Protein AF-0000000075629651 (afdb_homodimer)

Secondary structure (DSSP, 8-state):
-----EEEEESS---HHHHHHTTTS-EE--SS---TGGGHHHHTTEEEEEESS--B-HHHHHT-TT--EEEESSS--TTB-HHHHHHTT-EEE---STTHHHHHHHHHHHHHHHHTTHHHHHHHGGGHHHH---GGG-B--STT--EE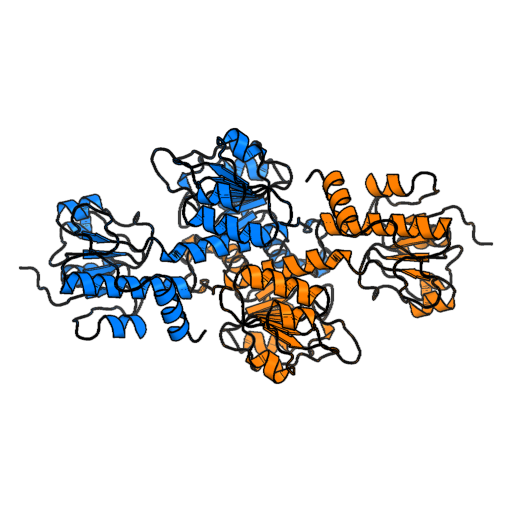EES-SHHHHHHHHHHHHTT---EEEE-SS--HHHHHHH--EE--HHHHHHH-SEEEE-----TTTTT-B-HHHHTTSPTT-EEEE-S-GGGBPTTHHHHHHHH-TT-EEEESS-SSSSPPTTSGGGGGGG-TTEEE-SS-TT-BHHHHHHHHHHHHHHHHHHHHHS-BSSB-STTPPBPSS-SS-HHHHHHHHHHHHT-/-----EEEEESS---HHHHHHTTTS-EE--SS---TGGGHHHHTTEEEEEESS--B-HHHHHT-TT--EEEESSS--TTB-HHHHHHTT-EEE---STTHHHHHHHHHHHHHHHHTTHHHHHHHGGGHHHH---GGG-B--STT--EEEES-SHHHHHHHHHHHHTT---EEEE-SS--HHHHHHH--EE--HHHHHHH-SEEEE-----TTTTT-B-HHHHTTSPTT-EEEE-S-GGGBPTTHHHHHHHH-TT-EEEESS-SSSSPPTTSGGGGGGG-TTEEE-SS-TT-BHHHHHHHHHHHHHHHHHHHHHS-BSSB-STTPPBPSS-SS-HHHHHHHHHHHHT-

Radius of gyration: 28.05 Å; Cα contacts (8 Å, |Δi|>4): 1575; chains: 2; bounding box: 54×97×60 Å

Solvent-accessible surface area (backbone atoms only — not comparable to full-atom values): 34684 Å² total; per-residue (Å²): 128,65,64,64,78,25,47,33,20,38,36,36,53,74,46,73,65,42,44,61,66,49,57,94,56,44,70,45,55,38,91,50,74,47,50,44,76,79,42,37,79,54,37,20,15,2,34,27,30,44,40,74,87,43,59,41,48,54,76,61,51,74,58,31,60,42,40,39,33,38,32,27,52,31,57,72,56,85,51,38,42,52,66,52,30,32,74,74,53,23,18,37,30,42,38,73,70,54,32,34,62,35,31,20,51,32,49,54,12,44,53,37,16,52,29,46,17,45,49,38,25,36,71,41,31,76,43,25,54,82,72,46,78,64,70,85,46,38,25,51,70,58,55,58,33,21,34,17,23,44,23,60,50,73,42,35,44,49,33,50,53,49,42,41,57,58,44,29,31,61,39,36,29,31,57,97,62,86,54,67,65,53,31,69,75,63,60,34,41,81,40,55,70,69,60,35,32,47,60,12,38,34,31,40,32,49,37,66,70,43,90,82,32,48,37,61,45,32,44,72,48,60,67,41,37,40,72,64,13,34,44,31,36,68,36,40,26,53,23,35,27,90,62,19,64,56,54,43,56,73,70,39,81,55,43,31,39,37,33,27,41,48,82,47,83,62,46,46,73,81,37,73,66,51,69,45,64,79,40,66,43,41,47,41,32,69,60,46,44,48,40,19,49,38,34,50,43,18,29,45,40,51,34,41,48,37,50,50,41,28,77,74,69,62,22,33,73,39,61,74,35,88,47,43,44,70,40,94,67,72,95,69,53,68,70,57,35,37,52,50,23,24,60,75,67,66,90,126,66,65,62,77,26,48,34,19,39,36,37,53,74,46,74,65,40,44,61,66,48,58,95,55,43,69,46,56,38,93,49,74,46,49,43,76,80,43,36,78,54,36,19,16,2,34,27,29,44,40,75,85,44,60,41,49,56,74,58,50,73,58,32,60,40,40,38,36,38,31,29,53,32,56,73,59,85,51,40,41,54,66,52,30,32,74,72,54,23,18,36,30,39,37,74,68,54,33,36,62,36,31,20,52,32,50,54,12,46,53,37,16,53,29,46,17,44,50,37,26,36,72,41,30,76,45,25,54,82,72,45,78,65,71,85,47,40,24,50,70,59,55,59,34,22,34,18,22,43,23,60,51,72,42,33,45,49,32,49,54,51,42,41,56,56,43,30,30,61,40,35,29,30,57,97,62,89,56,66,66,52,29,71,75,62,60,34,43,82,40,55,69,69,59,35,32,48,62,12,38,35,32,40,33,51,37,67,72,44,89,83,32,46,35,59,46,33,43,72,50,58,67,41,37,39,72,64,12,34,45,33,36,67,39,40,27,52,22,34,27,90,62,18,65,56,53,44,55,72,70,38,80,54,43,30,38,37,33,29,41,48,82,49,82,63,46,46,73,82,38,73,66,50,69,44,66,78,39,66,44,40,47,43,32,71,58,45,44,48,41,20,48,38,34,53,44,19,29,46,40,51,33,42,48,36,52,48,40,27,76,74,69,62,22,32,75,38,60,73,35,86,47,44,42,68,39,95,67,70,95,70,53,68,69,57,35,38,52,52,23,25,61,75,67,66,90

Organism: Aeropyrum pernix (strain ATCC 700893 / DSM 11879 / JCM 9820 / NBRC 100138 / K1) (NCBI:txid272557)

Foldseek 3Di:
DQQQQFAEEEQAADDPLLCVLCPPTGYHHDPHHDACVVCLSNQLSYQEYEYEPHADELVSLVSSRNHAEYEYLALDDPRYPQVSCVVSLHFYFYDNPLLLLLLLVLLVVLVCCLQQLVVVCVVCVVCCVPPHDCPVSHGDAQAAFAEEEADCPSNNVSNVVVSVVSHHDDYEYEDPDDDVVCCVPRVYYYDDLQVRQLRGLEYEYADEDDPVQFQCAALVSNLNHDFRREYEYLHEQRSHHVCSCLVNVVVRLRYAYEAAYHPDPPPDCPDSVVVCVNRSRYHYHRNCSRDDQLSSQLSSSQSSNQSVCCVVPVAGCGTPHDSGHHDPDRPDDSVRSSVVSCVSVVD/DQQQQFAEEEQAADDPLLCVLCPPTGYHHDPHHDACVVCLSNQLSYQEYEYEDHAAELVSLVSSRNHAEYEYLALDDPRYPQVSCVVSLHFYFYDNPLLLLLLLVLLVVLVCCLQQLVVVCVVCVVCCVPPHDCPVSHGDAQAAFAEEEADCPSNNVSNVVVSVVSHHDDYEYEDPDDDVVCCVPRVYYYDDLQVRQLRGLEYEYADEDDPVQFQCAALVSNLNHDFRREYEYLHEQRSHHVCSCLVNVVVRLRYAYEAAYHPDPPPDCPDSVVVCVNRSRYHYHRNCSRDDQLSSQLSSSQSSNQSVCCVVPVAGCGTPHPSGHHDPDRPDDSVVSSVVSCVSVVD

Structure (mmCIF, N/CA/C/O backbone):
data_AF-0000000075629651-model_v1
#
loop_
_entity.id
_entity.type
_entity.pdbx_description
1 polymer 'Glyoxylate reductase'
#
loop_
_atom_site.group_PDB
_atom_site.id
_atom_site.type_symbol
_atom_site.label_atom_id
_atom_site.label_alt_id
_atom_site.label_comp_id
_atom_site.label_asym_id
_atom_site.label_entity_id
_atom_site.label_seq_id
_atom_site.pdbx_PDB_ins_code
_atom_site.Cartn_x
_atom_site.Cartn_y
_atom_site.Cartn_z
_atom_site.occupancy
_atom_site.B_iso_or_equiv
_atom_site.auth_seq_id
_atom_site.auth_comp_id
_atom_site.auth_asym_id
_atom_site.auth_atom_id
_atom_site.pdbx_PDB_model_num
ATOM 1 N N . MET A 1 1 ? -6.293 51.906 17.062 1 53.16 1 MET A N 1
ATOM 2 C CA . MET A 1 1 ? -6.086 50.719 17.906 1 53.16 1 MET A CA 1
ATOM 3 C C . MET A 1 1 ? -6.797 49.5 17.312 1 53.16 1 MET A C 1
ATOM 5 O O . MET A 1 1 ? -7.922 49.625 16.812 1 53.16 1 MET A O 1
ATOM 9 N N . ALA A 1 2 ? -5.996 48.469 17 1 69.19 2 ALA A N 1
ATOM 10 C CA . ALA A 1 2 ? -6.66 47.344 16.359 1 69.19 2 ALA A CA 1
ATOM 11 C C . ALA A 1 2 ? -7.809 46.812 17.203 1 69.19 2 ALA A C 1
ATOM 13 O O . ALA A 1 2 ? -7.719 46.781 18.438 1 69.19 2 ALA A O 1
ATOM 14 N N . ASP A 1 3 ? -9 46.688 16.766 1 88 3 ASP A N 1
ATOM 15 C CA . ASP A 1 3 ? -10.156 46.094 17.422 1 88 3 ASP A CA 1
ATOM 16 C C . ASP A 1 3 ? -9.938 44.594 17.609 1 88 3 ASP A C 1
ATOM 18 O O . ASP A 1 3 ? -10.117 43.812 16.672 1 88 3 ASP A O 1
ATOM 22 N N . CYS A 1 4 ? -9.539 44.25 18.875 1 93.94 4 CYS A N 1
ATOM 23 C CA . CYS A 1 4 ? -9.242 42.875 19.188 1 93.94 4 CYS A CA 1
ATOM 24 C C . CYS A 1 4 ? -10.5 42.125 19.641 1 93.94 4 CYS A C 1
ATOM 26 O O . CYS A 1 4 ? -10.617 41.75 20.812 1 93.94 4 CYS A O 1
ATOM 28 N N . ARG A 1 5 ? -11.344 41.781 18.656 1 95.75 5 ARG A N 1
ATOM 29 C CA . ARG A 1 5 ? -12.688 41.281 18.922 1 95.75 5 ARG A CA 1
ATOM 30 C C . ARG A 1 5 ? -12.664 39.781 19.188 1 95.75 5 ARG A C 1
ATOM 32 O O . ARG A 1 5 ? -13.562 39.25 19.844 1 95.75 5 ARG A O 1
ATOM 39 N N . PHE A 1 6 ? -11.625 39.094 18.75 1 97.44 6 PHE A N 1
ATOM 40 C CA . PHE A 1 6 ? -11.578 37.656 18.875 1 97.44 6 PHE A CA 1
ATOM 41 C C . PHE A 1 6 ? -10.312 37.219 19.594 1 97.44 6 PHE A C 1
ATOM 43 O O . PHE A 1 6 ? -9.32 37.938 19.625 1 97.44 6 PHE A O 1
ATOM 50 N N . ASP A 1 7 ? -10.438 36.062 20.25 1 98.31 7 ASP A N 1
ATOM 51 C CA . ASP A 1 7 ? -9.25 35.438 20.828 1 98.31 7 ASP A CA 1
ATOM 52 C C . ASP A 1 7 ? -8.523 34.594 19.797 1 98.31 7 ASP A C 1
ATOM 54 O O . ASP A 1 7 ? -7.293 34.594 19.734 1 98.31 7 ASP A O 1
ATOM 58 N N . VAL A 1 8 ? -9.305 33.844 19.078 1 98.5 8 VAL A N 1
ATOM 59 C CA . VAL A 1 8 ? -8.727 32.906 18.125 1 98.5 8 VAL A CA 1
ATOM 60 C C . VAL A 1 8 ? -9.477 33 16.797 1 98.5 8 VAL A C 1
ATOM 62 O O . VAL A 1 8 ? -10.711 33.094 16.781 1 98.5 8 VAL A O 1
ATOM 65 N N . ALA A 1 9 ? -8.766 33.031 15.719 1 98.19 9 ALA A N 1
ATOM 66 C CA . ALA A 1 9 ? -9.328 32.906 14.375 1 98.19 9 ALA A CA 1
ATOM 67 C C . ALA A 1 9 ? -8.844 31.594 13.719 1 98.19 9 ALA A C 1
ATOM 69 O O . ALA A 1 9 ? -7.684 31.219 13.859 1 98.19 9 ALA A O 1
ATOM 70 N N . LEU A 1 10 ? -9.742 30.906 13.055 1 97.25 10 LEU A N 1
ATOM 71 C CA . LEU A 1 10 ? -9.461 29.734 12.234 1 97.25 10 LEU A CA 1
ATOM 72 C C . LEU A 1 10 ? -9.766 30.016 10.766 1 97.25 10 LEU A C 1
ATOM 74 O O . LEU A 1 10 ? -10.664 30.797 10.461 1 97.25 10 LEU A O 1
ATOM 78 N N . ASN A 1 11 ? -9.062 29.297 9.844 1 95.94 11 ASN A N 1
ATOM 79 C CA . ASN A 1 11 ? -9.43 29.422 8.438 1 95.94 11 ASN A CA 1
ATOM 80 C C . ASN A 1 11 ? -10.18 28.188 7.941 1 95.94 11 ASN A C 1
ATOM 82 O O . ASN A 1 11 ? -10.211 27.922 6.738 1 95.94 11 ASN A O 1
ATOM 86 N N . PHE A 1 12 ? -10.656 27.375 8.82 1 92.31 12 PHE A N 1
ATOM 87 C CA . PHE A 1 12 ? -11.445 26.188 8.562 1 92.31 12 PHE A CA 1
ATOM 88 C C . PHE A 1 12 ? -12.625 26.094 9.531 1 92.31 12 PHE A C 1
ATOM 90 O O . PHE A 1 12 ? -12.633 26.75 10.562 1 92.31 12 PHE A O 1
ATOM 97 N N . PRO A 1 13 ? -13.648 25.344 9.164 1 92.5 13 PRO A N 1
ATOM 98 C CA . PRO A 1 13 ? -14.789 25.203 10.078 1 92.5 13 PRO A CA 1
ATOM 99 C C . PRO A 1 13 ? -14.414 24.5 11.391 1 92.5 13 PRO A C 1
ATOM 101 O O . PRO A 1 13 ? -13.734 23.469 11.367 1 92.5 13 PRO A O 1
ATOM 104 N N . VAL A 1 14 ? -14.883 25.047 12.469 1 90.44 14 VAL A N 1
ATOM 105 C CA . VAL A 1 14 ? -14.625 24.469 13.789 1 90.44 14 VAL A CA 1
ATOM 106 C C . VAL A 1 14 ? -15.43 23.188 13.953 1 90.44 14 VAL A C 1
ATOM 108 O O . VAL A 1 14 ? -16.609 23.141 13.625 1 90.44 14 VAL A O 1
ATOM 111 N N . ASP A 1 15 ? -14.703 22.141 14.32 1 86.25 15 ASP A N 1
ATOM 112 C CA . ASP A 1 15 ? -15.406 20.891 14.609 1 86.25 15 ASP A CA 1
ATOM 113 C C . ASP A 1 15 ? -15.586 20.703 16.109 1 86.25 15 ASP A C 1
ATOM 115 O O . ASP A 1 15 ? -15.242 21.578 16.906 1 86.25 15 ASP A O 1
ATOM 119 N N . GLU A 1 16 ? -16.25 19.594 16.484 1 85.5 16 GLU A N 1
ATOM 120 C CA . GLU A 1 16 ? -16.594 19.328 17.875 1 85.5 16 GLU A CA 1
ATOM 121 C C . GLU A 1 16 ? -15.344 19.312 18.766 1 85.5 16 GLU A C 1
ATOM 123 O O . GLU A 1 16 ? -15.336 19.891 19.844 1 85.5 16 GLU A O 1
ATOM 128 N N . GLY A 1 17 ? -14.328 18.734 18.328 1 90.44 17 GLY A N 1
ATOM 129 C CA . GLY A 1 17 ? -13.109 18.625 19.125 1 90.44 17 GLY A CA 1
ATOM 130 C C . GLY A 1 17 ? -12.438 19.953 19.375 1 90.44 17 GLY A C 1
ATOM 131 O O . GLY A 1 17 ? -12.234 20.344 20.516 1 90.44 17 GLY A O 1
ATOM 132 N N . VAL A 1 18 ? -12.203 20.672 18.312 1 92.62 18 VAL A N 1
ATOM 133 C CA . VAL A 1 18 ? -11.57 21.984 18.391 1 92.62 18 VAL A CA 1
ATOM 134 C C . VAL A 1 18 ? -12.469 22.938 19.188 1 92.62 18 VAL A C 1
ATOM 136 O O . VAL A 1 18 ? -11.977 23.719 20 1 92.62 18 VAL A O 1
ATOM 139 N N . GLY A 1 19 ? -13.734 22.781 18.953 1 94.06 19 GLY A N 1
ATOM 140 C CA . GLY A 1 19 ? -14.688 23.609 19.703 1 94.06 19 GLY A CA 1
ATOM 141 C C . GLY A 1 19 ? -14.625 23.391 21.203 1 94.06 19 GLY A C 1
ATOM 142 O O . GLY A 1 19 ? -14.703 24.344 21.969 1 94.06 19 GLY A O 1
ATOM 143 N N . GLU A 1 20 ? -14.516 22.156 21.547 1 94.19 20 GLU A N 1
ATOM 144 C CA . GLU A 1 20 ? -14.414 21.828 22.969 1 94.19 20 GLU A CA 1
ATOM 145 C C . GLU A 1 20 ? -13.133 22.406 23.578 1 94.19 20 GLU A C 1
ATOM 147 O O . GLU A 1 20 ? -13.156 22.938 24.688 1 94.19 20 GLU A O 1
ATOM 152 N N . VAL A 1 21 ? -12.078 22.312 22.859 1 93.75 21 VAL A N 1
ATOM 153 C CA . VAL A 1 21 ? -10.789 22.797 23.359 1 93.75 21 VAL A CA 1
ATOM 154 C C . VAL A 1 21 ? -10.836 24.312 23.516 1 93.75 21 VAL A C 1
ATOM 156 O O . VAL A 1 21 ? -10.297 24.859 24.484 1 93.75 21 VAL A O 1
ATOM 159 N N . LEU A 1 22 ? -11.531 25.031 22.609 1 96.69 22 LEU A N 1
ATOM 160 C CA . LEU A 1 22 ? -11.531 26.484 22.578 1 96.69 22 LEU A CA 1
ATOM 161 C C . LEU A 1 22 ? -12.758 27.031 23.297 1 96.69 22 LEU A C 1
ATOM 163 O O . LEU A 1 22 ? -13.109 28.203 23.141 1 96.69 22 LEU A O 1
ATOM 167 N N . SER A 1 23 ? -13.391 26.172 24.016 1 96.25 23 SER A N 1
ATOM 168 C CA . SER A 1 23 ? -14.586 26.609 24.75 1 96.25 23 SER A CA 1
ATOM 169 C C . SER A 1 23 ? -14.281 27.797 25.641 1 96.25 23 SER A C 1
ATOM 171 O O . SER A 1 23 ? -13.234 27.844 26.297 1 96.25 23 SER A O 1
ATOM 173 N N . GLY A 1 24 ? -15.203 28.766 25.641 1 96.75 24 GLY A N 1
ATOM 174 C CA . GLY A 1 24 ? -15.062 29.938 26.5 1 96.75 24 GLY A CA 1
ATOM 175 C C . GLY A 1 24 ? -14.305 31.062 25.844 1 96.75 24 GLY A C 1
ATOM 176 O O . GLY A 1 24 ? -14.219 32.156 26.391 1 96.75 24 GLY A O 1
ATOM 177 N N . LEU A 1 25 ? -13.742 30.859 24.672 1 97.5 25 LEU A N 1
ATOM 178 C CA . LEU A 1 25 ? -13.008 31.891 23.953 1 97.5 25 LEU A CA 1
ATOM 179 C C . LEU A 1 25 ? -13.859 32.469 22.828 1 97.5 25 LEU A C 1
ATOM 181 O O . LEU A 1 25 ? -14.82 31.859 22.375 1 97.5 25 LEU A O 1
ATOM 185 N N . ARG A 1 26 ? -13.539 33.719 22.438 1 97.62 26 ARG A N 1
ATOM 186 C CA . ARG A 1 26 ? -14.141 34.344 21.25 1 97.62 26 ARG A CA 1
ATOM 187 C C . ARG A 1 26 ? -13.453 33.844 19.969 1 97.62 26 ARG A C 1
ATOM 189 O O . ARG A 1 26 ? -12.359 34.281 19.641 1 97.62 26 ARG A O 1
ATOM 196 N N . VAL A 1 27 ? -14.234 32.969 19.25 1 97.81 27 VAL A N 1
ATOM 197 C CA . VAL A 1 27 ? -13.609 32.281 18.125 1 97.81 27 VAL A CA 1
ATOM 198 C C . VAL A 1 27 ? -14.297 32.688 16.828 1 97.81 27 VAL A C 1
ATOM 200 O O . VAL A 1 27 ? -15.523 32.688 16.734 1 97.81 27 VAL A O 1
ATOM 203 N N . TYR A 1 28 ? -13.484 33.062 15.852 1 97.62 28 TYR A N 1
ATOM 204 C CA . TYR A 1 28 ? -13.984 33.156 14.484 1 97.62 28 TYR A CA 1
ATOM 205 C C . TYR A 1 28 ? -13.664 31.906 13.68 1 97.62 28 TYR A C 1
ATOM 207 O O . TYR A 1 28 ? -12.531 31.422 13.711 1 97.62 28 TYR A O 1
ATOM 215 N N . SER A 1 29 ? -14.617 31.375 13.008 1 96.81 29 SER A N 1
ATOM 216 C CA . SER A 1 29 ? -14.453 30.266 12.094 1 96.81 29 SER A CA 1
ATOM 217 C C . SER A 1 29 ? -15.359 30.406 10.875 1 96.81 29 SER A C 1
ATOM 219 O O . SER A 1 29 ? -16.547 30.719 11.008 1 96.81 29 SER A O 1
ATOM 221 N N . PRO A 1 30 ? -14.781 30.188 9.688 1 95.06 30 PRO A N 1
ATOM 222 C CA . PRO A 1 30 ? -15.617 30.281 8.484 1 95.06 30 PRO A CA 1
ATOM 223 C C . PRO A 1 30 ? -16.422 29 8.242 1 95.06 30 PRO A C 1
ATOM 225 O O . PRO A 1 30 ? -16.172 27.969 8.867 1 95.06 30 PRO A O 1
ATOM 228 N N . ARG A 1 31 ? -17.344 29.125 7.363 1 91.5 31 ARG A N 1
ATOM 229 C CA . ARG A 1 31 ? -18.188 27.984 7.016 1 91.5 31 ARG A CA 1
ATOM 230 C C . ARG A 1 31 ? -17.422 26.969 6.16 1 91.5 31 ARG A C 1
ATOM 232 O O . ARG A 1 31 ? -17.75 25.781 6.16 1 91.5 31 ARG A O 1
ATOM 239 N N . GLU A 1 32 ? -16.5 27.484 5.383 1 89 32 GLU A N 1
ATOM 240 C CA . GLU A 1 32 ? -15.633 26.656 4.535 1 89 32 GLU A CA 1
ATOM 241 C C . GLU A 1 32 ? -14.18 27.109 4.625 1 89 32 GLU A C 1
ATOM 243 O O . GLU A 1 32 ? -13.898 28.234 5.047 1 89 32 GLU A O 1
ATOM 248 N N . ARG A 1 33 ? -13.383 26.219 4.277 1 87.12 33 ARG A N 1
ATOM 249 C CA . ARG A 1 33 ? -11.969 26.578 4.305 1 87.12 33 ARG A CA 1
ATOM 250 C C . ARG A 1 33 ? -11.703 27.828 3.463 1 87.12 33 ARG A C 1
ATOM 252 O O . ARG A 1 33 ? -12.242 27.969 2.363 1 87.12 33 ARG A O 1
ATOM 259 N N . SER A 1 34 ? -10.914 28.719 4.066 1 90.5 34 SER A N 1
ATOM 260 C CA . SER A 1 34 ? -10.625 30 3.428 1 90.5 34 SER A CA 1
ATOM 261 C C . SER A 1 34 ? -9.141 30.344 3.49 1 90.5 34 SER A C 1
ATOM 263 O O . SER A 1 34 ? -8.43 29.875 4.383 1 90.5 34 SER A O 1
ATOM 265 N N . SER A 1 35 ? -8.727 31.047 2.475 1 90.69 35 SER A N 1
ATOM 266 C CA . SER A 1 35 ? -7.359 31.531 2.547 1 90.69 35 SER A CA 1
ATOM 267 C C . SER A 1 35 ? -7.199 32.562 3.658 1 90.69 35 SER A C 1
ATOM 269 O O . SER A 1 35 ? -8.172 33.219 4.051 1 90.69 35 SER A O 1
ATOM 271 N N . ALA A 1 36 ? -5.957 32.688 4.129 1 92.19 36 ALA A N 1
ATOM 272 C CA . ALA A 1 36 ? -5.68 33.719 5.129 1 92.19 36 ALA A CA 1
ATOM 273 C C . ALA A 1 36 ? -6.051 35.094 4.609 1 92.19 36 ALA A C 1
ATOM 275 O O . ALA A 1 36 ? -6.66 35.906 5.328 1 92.19 36 ALA A O 1
ATOM 276 N N . ALA A 1 37 ? -5.719 35.344 3.387 1 92.75 37 ALA A N 1
ATOM 277 C CA . ALA A 1 37 ? -5.988 36.656 2.779 1 92.75 37 ALA A CA 1
ATOM 278 C C . ALA A 1 37 ? -7.484 36.969 2.779 1 92.75 37 ALA A C 1
ATOM 280 O O . ALA A 1 37 ? -7.891 38.094 3.033 1 92.75 37 ALA A O 1
ATOM 281 N N . ASP A 1 38 ? -8.25 35.938 2.562 1 94.31 38 ASP A N 1
ATOM 282 C CA . ASP A 1 38 ? -9.695 36.094 2.438 1 94.31 38 ASP A CA 1
ATOM 283 C C . ASP A 1 38 ? -10.328 36.438 3.787 1 94.31 38 ASP A C 1
ATOM 285 O O . ASP A 1 38 ? -11.414 37.031 3.846 1 94.31 38 ASP A O 1
ATOM 289 N N . ILE A 1 39 ? -9.648 36.094 4.871 1 94.94 39 ILE A N 1
ATOM 290 C CA . ILE A 1 39 ? -10.266 36.312 6.176 1 94.94 39 ILE A CA 1
ATOM 291 C C . ILE A 1 39 ? -9.352 37.156 7.043 1 94.94 39 ILE A C 1
ATOM 293 O O . ILE A 1 39 ? -9.398 37.094 8.273 1 94.94 39 ILE A O 1
ATOM 297 N N . TRP A 1 40 ? -8.492 37.844 6.441 1 96.06 40 TRP A N 1
ATOM 298 C CA . TRP A 1 40 ? -7.465 38.562 7.203 1 96.06 40 TRP A CA 1
ATOM 299 C C . TRP A 1 40 ? -8.094 39.562 8.156 1 96.06 40 TRP A C 1
ATOM 301 O O . TRP A 1 40 ? -7.539 39.844 9.219 1 96.06 40 TRP A O 1
ATOM 311 N N . GLU A 1 41 ? -9.25 40.188 7.77 1 95.94 41 GLU A N 1
ATOM 312 C CA . GLU A 1 41 ? -9.93 41.125 8.648 1 95.94 41 GLU A CA 1
ATOM 313 C C . GLU A 1 41 ? -10.25 40.5 10 1 95.94 41 GLU A C 1
ATOM 315 O O . GLU A 1 41 ? -10.211 41.188 11.031 1 95.94 41 GLU A O 1
ATOM 320 N N . TYR A 1 42 ? -10.539 39.219 9.992 1 96.69 42 TYR A N 1
ATOM 321 C CA . TYR A 1 42 ? -10.828 38.5 11.227 1 96.69 42 TYR A CA 1
ATOM 322 C C . TYR A 1 42 ? -9.547 38.062 11.922 1 96.69 42 TYR A C 1
ATOM 324 O O . TYR A 1 42 ? -9.469 38.031 13.148 1 96.69 42 TYR A O 1
ATOM 332 N N . VAL A 1 43 ? -8.523 37.75 11.141 1 97.56 43 VAL A N 1
ATOM 333 C CA . VAL A 1 43 ? -7.234 37.312 11.688 1 97.56 43 VAL A CA 1
ATOM 334 C C . VAL A 1 43 ? -6.582 38.469 12.438 1 97.56 43 VAL A C 1
ATOM 336 O O . VAL A 1 43 ? -6.125 38.312 13.57 1 97.56 43 VAL A O 1
ATOM 339 N N . ARG A 1 44 ? -6.574 39.656 11.812 1 96.56 44 ARG A N 1
ATOM 340 C CA . ARG A 1 44 ? -5.918 40.812 12.43 1 96.56 44 ARG A CA 1
ATOM 341 C C . ARG A 1 44 ? -6.684 41.281 13.664 1 96.56 44 ARG A C 1
ATOM 343 O O . ARG A 1 44 ? -6.141 42 14.5 1 96.56 44 ARG A O 1
ATOM 350 N N . ALA A 1 45 ? -7.953 40.875 13.75 1 97.88 45 ALA A N 1
ATOM 351 C CA . ALA A 1 45 ? -8.773 41.219 14.914 1 97.88 45 ALA A CA 1
ATOM 352 C C . ALA A 1 45 ? -8.68 40.156 15.992 1 97.88 45 ALA A C 1
ATOM 354 O O . ALA A 1 45 ? -9.438 40.188 16.969 1 97.88 45 ALA A O 1
ATOM 355 N N . SER A 1 46 ? -7.789 39.125 15.828 1 98 46 SER A N 1
ATOM 356 C CA . SER A 1 46 ? -7.617 38.031 16.75 1 98 46 SER A CA 1
ATOM 357 C C . SER A 1 46 ? -6.207 38 17.344 1 98 46 SER A C 1
ATOM 359 O O . SER A 1 46 ? -5.262 38.5 16.719 1 98 46 SER A O 1
ATOM 361 N N . ARG A 1 47 ? -6.094 37.438 18.5 1 98.19 47 ARG A N 1
ATOM 362 C CA . ARG A 1 47 ? -4.781 37.281 19.125 1 98.19 47 ARG A CA 1
ATOM 363 C C . ARG A 1 47 ? -4.02 36.094 18.562 1 98.19 47 ARG A C 1
ATOM 365 O O . ARG A 1 47 ? -2.793 36.156 18.422 1 98.19 47 ARG A O 1
ATOM 372 N N . VAL A 1 48 ? -4.766 35.062 18.266 1 98.62 48 VAL A N 1
ATOM 373 C CA . VAL A 1 48 ? -4.16 33.844 17.75 1 98.62 48 VAL A CA 1
ATOM 374 C C . VAL A 1 48 ? -4.84 33.438 16.438 1 98.62 48 VAL A C 1
ATOM 376 O O . VAL A 1 48 ? -6.059 33.562 16.312 1 98.62 48 VAL A O 1
ATOM 379 N N . PHE A 1 49 ? -4.043 32.969 15.469 1 98.5 49 PHE A N 1
ATOM 380 C CA . PHE A 1 49 ? -4.535 32.438 14.211 1 98.5 49 PHE A CA 1
ATOM 381 C C . PHE A 1 49 ? -4.094 30.984 14.039 1 98.5 49 PHE A C 1
ATOM 383 O O . PHE A 1 49 ? -2.898 30.703 13.945 1 98.5 49 PHE A O 1
ATOM 390 N N . ILE A 1 50 ? -5.039 30.109 14.102 1 97.81 50 ILE A N 1
ATOM 391 C CA . ILE A 1 50 ? -4.754 28.719 13.734 1 97.81 50 ILE A CA 1
ATOM 392 C C . ILE A 1 50 ? -4.875 28.562 12.227 1 97.81 50 ILE A C 1
ATOM 394 O O . ILE A 1 50 ? -5.977 28.609 11.672 1 97.81 50 ILE A O 1
ATOM 398 N N . ASN A 1 51 ? -3.752 28.328 11.594 1 96.12 51 ASN A N 1
ATOM 399 C CA . ASN A 1 51 ? -3.639 28.391 10.141 1 96.12 51 ASN A CA 1
ATOM 400 C C . ASN A 1 51 ? -3.486 27 9.531 1 96.12 51 ASN A C 1
ATOM 402 O O . ASN A 1 51 ? -2.465 26.328 9.727 1 96.12 51 ASN A O 1
ATOM 406 N N . ALA A 1 52 ? -4.527 26.609 8.797 1 90.31 52 ALA A N 1
ATOM 407 C CA . ALA A 1 52 ? -4.461 25.344 8.07 1 90.31 52 ALA A CA 1
ATOM 408 C C . ALA A 1 52 ? -3.965 25.547 6.645 1 90.31 52 ALA A C 1
ATOM 410 O O . ALA A 1 52 ? -4.75 25.516 5.695 1 90.31 52 ALA A O 1
ATOM 411 N N . PHE A 1 53 ? -2.67 25.672 6.438 1 82.62 53 PHE A N 1
ATOM 412 C CA . PHE A 1 53 ? -1.917 25.578 5.191 1 82.62 53 PHE A CA 1
ATOM 413 C C . PHE A 1 53 ? -2.312 26.703 4.238 1 82.62 53 PHE A C 1
ATOM 415 O O . PHE A 1 53 ? -2.576 26.453 3.061 1 82.62 53 PHE A O 1
ATOM 422 N N . THR A 1 54 ? -2.449 27.891 4.672 1 86.56 54 THR A N 1
ATOM 423 C CA . THR A 1 54 ? -2.662 29.031 3.777 1 86.56 54 THR A CA 1
ATOM 424 C C . THR A 1 54 ? -1.51 30.016 3.881 1 86.56 54 THR A C 1
ATOM 426 O O . THR A 1 54 ? -0.877 30.141 4.93 1 86.56 54 THR A O 1
ATOM 429 N N . PRO A 1 55 ? -1.248 30.672 2.826 1 91.25 55 PRO A N 1
ATOM 430 C CA . PRO A 1 55 ? -0.096 31.578 2.801 1 91.25 55 PRO A CA 1
ATOM 431 C C . PRO A 1 55 ? -0.293 32.812 3.684 1 91.25 55 PRO A C 1
ATOM 433 O O . PRO A 1 55 ? -1.393 33.375 3.736 1 91.25 55 PRO A O 1
ATOM 436 N N . VAL A 1 56 ? 0.717 33.125 4.441 1 96.25 56 VAL A N 1
ATOM 437 C CA . VAL A 1 56 ? 0.826 34.375 5.191 1 96.25 56 VAL A CA 1
ATOM 438 C C . VAL A 1 56 ? 2.176 35.031 4.91 1 96.25 56 VAL A C 1
ATOM 440 O O . VAL A 1 56 ? 3.205 34.594 5.426 1 96.25 56 VAL A O 1
ATOM 443 N N . ASP A 1 57 ? 2.109 36.031 4.074 1 95.62 57 ASP A N 1
ATOM 444 C CA . ASP A 1 57 ? 3.352 36.656 3.656 1 95.62 57 ASP A CA 1
ATOM 445 C C . ASP A 1 57 ? 3.592 37.969 4.43 1 95.62 57 ASP A C 1
ATOM 447 O O . ASP A 1 57 ? 2.814 38.312 5.32 1 95.62 57 ASP A O 1
ATOM 451 N N . ALA A 1 58 ? 4.695 38.688 4.098 1 96.69 58 ALA A N 1
ATOM 452 C CA . ALA A 1 58 ? 5.094 39.906 4.785 1 96.69 58 ALA A CA 1
ATOM 453 C C . ALA A 1 58 ? 4.047 41 4.613 1 96.69 58 ALA A C 1
ATOM 455 O O . ALA A 1 58 ? 3.83 41.812 5.516 1 96.69 58 ALA A O 1
ATOM 456 N N . GLY A 1 59 ? 3.428 40.969 3.455 1 96.31 59 GLY A N 1
ATOM 457 C CA . GLY A 1 59 ? 2.393 41.938 3.195 1 96.31 59 GLY A CA 1
ATOM 458 C C . GLY A 1 59 ? 1.241 41.875 4.18 1 96.31 59 GLY A C 1
ATOM 459 O O . GLY A 1 59 ? 0.823 42.906 4.727 1 96.31 59 GLY A O 1
ATOM 460 N N . LEU A 1 60 ? 0.726 40.719 4.441 1 96.88 60 LEU A N 1
ATOM 461 C CA . LEU A 1 60 ? -0.338 40.531 5.418 1 96.88 60 LEU A CA 1
ATOM 462 C C . LEU A 1 60 ? 0.142 40.875 6.824 1 96.88 60 LEU A C 1
ATOM 464 O O . LEU A 1 60 ? -0.579 41.531 7.586 1 96.88 60 LEU A O 1
ATOM 468 N N . LEU A 1 61 ? 1.327 40.562 7.176 1 97.38 61 LEU A N 1
ATOM 469 C CA . LEU A 1 61 ? 1.871 40.688 8.523 1 97.38 61 LEU A CA 1
ATOM 470 C C . LEU A 1 61 ? 2.119 42.156 8.891 1 97.38 61 LEU A C 1
ATOM 472 O O . LEU A 1 61 ? 2.166 42.5 10.07 1 97.38 61 LEU A O 1
ATOM 476 N N . ARG A 1 62 ? 2.314 43 7.848 1 95.25 62 ARG A N 1
ATOM 477 C CA . ARG A 1 62 ? 2.479 44.438 8.094 1 95.25 62 ARG A CA 1
ATOM 478 C C . ARG A 1 62 ? 1.256 45 8.797 1 95.25 62 ARG A C 1
ATOM 480 O O . ARG A 1 62 ? 1.371 45.969 9.57 1 95.25 6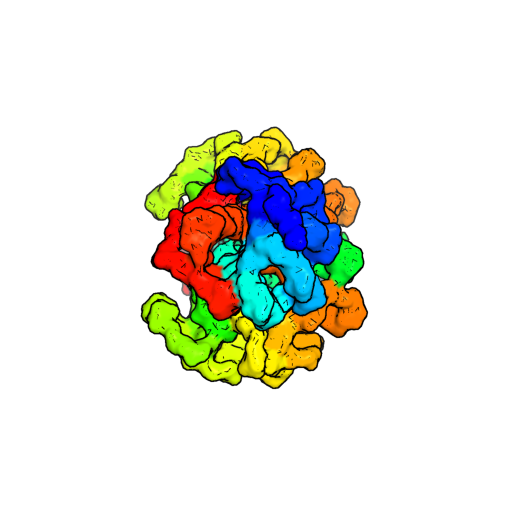2 ARG A O 1
ATOM 487 N N . ASP A 1 63 ? 0.195 44.438 8.5 1 95.06 63 ASP A N 1
ATOM 488 C CA . ASP A 1 63 ? -1.057 44.781 9.148 1 95.06 63 ASP A CA 1
ATOM 489 C C . ASP A 1 63 ? -1.51 43.719 10.133 1 95.06 63 ASP A C 1
ATOM 491 O O . ASP A 1 63 ? -2.645 43.25 10.055 1 95.06 63 ASP A O 1
ATOM 495 N N . LYS A 1 64 ? -0.694 43.406 11.078 1 95 64 LYS A N 1
ATOM 496 C CA . LYS A 1 64 ? -0.929 42.25 11.922 1 95 64 LYS A CA 1
ATOM 497 C C . LYS A 1 64 ? -2.07 42.5 12.906 1 95 64 LYS A C 1
ATOM 499 O O . LYS A 1 64 ? -2.631 41.562 13.469 1 95 64 LYS A O 1
ATOM 504 N N . GLY A 1 65 ? -2.385 43.844 13.203 1 96.31 65 GLY A N 1
ATOM 505 C CA . GLY A 1 65 ? -3.418 44.188 14.172 1 96.31 65 GLY A CA 1
ATOM 506 C C . GLY A 1 65 ? -3.145 43.594 15.547 1 96.31 65 GLY A C 1
ATOM 507 O O . GLY A 1 65 ? -2.068 43.812 16.109 1 96.31 65 GLY A O 1
ATOM 508 N N . CYS A 1 66 ? -3.988 42.75 16.031 1 97.69 66 CYS A N 1
ATOM 509 C CA . CYS A 1 66 ? -3.9 42.188 17.391 1 97.69 66 CYS A CA 1
ATOM 510 C C . CYS A 1 66 ? -3.141 40.875 17.375 1 97.69 66 CYS A C 1
ATOM 512 O O . CYS A 1 66 ? -2.889 40.281 18.438 1 97.69 66 CYS A O 1
ATOM 514 N N . LEU A 1 67 ? -2.75 40.375 16.25 1 98.06 67 LEU A N 1
ATOM 515 C CA . LEU A 1 67 ? -2.201 39.031 16.078 1 98.06 67 LEU A CA 1
ATOM 516 C C . LEU A 1 67 ? -0.891 38.875 16.844 1 98.06 67 LEU A C 1
ATOM 518 O O . LEU A 1 67 ? 0.021 39.688 16.703 1 98.06 67 LEU A O 1
ATOM 522 N N . GLU A 1 68 ? -0.826 37.844 17.672 1 98.12 68 GLU A N 1
ATOM 523 C CA . GLU A 1 68 ? 0.355 37.562 18.484 1 98.12 68 GLU A CA 1
ATOM 524 C C . GLU A 1 68 ? 0.981 36.219 18.109 1 98.12 68 GLU A C 1
ATOM 526 O O . GLU A 1 68 ? 2.191 36.031 18.25 1 98.12 68 GLU A O 1
ATOM 531 N N . LEU A 1 69 ? 0.147 35.312 17.672 1 98.44 69 LEU A N 1
ATOM 532 C CA . LEU A 1 69 ? 0.587 33.938 17.422 1 98.44 69 LEU A CA 1
ATOM 533 C C . LEU A 1 69 ? -0.096 33.375 16.188 1 98.44 69 LEU A C 1
ATOM 535 O O . LEU A 1 69 ? -1.304 33.531 16 1 98.44 69 LEU A O 1
ATOM 539 N N . ILE A 1 70 ? 0.67 32.781 15.367 1 98.44 70 ILE A N 1
ATOM 540 C CA . ILE A 1 70 ? 0.177 31.891 14.312 1 98.44 70 ILE A CA 1
ATOM 541 C C . ILE A 1 70 ? 0.549 30.453 14.633 1 98.44 70 ILE A C 1
ATOM 543 O O . ILE A 1 70 ? 1.731 30.109 14.703 1 98.44 70 ILE A O 1
ATOM 547 N N . VAL A 1 71 ? -0.433 29.672 14.867 1 97.38 71 VAL A N 1
ATOM 548 C CA . VAL A 1 71 ? -0.206 28.25 15.078 1 97.38 71 VAL A CA 1
ATOM 549 C C . VAL A 1 71 ? -0.548 27.469 13.805 1 97.38 71 VAL A C 1
ATOM 551 O O . VAL A 1 71 ? -1.683 27.531 13.32 1 97.38 71 VAL A O 1
ATOM 554 N N . LEU A 1 72 ? 0.401 26.766 13.328 1 94.69 72 LEU A N 1
ATOM 555 C CA . LEU A 1 72 ? 0.208 26.016 12.094 1 94.69 72 LEU A CA 1
ATOM 556 C C . LEU A 1 72 ? -0.304 24.609 12.383 1 94.69 72 LEU A C 1
ATOM 558 O O . LEU A 1 72 ? 0.081 24 13.383 1 94.69 72 LEU A O 1
ATOM 562 N N . THR A 1 73 ? -1.155 24.141 11.477 1 91.62 73 THR A N 1
ATOM 563 C CA . THR A 1 73 ? -1.61 22.75 11.562 1 91.62 73 THR A CA 1
ATOM 564 C C . THR A 1 73 ? -0.749 21.844 10.695 1 91.62 73 THR A C 1
ATOM 566 O O . THR A 1 73 ? -1.255 20.906 10.078 1 91.62 73 THR A O 1
ATOM 569 N N . SER A 1 74 ? 0.5 22.172 10.516 1 85.5 74 SER A N 1
ATOM 570 C CA . SER A 1 74 ? 1.445 21.438 9.688 1 85.5 74 SER A CA 1
ATOM 571 C C . SER A 1 74 ? 2.824 21.375 10.336 1 85.5 74 SER A C 1
ATOM 573 O O . SER A 1 74 ? 3.125 22.156 11.234 1 85.5 74 SER A O 1
ATOM 575 N N . THR A 1 75 ? 3.576 20.406 9.875 1 82.19 75 THR A N 1
ATOM 576 C CA . THR A 1 75 ? 4.984 20.375 10.25 1 82.19 75 THR A CA 1
ATOM 577 C C . THR A 1 75 ? 5.77 21.453 9.5 1 82.19 75 THR A C 1
ATOM 579 O O . THR A 1 75 ? 6.559 22.188 10.094 1 82.19 75 THR A O 1
ATOM 582 N N . GLY A 1 76 ? 5.559 21.453 8.195 1 77.69 76 GLY A N 1
ATOM 583 C CA . GLY A 1 76 ? 6.207 22.469 7.375 1 77.69 76 GLY A CA 1
ATOM 584 C C . GLY A 1 76 ? 5.641 23.859 7.594 1 77.69 76 GLY A C 1
ATOM 585 O O . GLY A 1 76 ? 4.496 24.016 8.016 1 77.69 76 GLY A O 1
ATOM 586 N N . PHE A 1 77 ? 6.457 24.875 7.336 1 87.12 77 PHE A N 1
ATOM 587 C CA . PHE A 1 77 ? 6.023 26.25 7.562 1 87.12 77 PHE A CA 1
ATOM 588 C C . PHE A 1 77 ? 6.453 27.156 6.406 1 87.12 77 PHE A C 1
ATOM 590 O O . PHE A 1 77 ? 6.562 28.375 6.57 1 87.12 77 PHE A O 1
ATOM 597 N N . ASP A 1 78 ? 6.625 26.531 5.258 1 78.62 78 ASP A N 1
ATOM 598 C CA . ASP A 1 78 ? 7.094 27.25 4.078 1 78.62 78 ASP A CA 1
ATOM 599 C C . ASP A 1 78 ? 6.047 28.25 3.592 1 78.62 78 ASP A C 1
ATOM 601 O O . ASP A 1 78 ? 6.371 29.203 2.885 1 78.62 78 ASP A O 1
ATOM 605 N N . HIS A 1 79 ? 4.828 28.078 3.973 1 85.56 79 HIS A N 1
ATOM 606 C CA . HIS A 1 79 ? 3.744 28.938 3.502 1 85.56 79 HIS A CA 1
ATOM 607 C C . HIS A 1 79 ? 3.605 30.172 4.371 1 85.56 79 HIS A C 1
ATOM 609 O O . HIS A 1 79 ? 2.76 31.031 4.105 1 85.56 79 HIS A O 1
ATOM 615 N N . VAL A 1 80 ? 4.453 30.344 5.41 1 94.25 80 VAL A N 1
ATOM 616 C CA . VAL A 1 80 ? 4.441 31.516 6.277 1 94.25 80 VAL A CA 1
ATOM 617 C C . VAL A 1 80 ? 5.816 32.188 6.27 1 94.25 80 VAL A C 1
ATOM 619 O O . VAL A 1 80 ? 6.844 31.5 6.352 1 94.25 80 VAL A O 1
ATOM 622 N N . ASP A 1 81 ? 5.836 33.469 6.074 1 95.31 81 ASP A N 1
ATOM 623 C CA . ASP A 1 81 ? 7.078 34.219 6.211 1 95.31 81 ASP A CA 1
ATOM 624 C C . ASP A 1 81 ? 7.469 34.375 7.68 1 95.31 81 ASP A C 1
ATOM 626 O O . ASP A 1 81 ? 7.176 35.406 8.297 1 95.31 81 ASP A O 1
ATOM 630 N N . VAL A 1 82 ? 8.195 33.406 8.164 1 96.06 82 VAL A N 1
ATOM 631 C CA . VAL A 1 82 ? 8.477 33.312 9.594 1 96.06 82 VAL A CA 1
ATOM 632 C C . VAL A 1 82 ? 9.383 34.469 10.023 1 96.06 82 VAL A C 1
ATOM 634 O O . VAL A 1 82 ? 9.289 34.938 11.156 1 96.06 82 VAL A O 1
ATOM 637 N N . GLU A 1 83 ? 10.25 34.906 9.188 1 95.5 83 GLU A N 1
ATOM 638 C CA . GLU A 1 83 ? 11.133 36 9.5 1 95.5 83 GLU A CA 1
ATOM 639 C C . GLU A 1 83 ? 10.352 37.312 9.609 1 95.5 83 GLU A C 1
ATOM 641 O O . GLU A 1 83 ? 10.562 38.094 10.547 1 95.5 83 GLU A O 1
ATOM 646 N N . ALA A 1 84 ? 9.477 37.562 8.641 1 97 84 ALA A N 1
ATOM 647 C CA . ALA A 1 84 ? 8.633 38.75 8.703 1 97 84 ALA A CA 1
ATOM 648 C C . ALA A 1 84 ? 7.758 38.719 9.953 1 97 84 ALA A C 1
ATOM 650 O O . ALA A 1 84 ? 7.539 39.781 10.57 1 97 84 ALA A O 1
ATOM 651 N N . ALA A 1 85 ? 7.27 37.594 10.312 1 97.94 85 ALA A N 1
ATOM 652 C CA . ALA A 1 85 ? 6.445 37.438 11.508 1 97.94 85 ALA A CA 1
ATOM 653 C C . ALA A 1 85 ? 7.223 37.844 12.758 1 97.94 85 ALA A C 1
ATOM 655 O O . ALA A 1 85 ? 6.738 38.625 13.586 1 97.94 85 ALA A O 1
ATOM 656 N N . ALA A 1 86 ? 8.398 37.344 12.898 1 97.12 86 ALA A N 1
ATOM 657 C CA . ALA A 1 86 ? 9.25 37.656 14.039 1 97.12 86 ALA A CA 1
ATOM 658 C C . ALA A 1 86 ? 9.523 39.156 14.102 1 97.12 86 ALA A C 1
ATOM 660 O O . ALA A 1 86 ? 9.562 39.75 15.188 1 97.12 86 ALA A O 1
ATOM 661 N N . GLY A 1 87 ? 9.75 39.75 12.945 1 96.69 87 GLY A N 1
ATOM 662 C CA . GLY A 1 87 ? 10.062 41.156 12.852 1 96.69 87 GLY A CA 1
ATOM 663 C C . GLY A 1 87 ? 8.969 42.062 13.406 1 96.69 87 GLY A C 1
ATOM 664 O O . GLY A 1 87 ? 9.242 43.156 13.875 1 96.69 87 GLY A O 1
ATOM 665 N N . VAL A 1 88 ? 7.754 41.625 13.344 1 97 88 VAL A N 1
ATOM 666 C CA . VAL A 1 88 ? 6.641 42.438 13.836 1 97 88 VAL A CA 1
ATOM 667 C C . VAL A 1 88 ? 6.152 41.875 15.172 1 97 88 VAL A C 1
ATOM 669 O O . VAL A 1 88 ? 5.074 42.25 15.648 1 97 88 VAL A O 1
ATOM 672 N N . GLY A 1 89 ? 6.891 40.844 15.703 1 96.62 89 GLY A N 1
ATOM 673 C CA . GLY A 1 89 ? 6.613 40.312 17.031 1 96.62 89 GLY A CA 1
ATOM 674 C C . GLY A 1 89 ? 5.562 39.219 17.047 1 96.62 89 GLY A C 1
ATOM 675 O O . GLY A 1 89 ? 4.945 38.969 18.078 1 96.62 89 GLY A O 1
ATOM 676 N N . VAL A 1 90 ? 5.27 38.688 15.977 1 98 90 VAL A N 1
ATOM 677 C CA . VAL A 1 90 ? 4.305 37.594 15.898 1 98 90 VAL A CA 1
ATOM 678 C C . VAL A 1 90 ? 5.027 36.25 16.031 1 98 90 VAL A C 1
ATOM 680 O O . VAL A 1 90 ? 5.938 35.938 15.25 1 98 90 VAL A O 1
ATOM 683 N N . CYS A 1 91 ? 4.617 35.438 16.984 1 97.94 91 CYS A N 1
ATOM 684 C CA . CYS A 1 91 ? 5.125 34.094 17.188 1 97.94 91 CYS A CA 1
ATOM 685 C C . CYS A 1 91 ? 4.527 33.125 16.188 1 97.94 91 CYS A C 1
ATOM 687 O O . CYS A 1 91 ? 3.346 33.219 15.836 1 97.94 91 CYS A O 1
ATOM 689 N N . VAL A 1 92 ? 5.363 32.25 15.656 1 97.94 92 VAL A N 1
ATOM 690 C CA . VAL A 1 92 ? 4.891 31.172 14.797 1 97.94 92 VAL A CA 1
ATOM 691 C C . VAL A 1 92 ? 5.277 29.828 15.406 1 97.94 92 VAL A C 1
ATOM 693 O O . VAL A 1 92 ? 6.43 29.625 15.805 1 97.94 92 VAL A O 1
ATOM 696 N N . ALA A 1 93 ? 4.305 28.984 15.562 1 95.81 93 ALA A N 1
ATOM 697 C CA . ALA A 1 93 ? 4.512 27.641 16.078 1 95.81 93 ALA A CA 1
ATOM 698 C C . ALA A 1 93 ? 3.877 26.594 15.172 1 95.81 93 ALA A C 1
ATOM 700 O O . ALA A 1 93 ? 2.936 26.891 14.43 1 95.81 93 ALA A O 1
ATOM 701 N N . ASN A 1 94 ? 4.449 25.391 15.148 1 92.81 94 ASN A N 1
ATOM 702 C CA . ASN A 1 94 ? 3.955 24.359 14.242 1 92.81 94 ASN A CA 1
ATOM 703 C C . ASN A 1 94 ? 3.691 23.047 14.969 1 92.81 94 ASN A C 1
ATOM 705 O O . ASN A 1 94 ? 3.529 23.031 16.188 1 92.81 94 ASN A O 1
ATOM 709 N N . GLN A 1 95 ? 3.32 22 14.172 1 88.5 95 GLN A N 1
ATOM 710 C CA . GLN A 1 95 ? 3.059 20.672 14.695 1 88.5 95 GLN A CA 1
ATOM 711 C C . GLN A 1 95 ? 4.027 19.656 14.102 1 88.5 95 GLN A C 1
ATOM 713 O O . GLN A 1 95 ? 3.674 18.906 13.18 1 88.5 95 GLN A O 1
ATOM 718 N N . PRO A 1 96 ? 5.238 19.406 14.648 1 78.75 96 PRO A N 1
ATOM 719 C CA . PRO A 1 96 ? 6.281 18.609 13.992 1 78.75 96 PRO A CA 1
ATOM 720 C C . PRO A 1 96 ? 6.012 17.109 14.078 1 78.75 96 PRO A C 1
ATOM 722 O O . PRO A 1 96 ? 6.484 16.344 13.234 1 78.75 96 PRO A O 1
ATOM 725 N N . GLU A 1 97 ? 5.32 16.516 15.023 1 77.5 97 GLU A N 1
ATOM 726 C CA . GLU A 1 97 ? 5.348 15.078 15.25 1 77.5 97 GLU A CA 1
ATOM 727 C C . GLU A 1 97 ? 4.074 14.414 14.727 1 77.5 97 GLU A C 1
ATOM 729 O O . GLU A 1 97 ? 4.031 13.195 14.547 1 77.5 97 GLU A O 1
ATOM 734 N N . VAL A 1 98 ? 3.203 15.148 14.352 1 77.88 98 VAL A N 1
ATOM 735 C CA . VAL A 1 98 ? 1.869 14.586 14.188 1 77.88 98 VAL A CA 1
ATOM 736 C C . VAL A 1 98 ? 1.802 13.797 12.875 1 77.88 98 VAL A C 1
ATOM 738 O O . VAL A 1 98 ? 1.087 12.797 12.789 1 77.88 98 VAL A O 1
ATOM 741 N N . ILE A 1 99 ? 2.686 14.227 11.945 1 83 99 ILE A N 1
ATOM 742 C CA . ILE A 1 99 ? 2.469 13.656 10.625 1 83 99 ILE A CA 1
ATOM 743 C C . ILE A 1 99 ? 3.43 12.492 10.398 1 83 99 ILE A C 1
ATOM 745 O O . ILE A 1 99 ? 3.35 11.797 9.375 1 83 99 ILE A O 1
ATOM 749 N N . THR A 1 100 ? 4.285 12.242 11.359 1 86.88 100 THR A N 1
ATOM 750 C CA . THR A 1 100 ? 5.336 11.25 11.18 1 86.88 100 THR A CA 1
ATOM 751 C C . THR A 1 100 ? 4.742 9.883 10.852 1 86.88 100 THR A C 1
ATOM 753 O O . THR A 1 100 ? 5.133 9.25 9.867 1 86.88 100 THR A O 1
ATOM 756 N N . GLU A 1 101 ? 3.748 9.523 11.602 1 86.75 101 GLU A N 1
ATOM 757 C CA . GLU A 1 101 ? 3.145 8.203 11.406 1 86.75 101 GLU A CA 1
ATOM 758 C C . GLU A 1 101 ? 2.396 8.133 10.078 1 86.75 101 GLU A C 1
ATOM 760 O O . GLU A 1 101 ? 2.449 7.117 9.383 1 86.75 101 GLU A O 1
ATOM 765 N N . ALA A 1 102 ? 1.739 9.164 9.828 1 91.25 102 ALA A N 1
ATOM 766 C CA . ALA A 1 102 ? 0.986 9.219 8.578 1 91.25 102 ALA A CA 1
ATOM 767 C C . ALA A 1 102 ? 1.916 9.109 7.367 1 91.25 102 ALA A C 1
ATOM 769 O O . ALA A 1 102 ? 1.658 8.344 6.441 1 91.25 102 ALA A O 1
ATOM 770 N N . VAL A 1 103 ? 3.016 9.836 7.406 1 94.38 103 VAL A N 1
ATOM 771 C CA . VAL A 1 103 ? 3.955 9.828 6.289 1 94.38 103 VAL A CA 1
ATOM 772 C C . VAL A 1 103 ? 4.605 8.453 6.176 1 94.38 103 VAL A C 1
ATOM 774 O O . VAL A 1 103 ? 4.719 7.898 5.078 1 94.38 103 VAL A O 1
ATOM 777 N N . ALA A 1 104 ? 5.004 7.906 7.285 1 95.38 104 ALA A N 1
ATOM 778 C CA . ALA A 1 104 ? 5.684 6.613 7.277 1 95.38 104 ALA A CA 1
ATOM 779 C C . ALA A 1 104 ? 4.777 5.52 6.73 1 95.38 104 ALA A C 1
ATOM 781 O O . ALA A 1 104 ? 5.199 4.707 5.902 1 95.38 104 ALA A O 1
ATOM 782 N N . GLU A 1 105 ? 3.555 5.504 7.215 1 95.44 105 GLU A N 1
ATOM 783 C CA . GLU A 1 105 ? 2.609 4.508 6.73 1 95.44 105 GLU A CA 1
ATOM 784 C C . GLU A 1 105 ? 2.334 4.688 5.238 1 95.44 105 GLU A C 1
ATOM 786 O O . GLU A 1 105 ? 2.223 3.705 4.5 1 95.44 105 GLU A O 1
ATOM 791 N N . TYR A 1 106 ? 2.256 5.902 4.84 1 96.94 106 TYR A N 1
ATOM 792 C CA . TYR A 1 106 ? 2.084 6.176 3.416 1 96.94 106 TYR A CA 1
ATOM 793 C C . TYR A 1 106 ? 3.24 5.602 2.607 1 96.94 106 TYR A C 1
ATOM 795 O O . TYR A 1 106 ? 3.029 5.004 1.549 1 96.94 106 TYR A O 1
ATOM 803 N N . VAL A 1 107 ? 4.43 5.84 3.072 1 98.56 107 VAL A N 1
ATOM 804 C CA . VAL A 1 107 ? 5.605 5.367 2.348 1 98.56 107 VAL A CA 1
ATOM 805 C C . VAL A 1 107 ? 5.543 3.85 2.193 1 98.56 107 VAL A C 1
ATOM 807 O O . VAL A 1 107 ? 5.734 3.324 1.094 1 98.56 107 VAL A O 1
ATOM 810 N N . VAL A 1 108 ? 5.242 3.15 3.223 1 98.19 108 VAL A N 1
ATOM 811 C CA . VAL A 1 108 ? 5.137 1.695 3.174 1 98.19 108 VAL A CA 1
ATOM 812 C C . VAL A 1 108 ? 4.039 1.289 2.193 1 98.19 108 VAL A C 1
ATOM 814 O O . VAL A 1 108 ? 4.242 0.408 1.354 1 98.19 108 VAL A O 1
ATOM 817 N N . ALA A 1 109 ? 2.939 2.006 2.287 1 98 109 ALA A N 1
ATOM 818 C CA . ALA A 1 109 ? 1.807 1.745 1.403 1 98 109 ALA A CA 1
ATOM 819 C C . ALA A 1 109 ? 2.203 1.907 -0.061 1 98 109 ALA A C 1
ATOM 821 O O . ALA A 1 109 ? 1.953 1.02 -0.881 1 98 109 ALA A O 1
ATOM 822 N N . ALA A 1 110 ? 2.82 3.012 -0.318 1 98.44 110 ALA A N 1
ATOM 823 C CA . ALA A 1 110 ? 3.117 3.367 -1.703 1 98.44 110 ALA A CA 1
ATOM 824 C C . ALA A 1 110 ? 4.215 2.477 -2.275 1 98.44 110 ALA A C 1
ATOM 826 O O . ALA A 1 110 ? 4.168 2.1 -3.449 1 98.44 110 ALA A O 1
ATOM 827 N N . VAL A 1 111 ? 5.203 2.141 -1.476 1 98.44 111 VAL A N 1
ATOM 828 C CA . VAL A 1 111 ? 6.273 1.243 -1.899 1 98.44 111 VAL A CA 1
ATOM 829 C C . VAL A 1 111 ? 5.695 -0.128 -2.24 1 98.44 111 VAL A C 1
ATOM 831 O O . VAL A 1 111 ? 5.949 -0.666 -3.32 1 98.44 111 VAL A O 1
ATOM 834 N N . LEU A 1 112 ? 4.906 -0.63 -1.343 1 97.88 112 LEU A N 1
ATOM 835 C CA . LEU A 1 112 ? 4.289 -1.934 -1.569 1 97.88 112 LEU A CA 1
ATOM 836 C C . LEU A 1 112 ? 3.363 -1.894 -2.781 1 97.88 112 LEU A C 1
ATOM 838 O O . LEU A 1 112 ? 3.359 -2.82 -3.594 1 97.88 112 LEU A O 1
ATOM 842 N N . ALA A 1 113 ? 2.6 -0.823 -2.85 1 97.94 113 ALA A N 1
ATOM 843 C CA . ALA A 1 113 ? 1.654 -0.697 -3.955 1 97.94 113 ALA A CA 1
ATOM 844 C C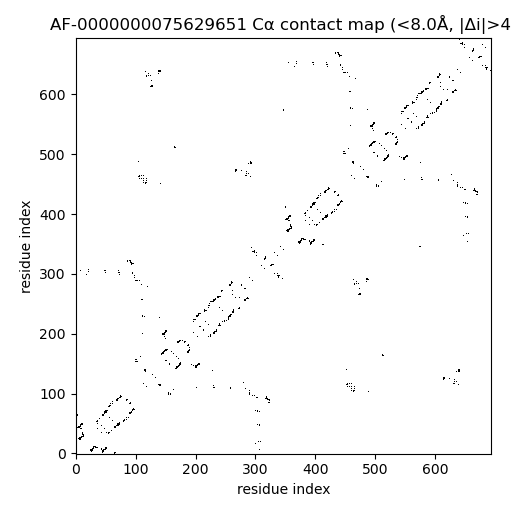 . ALA A 1 113 ? 2.383 -0.656 -5.297 1 97.94 113 ALA A C 1
ATOM 846 O O . ALA A 1 113 ? 1.923 -1.246 -6.277 1 97.94 113 ALA A O 1
ATOM 847 N N . ALA A 1 114 ? 3.484 0.041 -5.32 1 97.38 114 ALA A N 1
ATOM 848 C CA . ALA A 1 114 ? 4.273 0.111 -6.547 1 97.38 114 ALA A CA 1
ATOM 849 C C . ALA A 1 114 ? 4.852 -1.255 -6.906 1 97.38 114 ALA A C 1
ATOM 851 O O . ALA A 1 114 ? 4.699 -1.725 -8.039 1 97.38 114 ALA A O 1
ATOM 852 N N . LEU A 1 115 ? 5.422 -1.916 -5.961 1 96.12 115 LEU A N 1
ATOM 853 C CA . LEU A 1 115 ? 6.137 -3.164 -6.199 1 96.12 115 LEU A CA 1
ATOM 854 C C . LEU A 1 115 ? 5.164 -4.305 -6.484 1 96.12 115 LEU A C 1
ATOM 856 O O . LEU A 1 115 ? 5.465 -5.199 -7.277 1 96.12 115 LEU A O 1
ATOM 860 N N . ARG A 1 116 ? 3.98 -4.184 -5.887 1 95.75 116 ARG A N 1
ATOM 861 C CA . ARG A 1 116 ? 3.033 -5.281 -6.066 1 95.75 116 ARG A CA 1
ATOM 862 C C . ARG A 1 116 ? 2.02 -4.957 -7.16 1 95.75 116 ARG A C 1
ATOM 864 O O . ARG A 1 116 ? 1.052 -5.691 -7.355 1 95.75 116 ARG A O 1
ATOM 871 N N . GLY A 1 117 ? 2.195 -3.83 -7.797 1 96.38 117 GLY A N 1
ATOM 872 C CA . GLY A 1 117 ? 1.41 -3.502 -8.977 1 96.38 117 GLY A CA 1
ATOM 873 C C . GLY A 1 117 ? -0.015 -3.098 -8.656 1 96.38 117 GLY A C 1
ATOM 874 O O . GLY A 1 117 ? -0.921 -3.289 -9.469 1 96.38 117 GLY A O 1
ATOM 875 N N . VAL A 1 118 ? -0.244 -2.576 -7.496 1 97.88 118 VAL A N 1
ATOM 876 C CA . VAL A 1 118 ? -1.6 -2.236 -7.078 1 97.88 118 VAL A CA 1
ATOM 877 C C . VAL A 1 118 ? -2.129 -1.085 -7.93 1 97.88 118 VAL A C 1
ATOM 879 O O . VAL A 1 118 ? -3.229 -1.168 -8.484 1 97.88 118 VAL A O 1
ATOM 882 N N . VAL A 1 119 ? -1.358 -0.013 -8.094 1 98.12 119 VAL A N 1
ATOM 883 C CA . VAL A 1 119 ? -1.777 1.151 -8.867 1 98.12 119 VAL A CA 1
ATOM 884 C C . VAL A 1 119 ? -1.86 0.786 -10.352 1 98.12 119 VAL A C 1
ATOM 886 O O . VAL A 1 119 ? -2.881 1.027 -11 1 98.12 119 VAL A O 1
ATOM 889 N N . ALA A 1 120 ? -0.826 0.144 -10.836 1 97.31 120 ALA A N 1
ATOM 890 C CA . ALA A 1 120 ? -0.796 -0.26 -12.242 1 97.31 120 ALA A CA 1
ATOM 891 C C . ALA A 1 120 ? -1.917 -1.247 -12.547 1 97.31 120 ALA A C 1
ATOM 893 O O . ALA A 1 120 ? -2.521 -1.191 -13.625 1 97.31 120 ALA A O 1
ATOM 894 N N . GLY A 1 121 ? -2.133 -2.17 -11.633 1 97.56 121 GLY A N 1
ATOM 895 C CA . GLY A 1 121 ? -3.203 -3.137 -11.812 1 97.56 121 GLY A CA 1
ATOM 896 C C . GLY A 1 121 ? -4.578 -2.5 -11.867 1 97.56 121 GLY A C 1
ATOM 897 O O . GLY A 1 121 ? -5.418 -2.898 -12.672 1 97.56 121 GLY A O 1
ATOM 898 N N . HIS A 1 122 ? -4.789 -1.54 -10.953 1 98.19 122 HIS A N 1
ATOM 899 C CA . HIS A 1 122 ? -6.051 -0.805 -10.984 1 98.19 122 HIS A CA 1
ATOM 900 C C . HIS A 1 122 ? -6.25 -0.11 -12.328 1 98.19 122 HIS A C 1
ATOM 902 O O . HIS A 1 122 ? -7.324 -0.2 -12.922 1 98.19 122 HIS A O 1
ATOM 908 N N . MET A 1 123 ? -5.207 0.529 -12.797 1 96.62 123 MET A N 1
ATOM 909 C CA . MET A 1 123 ? -5.273 1.259 -14.062 1 96.62 123 MET A CA 1
ATOM 910 C C . MET A 1 123 ? -5.488 0.305 -15.234 1 96.62 123 MET A C 1
ATOM 912 O O . MET A 1 123 ? -6.125 0.665 -16.219 1 96.62 123 MET A O 1
ATOM 916 N N . TYR A 1 124 ? -5.031 -0.92 -15.109 1 96.81 124 TYR A N 1
ATOM 917 C CA . TYR A 1 124 ? -5.047 -1.887 -16.203 1 96.81 124 TYR A CA 1
ATOM 918 C C . TYR A 1 124 ? -6.383 -2.615 -16.266 1 96.81 124 TYR A C 1
ATOM 920 O O . TYR A 1 124 ? -6.785 -3.1 -17.328 1 96.81 124 TYR A O 1
ATOM 928 N N . THR A 1 125 ? -7.07 -2.76 -15.234 1 96.94 125 THR A N 1
ATOM 929 C CA . THR A 1 125 ? -8.234 -3.627 -15.062 1 96.94 125 THR A CA 1
ATOM 930 C C . THR A 1 125 ? -9.25 -3.4 -16.172 1 96.94 125 THR A C 1
ATOM 932 O O . THR A 1 125 ? -9.766 -4.359 -16.75 1 96.94 125 THR A O 1
ATOM 935 N N . PRO A 1 126 ? -9.539 -2.145 -16.609 1 96.25 126 PRO A N 1
ATOM 936 C CA . PRO A 1 126 ? -10.508 -1.937 -17.688 1 96.25 126 PRO A CA 1
ATOM 937 C C . PRO A 1 126 ? -10.055 -2.541 -19.016 1 96.25 126 PRO A C 1
ATOM 939 O O . PRO A 1 126 ? -10.875 -2.764 -19.906 1 96.25 126 PRO A O 1
ATOM 942 N N . ARG A 1 127 ? -8.797 -2.832 -19.141 1 95.19 127 ARG A N 1
ATOM 943 C CA . ARG A 1 127 ? -8.227 -3.348 -20.391 1 95.19 127 ARG A CA 1
ATOM 944 C C . ARG A 1 127 ? -8.055 -4.863 -20.328 1 95.19 127 ARG A C 1
ATOM 946 O O . ARG A 1 127 ? -7.691 -5.496 -21.312 1 95.19 127 ARG A O 1
ATOM 953 N N . TRP A 1 128 ? -8.336 -5.395 -19.25 1 94.38 128 TRP A N 1
ATOM 954 C CA . TRP A 1 128 ? -8.016 -6.789 -18.953 1 94.38 128 TRP A CA 1
ATOM 955 C C . TRP A 1 128 ? -8.68 -7.723 -19.953 1 94.38 128 TRP A C 1
ATOM 957 O O . TRP A 1 128 ? -8.016 -8.586 -20.547 1 94.38 128 TRP A O 1
ATOM 967 N N . ALA A 1 129 ? -9.977 -7.539 -20.234 1 91.44 129 ALA A N 1
ATOM 968 C CA . ALA A 1 129 ? -10.727 -8.422 -21.125 1 91.44 129 ALA A CA 1
ATOM 969 C C . ALA A 1 129 ? -10.172 -8.367 -22.547 1 91.44 129 ALA A C 1
ATOM 971 O O . ALA A 1 129 ? -10.125 -9.383 -23.25 1 91.44 129 ALA A O 1
ATOM 972 N N . ARG A 1 130 ? -9.75 -7.262 -22.922 1 92.31 130 ARG A N 1
ATOM 973 C CA . ARG A 1 130 ? -9.273 -7.059 -24.281 1 92.31 130 ARG A CA 1
ATOM 974 C C . ARG A 1 130 ? -7.812 -7.465 -24.422 1 92.31 130 ARG A C 1
ATOM 976 O O . ARG A 1 130 ? -7.418 -8.055 -25.422 1 92.31 130 ARG A O 1
ATOM 983 N N . GLU A 1 131 ? -6.965 -7.211 -23.375 1 92 131 GLU A N 1
ATOM 984 C CA . GLU A 1 131 ? -5.516 -7.316 -23.531 1 92 131 GLU A CA 1
ATOM 985 C C . GLU A 1 131 ? -4.965 -8.531 -22.797 1 92 131 GLU A C 1
ATOM 987 O O . GLU A 1 131 ? -3.787 -8.859 -22.922 1 92 131 GLU A O 1
ATOM 992 N N . GLY A 1 132 ? -5.773 -9.227 -21.969 1 88.62 132 GLY A N 1
ATOM 993 C CA . GLY A 1 132 ? -5.332 -10.43 -21.281 1 88.62 132 GLY A CA 1
ATOM 994 C C . GLY A 1 132 ? -4.711 -10.141 -19.922 1 88.62 132 GLY A C 1
ATOM 995 O O . GLY A 1 132 ? -4.699 -8.992 -19.484 1 88.62 132 GLY A O 1
ATOM 996 N N . TRP A 1 133 ? -4.27 -11.18 -19.281 1 84.62 133 TRP A N 1
ATOM 997 C CA . TRP A 1 133 ? -3.662 -11.062 -17.969 1 84.62 133 TRP A CA 1
ATOM 998 C C . TRP A 1 133 ? -2.311 -10.359 -18.047 1 84.62 133 TRP A C 1
ATOM 1000 O O . TRP A 1 133 ? -1.495 -10.672 -18.922 1 84.62 133 TRP A O 1
ATOM 1010 N N . PRO A 1 134 ? -2.02 -9.453 -17.094 1 85.88 134 PRO A N 1
ATOM 1011 C CA . PRO A 1 134 ? -0.84 -8.594 -17.219 1 85.88 134 PRO A CA 1
ATOM 1012 C C . PRO A 1 134 ? 0.384 -9.18 -16.516 1 85.88 134 PRO A C 1
ATOM 1014 O O . PRO A 1 134 ? 0.804 -8.664 -15.469 1 85.88 134 PRO A O 1
ATOM 1017 N N . SER A 1 135 ? 1.009 -10.047 -17.109 1 81.62 135 SER A N 1
ATOM 1018 C CA . SER A 1 135 ? 2.188 -10.68 -16.531 1 81.62 135 SER A CA 1
ATOM 1019 C C . SER A 1 135 ? 3.285 -9.656 -16.25 1 81.62 135 SER A C 1
ATOM 1021 O O . SER A 1 135 ? 4.078 -9.828 -15.328 1 81.62 135 SER A O 1
ATOM 1023 N N . HIS A 1 136 ? 3.23 -8.594 -16.938 1 81.38 136 HIS A N 1
ATOM 1024 C CA . HIS A 1 136 ? 4.27 -7.574 -16.844 1 81.38 136 HIS A CA 1
ATOM 1025 C C . HIS A 1 136 ? 4.102 -6.734 -15.586 1 81.38 136 HIS A C 1
ATOM 1027 O O . HIS A 1 136 ? 5.008 -5.988 -15.203 1 81.38 136 HIS A O 1
ATOM 1033 N N . LEU A 1 137 ? 2.953 -6.898 -14.938 1 86.56 137 LEU A N 1
ATOM 1034 C CA . LEU A 1 137 ? 2.703 -6.113 -13.734 1 86.56 137 LEU A CA 1
ATOM 1035 C C . LEU A 1 137 ? 3.166 -6.859 -12.492 1 86.56 137 LEU A C 1
ATOM 1037 O O . LEU A 1 137 ? 3.16 -6.305 -11.391 1 86.56 137 LEU A O 1
ATOM 1041 N N . ALA A 1 138 ? 3.588 -8.109 -12.695 1 85.56 138 ALA A N 1
ATOM 1042 C CA . ALA A 1 138 ? 4.16 -8.828 -11.562 1 85.56 138 ALA A CA 1
ATOM 1043 C C . ALA A 1 138 ? 5.402 -8.117 -11.031 1 85.56 138 ALA A C 1
ATOM 1045 O O . ALA A 1 138 ? 6.371 -7.918 -11.773 1 85.56 138 ALA A O 1
ATOM 1046 N N . GLY A 1 139 ? 5.293 -7.598 -9.836 1 86.81 139 GLY A N 1
ATOM 1047 C CA . GLY A 1 139 ? 6.422 -6.895 -9.25 1 86.81 139 GLY A CA 1
ATOM 1048 C C . GLY A 1 139 ? 7.219 -7.754 -8.281 1 86.81 139 GLY A C 1
ATOM 1049 O O . GLY A 1 139 ? 7.477 -8.93 -8.555 1 86.81 139 GLY A O 1
ATOM 1050 N N . PHE A 1 140 ? 7.691 -7.133 -7.238 1 92.25 140 PHE A N 1
ATOM 1051 C CA . PHE A 1 140 ? 8.648 -7.789 -6.359 1 92.25 140 PHE A CA 1
ATOM 1052 C C . PHE A 1 140 ? 8.164 -7.773 -4.914 1 92.25 140 PHE A C 1
ATOM 1054 O O . PHE A 1 140 ? 7.312 -6.961 -4.551 1 92.25 140 PHE A O 1
ATOM 1061 N N . LEU A 1 141 ? 8.711 -8.672 -4.184 1 92.25 141 LEU A N 1
ATOM 1062 C CA . LEU A 1 141 ? 8.438 -8.711 -2.75 1 92.25 141 LEU A CA 1
ATOM 1063 C C . LEU A 1 141 ? 9.359 -7.758 -1.994 1 92.25 141 LEU A C 1
ATOM 1065 O O . LEU A 1 141 ? 10.484 -7.512 -2.42 1 92.25 141 LEU A O 1
ATOM 1069 N N . VAL A 1 142 ? 8.852 -7.227 -0.904 1 93.88 142 VAL A N 1
ATOM 1070 C CA . VAL A 1 142 ? 9.625 -6.32 -0.066 1 93.88 142 VAL A CA 1
ATOM 1071 C C . VAL A 1 142 ? 10.57 -7.121 0.83 1 93.88 142 VAL A C 1
ATOM 1073 O O . VAL A 1 142 ? 11.648 -6.641 1.188 1 93.88 142 VAL A O 1
ATOM 1076 N N . ARG A 1 143 ? 10.125 -8.289 1.185 1 88.38 143 ARG A N 1
ATOM 1077 C CA . ARG A 1 143 ? 10.945 -9.117 2.057 1 88.38 143 ARG A CA 1
ATOM 1078 C C . ARG A 1 143 ? 12.336 -9.32 1.466 1 88.38 143 ARG A C 1
ATOM 1080 O O . ARG A 1 143 ? 12.477 -9.664 0.29 1 88.38 143 ARG A O 1
ATOM 1087 N N . GLY A 1 144 ? 13.352 -8.961 2.283 1 89.25 144 GLY A N 1
ATOM 1088 C CA . GLY A 1 144 ? 14.727 -9.203 1.892 1 89.25 144 GLY A CA 1
ATOM 1089 C C . GLY A 1 144 ? 15.336 -8.062 1.1 1 89.25 144 GLY A C 1
ATOM 1090 O O . GLY A 1 144 ? 16.516 -8.086 0.774 1 89.25 144 GLY A O 1
ATOM 1091 N N . ARG A 1 145 ? 14.609 -7.086 0.815 1 94.12 145 ARG A N 1
ATOM 1092 C CA . ARG A 1 145 ? 15.125 -5.965 0.033 1 94.12 145 ARG A CA 1
ATOM 1093 C C . ARG A 1 145 ? 15.836 -4.953 0.926 1 94.12 145 ARG A C 1
ATOM 1095 O O . ARG A 1 145 ? 15.328 -4.598 1.994 1 94.12 145 ARG A O 1
ATOM 1102 N N . SER A 1 146 ? 16.953 -4.523 0.474 1 97.56 146 SER A N 1
ATOM 1103 C CA . SER A 1 146 ? 17.703 -3.516 1.217 1 97.56 146 SER A CA 1
ATOM 1104 C C . SER A 1 146 ? 17.016 -2.16 1.173 1 97.56 146 SER A C 1
ATOM 1106 O O . SER A 1 146 ? 16.328 -1.838 0.197 1 97.56 146 SER A O 1
ATOM 1108 N N . VAL A 1 147 ? 17.234 -1.426 2.273 1 98.75 147 VAL A N 1
ATOM 1109 C CA . VAL A 1 147 ? 16.562 -0.138 2.398 1 98.75 147 VAL A CA 1
ATOM 1110 C C . VAL A 1 147 ? 17.578 0.957 2.686 1 98.75 147 VAL A C 1
ATOM 1112 O O . VAL A 1 147 ? 18.422 0.814 3.58 1 98.75 147 VAL A O 1
ATOM 1115 N N . GLY A 1 148 ? 17.578 1.933 1.894 1 98.88 148 GLY A N 1
ATOM 1116 C CA . GLY A 1 148 ? 18.359 3.135 2.141 1 98.88 148 GLY A CA 1
ATOM 1117 C C . GLY A 1 148 ? 17.5 4.332 2.512 1 98.88 148 GLY A C 1
ATOM 1118 O O . GLY A 1 148 ? 16.531 4.641 1.828 1 98.88 148 GLY A O 1
ATOM 1119 N N . LEU A 1 149 ? 17.891 4.992 3.607 1 98.81 149 LEU A N 1
ATOM 1120 C CA . LEU A 1 149 ? 17.203 6.195 4.066 1 98.81 149 LEU A CA 1
ATOM 1121 C C . LEU A 1 149 ? 18.031 7.441 3.771 1 98.81 149 LEU A C 1
ATOM 1123 O O . LEU A 1 149 ? 19.094 7.641 4.359 1 98.81 149 LEU A O 1
ATOM 1127 N N . LEU A 1 150 ? 17.594 8.203 2.797 1 98.62 150 LEU A N 1
ATOM 1128 C CA . LEU A 1 150 ? 18.141 9.531 2.605 1 98.62 150 LEU A CA 1
ATOM 1129 C C . LEU A 1 150 ? 17.469 10.547 3.52 1 98.62 150 LEU A C 1
ATOM 1131 O O . LEU A 1 150 ? 16.516 11.211 3.111 1 98.62 150 LEU A O 1
ATOM 1135 N N . GLY A 1 151 ? 17.969 10.703 4.648 1 96.88 151 GLY A N 1
ATOM 1136 C CA . GLY A 1 151 ? 17.312 11.328 5.785 1 96.88 151 GLY A CA 1
ATOM 1137 C C . GLY A 1 151 ? 16.797 10.328 6.801 1 96.88 151 GLY A C 1
ATOM 1138 O O . GLY A 1 151 ? 15.797 9.648 6.555 1 96.88 151 GLY A O 1
ATOM 1139 N N . ALA A 1 152 ? 17.438 10.281 7.988 1 96.12 152 ALA A N 1
ATOM 1140 C CA . ALA A 1 152 ? 17.062 9.32 9.016 1 96.12 152 ALA A CA 1
ATOM 1141 C C . ALA A 1 152 ? 16.547 10.031 10.266 1 96.12 152 ALA A C 1
ATOM 1143 O O . ALA A 1 152 ? 16.953 9.695 11.391 1 96.12 152 ALA A O 1
ATOM 1144 N N . GLY A 1 153 ? 15.75 11.039 9.945 1 92.31 153 GLY A N 1
ATOM 1145 C CA . GLY A 1 153 ? 15.023 11.656 11.031 1 92.31 153 GLY A CA 1
ATOM 1146 C C . GLY A 1 153 ? 13.836 10.828 11.5 1 92.31 153 GLY A C 1
ATOM 1147 O O . GLY A 1 153 ? 13.82 9.609 11.344 1 92.31 153 GLY A O 1
ATOM 1148 N N . ARG A 1 154 ? 12.867 11.406 12.133 1 87.25 154 ARG A N 1
ATOM 1149 C CA . ARG A 1 154 ? 11.711 10.719 12.695 1 87.25 154 ARG A CA 1
ATOM 1150 C C . ARG A 1 154 ? 10.969 9.922 11.633 1 87.25 154 ARG A C 1
ATOM 1152 O O . ARG A 1 154 ? 10.656 8.75 11.828 1 87.25 154 ARG A O 1
ATOM 1159 N N . ILE A 1 155 ? 10.734 10.57 10.508 1 92.44 155 ILE A N 1
ATOM 1160 C CA . ILE A 1 155 ? 10 9.93 9.422 1 92.44 155 ILE A CA 1
ATOM 1161 C C . ILE A 1 155 ? 10.812 8.758 8.867 1 92.44 155 ILE A C 1
ATOM 1163 O O . ILE A 1 155 ? 10.297 7.645 8.75 1 92.44 155 ILE A O 1
ATOM 1167 N N . GLY A 1 156 ? 12.102 9 8.539 1 95.81 156 GLY A N 1
ATOM 1168 C CA . GLY A 1 156 ? 12.961 7.957 8.016 1 95.81 156 GLY A CA 1
ATOM 1169 C C . GLY A 1 156 ? 13.055 6.746 8.922 1 95.81 156 GLY A C 1
ATOM 1170 O O . GLY A 1 156 ? 12.969 5.605 8.461 1 95.81 156 GLY A O 1
ATOM 1171 N N . GLN A 1 157 ? 13.172 7.012 10.164 1 94.88 157 GLN A N 1
ATOM 1172 C CA . GLN A 1 157 ? 13.289 5.922 11.125 1 94.88 157 GLN A CA 1
ATOM 1173 C C . GLN A 1 157 ? 11.992 5.137 11.234 1 94.88 157 GLN A C 1
ATOM 1175 O O . GLN A 1 157 ? 12 3.902 11.273 1 94.88 157 GLN A O 1
ATOM 1180 N N . SER A 1 158 ? 10.898 5.848 11.312 1 93.94 158 SER A N 1
ATOM 1181 C CA . SER A 1 158 ? 9.602 5.172 11.375 1 93.94 158 SER A CA 1
ATOM 1182 C C . SER A 1 158 ? 9.375 4.293 10.156 1 93.94 158 SER A C 1
ATOM 1184 O O . SER A 1 158 ? 8.867 3.178 10.273 1 93.94 158 SER A O 1
ATOM 1186 N N . VAL A 1 159 ? 9.781 4.746 8.992 1 97.62 159 VAL A N 1
ATOM 1187 C CA . VAL A 1 159 ? 9.695 3.967 7.762 1 97.62 159 VAL A CA 1
ATOM 1188 C C . VAL A 1 159 ? 10.547 2.705 7.891 1 97.62 159 VAL A C 1
ATOM 1190 O O . VAL A 1 159 ? 10.094 1.607 7.555 1 97.62 159 VAL A O 1
ATOM 1193 N N . ALA A 1 160 ? 11.75 2.877 8.391 1 97.75 160 ALA A N 1
ATOM 1194 C CA . ALA A 1 160 ? 12.68 1.761 8.531 1 97.75 160 ALA A CA 1
ATOM 1195 C C . ALA A 1 160 ? 12.094 0.667 9.414 1 97.75 160 ALA A C 1
ATOM 1197 O O . ALA A 1 160 ? 12.125 -0.513 9.062 1 97.75 160 ALA A O 1
ATOM 1198 N N . PHE A 1 161 ? 11.523 1.077 10.5 1 95.94 161 PHE A N 1
ATOM 1199 C CA . PHE A 1 161 ? 10.977 0.108 11.438 1 95.94 161 PHE A CA 1
ATOM 1200 C C . PHE A 1 161 ? 9.797 -0.632 10.82 1 95.94 161 PHE A C 1
ATOM 1202 O O . PHE A 1 161 ? 9.664 -1.848 10.977 1 95.94 161 PHE A O 1
ATOM 1209 N N . LYS A 1 162 ? 8.977 0.028 10.141 1 96.56 162 LYS A N 1
ATOM 1210 C CA . LYS A 1 162 ? 7.805 -0.591 9.523 1 96.56 162 LYS A CA 1
ATOM 1211 C C . LYS A 1 162 ? 8.219 -1.547 8.406 1 96.56 162 LYS A C 1
ATOM 1213 O O . LYS A 1 162 ? 7.664 -2.643 8.289 1 96.56 162 LYS A O 1
ATOM 1218 N N . LEU A 1 163 ? 9.164 -1.122 7.594 1 97.81 163 LEU A N 1
ATOM 1219 C CA . LEU A 1 163 ? 9.633 -1.994 6.527 1 97.81 163 LEU A CA 1
ATOM 1220 C C . LEU A 1 163 ? 10.359 -3.207 7.098 1 97.81 163 LEU A C 1
ATOM 1222 O O . LEU A 1 163 ? 10.258 -4.312 6.555 1 97.81 163 LEU A O 1
ATOM 1226 N N . ALA A 1 164 ? 11.102 -2.992 8.195 1 96.56 164 ALA A N 1
ATOM 1227 C CA . ALA A 1 164 ? 11.766 -4.102 8.867 1 96.56 164 ALA A CA 1
ATOM 1228 C C . ALA A 1 164 ? 10.75 -5.129 9.367 1 96.56 164 ALA A C 1
ATOM 1230 O O . ALA A 1 164 ? 10.984 -6.336 9.281 1 96.56 164 ALA A O 1
ATOM 1231 N N . ALA A 1 165 ? 9.664 -4.617 9.859 1 94 165 ALA A N 1
ATOM 1232 C CA . ALA A 1 165 ? 8.609 -5.492 10.367 1 94 165 ALA A CA 1
ATOM 1233 C C . ALA A 1 165 ? 8.031 -6.359 9.258 1 94 165 ALA A C 1
ATOM 1235 O O . ALA A 1 165 ? 7.492 -7.438 9.516 1 94 165 ALA A O 1
ATOM 1236 N N . LEU A 1 166 ? 8.195 -5.953 8.031 1 95.44 166 LEU A N 1
ATOM 1237 C CA . LEU A 1 166 ? 7.707 -6.711 6.887 1 95.44 166 LEU A CA 1
ATOM 1238 C C . LEU A 1 166 ? 8.82 -7.543 6.266 1 95.44 166 LEU A C 1
ATOM 1240 O O . LEU A 1 166 ? 8.641 -8.133 5.199 1 95.44 166 LEU A O 1
ATOM 1244 N N . GLY A 1 167 ? 9.969 -7.457 6.855 1 92.88 167 GLY A N 1
ATOM 1245 C CA . GLY A 1 167 ? 11.039 -8.359 6.473 1 92.88 167 GLY A CA 1
ATOM 1246 C C . GLY A 1 167 ? 12.062 -7.719 5.551 1 92.88 167 GLY A C 1
ATOM 1247 O O . GLY A 1 167 ? 12.93 -8.406 5.008 1 92.88 167 GLY A O 1
ATOM 1248 N N . ALA A 1 168 ? 12.008 -6.449 5.383 1 95.38 168 ALA A N 1
ATOM 1249 C CA . ALA A 1 168 ? 13 -5.77 4.555 1 95.38 168 ALA A CA 1
ATOM 1250 C C . ALA A 1 168 ? 14.336 -5.664 5.281 1 95.38 168 ALA A C 1
ATOM 1252 O O . ALA A 1 168 ? 14.391 -5.688 6.512 1 95.38 168 ALA A O 1
ATOM 1253 N N . GLY A 1 169 ? 15.469 -5.598 4.551 1 95.69 169 GLY A N 1
ATOM 1254 C CA . GLY A 1 169 ? 16.828 -5.426 5.027 1 95.69 169 GLY A CA 1
ATOM 1255 C C . GLY A 1 169 ? 17.875 -5.953 4.059 1 95.69 169 GLY A C 1
ATOM 1256 O O . GLY A 1 169 ? 17.547 -6.68 3.119 1 95.69 169 GLY A O 1
ATOM 1257 N N . PRO A 1 170 ? 19.047 -5.555 4.289 1 97.44 170 PRO A N 1
ATOM 1258 C CA . PRO A 1 170 ? 19.641 -4.715 5.332 1 97.44 170 PRO A CA 1
ATOM 1259 C C . PRO A 1 170 ? 19.297 -3.238 5.172 1 97.44 170 PRO A C 1
ATOM 1261 O O . PRO A 1 170 ? 18.688 -2.85 4.176 1 97.44 170 PRO A O 1
ATOM 1264 N N . PHE A 1 171 ? 19.656 -2.436 6.23 1 98.5 171 PHE A N 1
ATOM 1265 C CA . PHE A 1 171 ? 19.297 -1.023 6.258 1 98.5 171 PHE A CA 1
ATOM 1266 C C . PHE A 1 171 ? 20.547 -0.146 6.191 1 98.5 171 PHE A C 1
ATOM 1268 O O . PHE A 1 171 ? 21.562 -0.456 6.816 1 98.5 171 PHE A O 1
ATOM 1275 N N . TYR A 1 172 ? 20.469 0.917 5.418 1 98.81 172 TYR A N 1
ATOM 1276 C CA . TYR A 1 172 ? 21.484 1.962 5.277 1 98.81 172 TYR A CA 1
ATOM 1277 C C . TYR A 1 172 ? 20.859 3.346 5.438 1 98.81 172 TYR A C 1
ATOM 1279 O O . TYR A 1 172 ? 19.641 3.506 5.297 1 98.81 172 TYR A O 1
ATOM 1287 N N . TYR A 1 173 ? 21.688 4.324 5.789 1 98.62 173 TYR A N 1
ATOM 1288 C CA . TYR A 1 173 ? 21.109 5.66 5.891 1 98.62 173 TYR A CA 1
ATOM 1289 C C . TYR A 1 173 ? 22.188 6.727 5.691 1 98.62 173 TYR A C 1
ATOM 1291 O O . TYR A 1 173 ? 23.375 6.445 5.816 1 98.62 173 TYR A O 1
ATOM 1299 N N . TYR A 1 174 ? 21.719 7.836 5.238 1 98.12 174 TYR A N 1
ATOM 1300 C CA . TYR A 1 174 ? 22.469 9.086 5.203 1 98.12 174 TYR A CA 1
ATOM 1301 C C . TYR A 1 174 ? 21.766 10.172 6.008 1 98.12 174 TYR A C 1
ATOM 1303 O O . TYR A 1 174 ? 20.562 10.406 5.828 1 98.12 174 TYR A O 1
ATOM 1311 N N . SER A 1 175 ? 22.438 10.758 6.883 1 95.69 175 SER A N 1
ATOM 1312 C CA . SER A 1 175 ? 21.953 11.852 7.711 1 95.69 175 SER A CA 1
ATOM 1313 C C . SER A 1 175 ? 23.094 12.711 8.234 1 95.69 175 SER A C 1
ATOM 1315 O O . SER A 1 175 ? 24.266 12.32 8.148 1 95.69 175 SER A O 1
ATOM 1317 N N . ARG A 1 176 ? 22.672 13.898 8.688 1 90.69 176 ARG A N 1
ATOM 1318 C CA . ARG A 1 176 ? 23.688 14.828 9.188 1 90.69 176 ARG A CA 1
ATOM 1319 C C . ARG A 1 176 ? 24.391 14.25 10.406 1 90.69 176 ARG A C 1
ATOM 1321 O O . ARG A 1 176 ? 25.594 14.438 10.578 1 90.69 176 ARG A O 1
ATOM 1328 N N . SER A 1 177 ? 23.672 13.578 11.258 1 92.69 177 SER A N 1
ATOM 1329 C CA . SER A 1 177 ? 24.219 12.984 12.469 1 92.69 177 SER A CA 1
ATOM 1330 C C . SER A 1 177 ? 23.953 11.484 12.531 1 92.69 177 SER A C 1
ATOM 1332 O O . SER A 1 177 ? 23.031 10.992 11.867 1 92.69 177 SER A O 1
ATOM 1334 N N . ARG A 1 178 ? 24.766 10.789 13.297 1 94.56 178 ARG A N 1
ATOM 1335 C CA . ARG A 1 178 ? 24.578 9.359 13.508 1 94.56 178 ARG A CA 1
ATOM 1336 C C . ARG A 1 178 ? 23.25 9.086 14.219 1 94.56 178 ARG A C 1
ATOM 1338 O O . ARG A 1 178 ? 22.75 9.938 14.961 1 94.56 178 ARG A O 1
ATOM 1345 N N . LYS A 1 179 ? 22.734 7.941 13.93 1 94.81 179 LYS A N 1
ATOM 1346 C CA . LYS A 1 179 ? 21.5 7.484 14.562 1 94.81 179 LYS A CA 1
ATOM 1347 C C . LYS A 1 179 ? 21.734 6.191 15.344 1 94.81 179 LYS A C 1
ATOM 1349 O O . LYS A 1 179 ? 21.375 5.109 14.875 1 94.81 179 LYS A O 1
ATOM 1354 N N . PRO A 1 180 ? 22.188 6.258 16.531 1 93.38 180 PRO A N 1
ATOM 1355 C CA . PRO A 1 180 ? 22.562 5.078 17.312 1 93.38 180 PRO A CA 1
ATOM 1356 C C . PRO A 1 180 ? 21.406 4.102 17.516 1 93.38 180 PRO A C 1
ATOM 1358 O O . PRO A 1 180 ? 21.625 2.885 17.5 1 93.38 180 PRO A O 1
ATOM 1361 N N . GLY A 1 181 ? 20.25 4.566 17.719 1 92.62 181 GLY A N 1
ATOM 1362 C CA . GLY A 1 181 ? 19.094 3.697 17.875 1 92.62 181 GLY A CA 1
ATOM 1363 C C . GLY A 1 181 ? 18.812 2.842 16.656 1 92.62 181 GLY A C 1
ATOM 1364 O O . GLY A 1 181 ? 18.578 1.637 16.781 1 92.62 181 GLY A O 1
ATOM 1365 N N . LEU A 1 182 ? 18.875 3.512 15.555 1 94.31 182 LEU A N 1
ATOM 1366 C CA . LEU A 1 182 ? 18.672 2.811 14.289 1 94.31 182 LEU A CA 1
ATOM 1367 C C . LEU A 1 182 ? 19.766 1.771 14.062 1 94.31 182 LEU A C 1
ATOM 1369 O O . LEU A 1 182 ? 19.5 0.662 13.602 1 94.31 182 LEU A O 1
ATOM 1373 N N . GLU A 1 183 ? 20.984 2.082 14.391 1 96.19 183 GLU A N 1
ATOM 1374 C CA . GLU A 1 183 ? 22.125 1.183 14.266 1 96.19 183 GLU A CA 1
ATOM 1375 C C . GLU A 1 183 ? 22 -0.003 15.219 1 96.19 183 GLU A C 1
ATOM 1377 O O . GLU A 1 183 ? 22.281 -1.142 14.844 1 96.19 183 GLU A O 1
ATOM 1382 N N . ALA A 1 184 ? 21.578 0.217 16.375 1 94.81 184 ALA A N 1
ATOM 1383 C CA . ALA A 1 184 ? 21.484 -0.816 17.406 1 94.81 184 ALA A CA 1
ATOM 1384 C C . ALA A 1 184 ? 20.328 -1.772 17.125 1 94.81 184 ALA A C 1
ATOM 1386 O O . ALA A 1 184 ? 20.469 -2.986 17.281 1 94.81 184 ALA A O 1
ATOM 1387 N N . VAL A 1 185 ? 19.266 -1.245 16.672 1 94.88 185 VAL A N 1
ATOM 1388 C CA . VAL A 1 185 ? 18.031 -2.025 16.578 1 94.88 185 VAL A CA 1
ATOM 1389 C C . VAL A 1 185 ? 18 -2.764 15.242 1 94.88 185 VAL A C 1
ATOM 1391 O O . VAL A 1 185 ? 17.609 -3.932 15.18 1 94.88 185 VAL A O 1
ATOM 1394 N N . LEU A 1 186 ? 18.453 -2.08 14.164 1 97.19 186 LEU A N 1
ATOM 1395 C CA . LEU A 1 186 ? 18.281 -2.662 12.836 1 97.19 186 LEU A CA 1
ATOM 1396 C C . LEU A 1 186 ? 19.641 -3.02 12.219 1 97.19 186 LEU A C 1
ATOM 1398 O O . LEU A 1 186 ? 19.688 -3.59 11.125 1 97.19 186 LEU A O 1
ATOM 1402 N N . GLY A 1 187 ? 20.719 -2.645 12.906 1 97.56 187 GLY A N 1
ATOM 1403 C CA . GLY A 1 187 ? 22.016 -2.844 12.305 1 97.56 187 GLY A CA 1
ATOM 1404 C C . GLY A 1 187 ? 22.281 -1.941 11.109 1 97.56 187 GLY A C 1
ATOM 1405 O O . GLY A 1 187 ? 23.016 -2.309 10.195 1 97.56 187 GLY A O 1
ATOM 1406 N N . ALA A 1 188 ? 21.656 -0.793 11.102 1 98 188 ALA A N 1
ATOM 1407 C CA . ALA A 1 188 ? 21.75 0.123 9.961 1 98 188 ALA A CA 1
ATOM 1408 C C . ALA A 1 188 ? 23.141 0.722 9.859 1 98 188 ALA A C 1
ATOM 1410 O O . ALA A 1 188 ? 23.781 1.025 10.875 1 98 188 ALA A O 1
ATOM 1411 N N . LYS A 1 189 ? 23.641 0.914 8.711 1 98.31 189 LYS A N 1
ATOM 1412 C CA . LYS A 1 189 ? 24.953 1.489 8.461 1 98.31 189 LYS A CA 1
ATOM 1413 C C . LYS A 1 189 ? 24.844 2.861 7.805 1 98.31 189 LYS A C 1
ATOM 1415 O O . LYS A 1 189 ? 24.078 3.039 6.863 1 98.31 189 LYS A O 1
ATOM 1420 N N . ARG A 1 190 ? 25.547 3.787 8.305 1 98.25 190 ARG A N 1
ATOM 1421 C CA . ARG A 1 190 ? 25.609 5.113 7.707 1 98.25 190 ARG A CA 1
ATOM 1422 C C . ARG A 1 190 ? 26.516 5.121 6.473 1 98.25 190 ARG A C 1
ATOM 1424 O O . ARG A 1 190 ? 27.656 4.668 6.535 1 98.25 190 ARG A O 1
ATOM 1431 N N . LEU A 1 191 ? 25.984 5.59 5.402 1 98.38 191 LEU A N 1
ATOM 1432 C CA . LEU A 1 191 ? 26.719 5.621 4.141 1 98.38 191 LEU A CA 1
ATOM 1433 C C . LEU A 1 191 ? 26.625 7.004 3.498 1 98.38 191 LEU A C 1
ATOM 1435 O O . LEU A 1 191 ? 25.719 7.781 3.805 1 98.38 191 LEU A O 1
ATOM 1439 N N . GLU A 1 192 ? 27.531 7.246 2.648 1 97.94 192 GLU A N 1
ATOM 1440 C CA . GLU A 1 192 ? 27.438 8.43 1.796 1 97.94 192 GLU A CA 1
ATOM 1441 C C . GLU A 1 192 ? 26.484 8.195 0.632 1 97.94 192 GLU A C 1
ATOM 1443 O O . GLU A 1 192 ? 26.203 7.055 0.268 1 97.94 192 GLU A O 1
ATOM 1448 N N . PRO A 1 193 ? 26 9.242 0.012 1 98.12 193 PRO A N 1
ATOM 1449 C CA . PRO A 1 193 ? 24.906 9.133 -0.967 1 98.12 193 PRO A CA 1
ATOM 1450 C C . PRO A 1 193 ? 25.234 8.172 -2.107 1 98.12 193 PRO A C 1
ATOM 1452 O O . PRO A 1 193 ? 24.406 7.348 -2.482 1 98.12 193 PRO A O 1
ATOM 1455 N N . ARG A 1 194 ? 26.406 8.18 -2.65 1 98.38 194 ARG A N 1
ATOM 1456 C CA . ARG A 1 194 ? 26.75 7.316 -3.777 1 98.38 194 ARG A CA 1
ATOM 1457 C C . ARG A 1 194 ? 26.578 5.848 -3.412 1 98.38 194 ARG A C 1
ATOM 1459 O O . ARG A 1 194 ? 25.953 5.086 -4.148 1 98.38 194 ARG A O 1
ATOM 1466 N N . GLU A 1 195 ? 27.125 5.496 -2.311 1 98.62 195 GLU A N 1
ATOM 1467 C CA . GLU A 1 195 ? 27.016 4.117 -1.844 1 98.62 195 GLU A CA 1
ATOM 1468 C C . GLU A 1 195 ? 25.578 3.799 -1.419 1 98.62 195 GLU A C 1
ATOM 1470 O O . GLU A 1 195 ? 25.109 2.684 -1.63 1 98.62 195 GLU A O 1
ATOM 1475 N N . LEU A 1 196 ? 24.953 4.727 -0.823 1 98.81 196 LEU A N 1
ATOM 1476 C CA . LEU A 1 196 ? 23.562 4.539 -0.401 1 98.81 196 LEU A CA 1
ATOM 1477 C C . LEU A 1 196 ? 22.672 4.191 -1.591 1 98.81 196 LEU A C 1
ATOM 1479 O O . LEU A 1 196 ? 21.906 3.232 -1.536 1 98.81 196 LEU A O 1
ATOM 1483 N N . PHE A 1 197 ? 22.828 4.969 -2.656 1 98.81 197 PHE A N 1
ATOM 1484 C CA . PHE A 1 197 ? 22 4.754 -3.84 1 98.81 197 PHE A CA 1
ATOM 1485 C C . PHE A 1 197 ? 22.328 3.412 -4.484 1 98.81 197 PHE A C 1
ATOM 1487 O O . PHE A 1 197 ? 21.422 2.672 -4.875 1 98.81 197 PHE A O 1
ATOM 1494 N N . SER A 1 198 ? 23.547 3 -4.527 1 98.56 198 SER A N 1
ATOM 1495 C CA . SER A 1 198 ? 23.953 1.796 -5.242 1 98.56 198 SER A CA 1
ATOM 1496 C C . SER A 1 198 ? 23.562 0.537 -4.48 1 98.56 198 SER A C 1
ATOM 1498 O O . SER A 1 198 ? 23.484 -0.547 -5.062 1 98.56 198 SER A O 1
ATOM 1500 N N . ARG A 1 199 ? 23.219 0.665 -3.25 1 97.94 199 ARG A N 1
ATOM 1501 C CA . ARG A 1 199 ? 22.969 -0.517 -2.43 1 97.94 199 ARG A CA 1
ATOM 1502 C C . ARG A 1 199 ? 21.484 -0.639 -2.078 1 97.94 199 ARG A C 1
ATOM 1504 O O . ARG A 1 199 ? 21.062 -1.637 -1.491 1 97.94 199 ARG A O 1
ATOM 1511 N N . SER A 1 200 ? 20.75 0.33 -2.4 1 98.5 200 SER A N 1
ATOM 1512 C CA . SER A 1 200 ? 19.375 0.386 -1.915 1 98.5 200 SER A CA 1
ATOM 1513 C C . SER A 1 200 ? 18.391 -0.141 -2.959 1 98.5 200 SER A C 1
ATOM 1515 O O . SER A 1 200 ? 18.281 0.421 -4.051 1 98.5 200 SER A O 1
ATOM 1517 N N . MET A 1 201 ? 17.688 -1.188 -2.617 1 97.62 201 MET A N 1
ATOM 1518 C CA . MET A 1 201 ? 16.578 -1.655 -3.439 1 97.62 201 MET A CA 1
ATOM 1519 C C . MET A 1 201 ? 15.336 -0.807 -3.205 1 97.62 201 MET A C 1
ATOM 1521 O O . MET A 1 201 ? 14.461 -0.73 -4.066 1 97.62 201 MET A O 1
ATOM 1525 N N . ILE A 1 202 ? 15.227 -0.265 -1.983 1 98.75 202 ILE A N 1
ATOM 1526 C CA . ILE A 1 202 ? 14.242 0.746 -1.619 1 98.75 202 ILE A CA 1
ATOM 1527 C C . ILE A 1 202 ? 14.945 1.984 -1.074 1 98.75 202 ILE A C 1
ATOM 1529 O O . ILE A 1 202 ? 15.586 1.93 -0.019 1 98.75 202 ILE A O 1
ATOM 1533 N N . LEU A 1 203 ? 14.891 3.07 -1.79 1 98.94 203 LEU A N 1
ATOM 1534 C CA . LEU A 1 203 ? 15.516 4.316 -1.35 1 98.94 203 LEU A CA 1
ATOM 1535 C C . LEU A 1 203 ? 14.453 5.359 -1.008 1 98.94 203 LEU A C 1
ATOM 1537 O O . LEU A 1 203 ? 13.703 5.793 -1.882 1 98.94 203 LEU A O 1
ATOM 1541 N N . VAL A 1 204 ? 14.406 5.781 0.228 1 98.88 204 VAL A N 1
ATOM 1542 C CA . VAL A 1 204 ? 13.391 6.719 0.699 1 98.88 204 VAL A CA 1
ATOM 1543 C C . VAL A 1 204 ? 14.031 8.07 0.989 1 98.88 204 VAL A C 1
ATOM 1545 O O . VAL A 1 204 ? 14.867 8.195 1.891 1 98.88 204 VAL A O 1
ATOM 1548 N N . ASN A 1 205 ? 13.641 9.047 0.228 1 98.75 205 ASN A N 1
ATOM 1549 C CA . ASN A 1 205 ? 14.047 10.43 0.45 1 98.75 205 ASN A CA 1
ATOM 1550 C C . ASN A 1 205 ? 13.031 11.188 1.304 1 98.75 205 ASN A C 1
ATOM 1552 O O . ASN A 1 205 ? 11.922 11.469 0.85 1 98.75 205 ASN A O 1
ATOM 1556 N N . SER A 1 206 ? 13.406 11.5 2.494 1 96.69 206 SER A N 1
ATOM 1557 C CA . SER A 1 206 ? 12.547 12.258 3.402 1 96.69 206 SER A CA 1
ATOM 1558 C C . SER A 1 206 ? 13.242 13.523 3.887 1 96.69 206 SER A C 1
ATOM 1560 O O . SER A 1 206 ? 12.938 14.031 4.965 1 96.69 206 SER A O 1
ATOM 1562 N N . LEU A 1 207 ? 14.156 14.031 3.113 1 94.69 207 LEU A N 1
ATOM 1563 C CA . LEU A 1 207 ? 14.953 15.195 3.488 1 94.69 207 LEU A CA 1
ATOM 1564 C C . LEU A 1 207 ? 14.125 16.469 3.416 1 94.69 207 LEU A C 1
ATOM 1566 O O . LEU A 1 207 ? 13.32 16.641 2.498 1 94.69 207 LEU A O 1
ATOM 1570 N N . PRO A 1 208 ? 14.375 17.344 4.34 1 87 208 PRO A N 1
ATOM 1571 C CA . PRO A 1 208 ? 13.844 18.688 4.168 1 87 208 PRO A CA 1
ATOM 1572 C C . PRO A 1 208 ? 14.586 19.484 3.096 1 87 208 PRO A C 1
ATOM 1574 O O . PRO A 1 208 ? 15.68 19.094 2.674 1 87 208 PRO A O 1
ATOM 1577 N N . LEU A 1 209 ? 13.961 20.484 2.654 1 86.94 209 LEU A N 1
ATOM 1578 C CA . LEU A 1 209 ? 14.625 21.344 1.686 1 86.94 209 LEU A CA 1
ATOM 1579 C C . LEU A 1 209 ? 15.438 22.422 2.391 1 86.94 209 LEU A C 1
ATOM 1581 O O . LEU A 1 209 ? 14.883 23.281 3.094 1 86.94 209 LEU A O 1
ATOM 1585 N N . THR A 1 210 ? 16.703 22.359 2.346 1 85.88 210 THR A N 1
ATOM 1586 C CA . THR A 1 210 ? 17.656 23.328 2.871 1 85.88 210 THR A CA 1
ATOM 1587 C C . THR A 1 210 ? 18.688 23.688 1.812 1 85.88 210 THR A C 1
ATOM 1589 O O . THR A 1 210 ? 18.656 23.172 0.692 1 85.88 210 THR A O 1
ATOM 1592 N N . GLY A 1 211 ? 19.484 24.594 2.104 1 89.81 211 GLY A N 1
ATOM 1593 C CA . GLY A 1 211 ? 20.578 24.906 1.197 1 89.81 211 GLY A CA 1
ATOM 1594 C C . GLY A 1 211 ? 21.453 23.719 0.886 1 89.81 211 GLY A C 1
ATOM 1595 O O . GLY A 1 211 ? 21.922 23.562 -0.243 1 89.81 211 GLY A O 1
ATOM 1596 N N . GLU A 1 212 ? 21.578 22.828 1.787 1 92.56 212 GLU A N 1
ATOM 1597 C CA . GLU A 1 212 ? 22.469 21.656 1.668 1 92.56 212 GLU A CA 1
ATOM 1598 C C . GLU A 1 212 ? 21.766 20.531 0.913 1 92.56 212 GLU A C 1
ATOM 1600 O O . GLU A 1 212 ? 22.438 19.688 0.295 1 92.56 212 GLU A O 1
ATOM 1605 N N . THR A 1 213 ? 20.5 20.469 0.919 1 95.12 213 THR A N 1
ATOM 1606 C CA . THR A 1 213 ? 19.797 19.312 0.356 1 95.12 213 THR A CA 1
ATOM 1607 C C . THR A 1 213 ? 19.188 19.656 -1.001 1 95.12 213 THR A C 1
ATOM 1609 O O . THR A 1 213 ? 18.703 18.781 -1.712 1 95.12 213 THR A O 1
ATOM 1612 N N . ARG A 1 214 ? 19.234 20.953 -1.334 1 95.94 214 ARG A N 1
ATOM 1613 C CA . ARG A 1 214 ? 18.688 21.375 -2.619 1 95.94 214 ARG A CA 1
ATOM 1614 C C . ARG A 1 214 ? 19.406 20.703 -3.773 1 95.94 214 ARG A C 1
ATOM 1616 O O . ARG A 1 214 ? 20.641 20.781 -3.877 1 95.94 214 ARG A O 1
ATOM 1623 N N . GLY A 1 215 ? 18.703 19.969 -4.555 1 97.69 215 GLY A N 1
ATOM 1624 C CA . GLY A 1 215 ? 19.25 19.344 -5.742 1 97.69 215 GLY A CA 1
ATOM 1625 C C . GLY A 1 215 ? 20.203 18.203 -5.426 1 97.69 215 GLY A C 1
ATOM 1626 O O . GLY A 1 215 ? 21 17.781 -6.277 1 97.69 215 GLY A O 1
ATOM 1627 N N . LEU A 1 216 ? 20.156 17.719 -4.277 1 97.75 216 LEU A N 1
ATOM 1628 C CA . LEU A 1 216 ? 21.062 16.656 -3.834 1 97.75 216 LEU A CA 1
ATOM 1629 C C . LEU A 1 216 ? 20.891 15.406 -4.684 1 97.75 216 LEU A C 1
ATOM 1631 O O . LEU A 1 216 ? 21.875 14.742 -5.02 1 97.75 216 LEU A O 1
ATOM 1635 N N . VAL A 1 217 ? 19.688 15.07 -5.012 1 98.69 217 VAL A N 1
ATOM 1636 C CA . VAL A 1 217 ? 19.406 13.883 -5.809 1 98.69 217 VAL A CA 1
ATOM 1637 C C . VAL A 1 217 ? 19.578 14.203 -7.293 1 98.69 217 VAL A C 1
ATOM 1639 O O . VAL A 1 217 ? 18.672 14.781 -7.914 1 98.69 217 VAL A O 1
ATOM 1642 N N . THR A 1 218 ? 20.625 13.766 -7.832 1 98.62 218 THR A N 1
ATOM 1643 C CA . THR A 1 218 ? 20.938 14.008 -9.234 1 98.62 218 THR A CA 1
ATOM 1644 C C . THR A 1 218 ? 20.578 12.797 -10.086 1 98.62 218 THR A C 1
ATOM 1646 O O . THR A 1 218 ? 20.344 11.711 -9.555 1 98.62 218 THR A O 1
ATOM 1649 N N . ALA A 1 219 ? 20.578 13.07 -11.422 1 98.38 219 ALA A N 1
ATOM 1650 C CA . ALA A 1 219 ? 20.391 11.953 -12.344 1 98.38 219 ALA A CA 1
ATOM 1651 C C . ALA A 1 219 ? 21.484 10.906 -12.18 1 98.38 219 ALA A C 1
ATOM 1653 O O . ALA A 1 219 ? 21.234 9.703 -12.266 1 98.38 219 ALA A O 1
ATOM 1654 N N . GLY A 1 220 ? 22.656 11.406 -11.953 1 98.5 220 GLY A N 1
ATOM 1655 C CA . GLY A 1 220 ? 23.781 10.516 -11.734 1 98.5 220 GLY A CA 1
ATOM 1656 C C . GLY A 1 220 ? 23.578 9.578 -10.555 1 98.5 220 GLY A C 1
ATOM 1657 O O . GLY A 1 220 ? 23.844 8.375 -10.656 1 98.5 220 GLY A O 1
ATOM 1658 N N . LEU A 1 221 ? 23.125 10.078 -9.453 1 98.75 221 LEU A N 1
ATOM 1659 C CA . LEU A 1 221 ? 22.859 9.25 -8.281 1 98.75 221 LEU A CA 1
ATOM 1660 C C . LEU A 1 221 ? 21.734 8.258 -8.562 1 98.75 221 LEU A C 1
ATOM 1662 O O . LEU A 1 221 ? 21.844 7.074 -8.219 1 98.75 221 LEU A O 1
ATOM 1666 N N . LEU A 1 222 ? 20.688 8.672 -9.18 1 98.81 222 LEU A N 1
ATOM 1667 C CA . LEU A 1 222 ? 19.531 7.816 -9.469 1 98.81 222 LEU A CA 1
ATOM 1668 C C . LEU A 1 222 ? 19.938 6.656 -10.375 1 98.81 222 LEU A C 1
ATOM 1670 O O . LEU A 1 222 ? 19.406 5.551 -10.25 1 98.81 222 LEU A O 1
ATOM 1674 N N . ARG A 1 223 ? 20.844 6.918 -11.273 1 98.44 223 ARG A N 1
ATOM 1675 C CA . ARG A 1 223 ? 21.281 5.902 -12.219 1 98.44 223 ARG A CA 1
ATOM 1676 C C . ARG A 1 223 ? 22.016 4.766 -11.508 1 98.44 223 ARG A C 1
ATOM 1678 O O . ARG A 1 223 ? 22.172 3.68 -12.062 1 98.44 223 ARG A O 1
ATOM 1685 N N . LEU A 1 224 ? 22.438 5 -10.297 1 98.5 224 LEU A N 1
ATOM 1686 C CA . LEU A 1 224 ? 23.188 4 -9.555 1 98.5 224 LEU A CA 1
ATOM 1687 C C . LEU A 1 224 ? 22.266 2.973 -8.922 1 98.5 224 LEU A C 1
ATOM 1689 O O . LEU A 1 224 ? 22.719 1.928 -8.445 1 98.5 224 LEU A O 1
ATOM 1693 N N . LEU A 1 225 ? 21.016 3.23 -8.898 1 98.38 225 LEU A N 1
ATOM 1694 C CA . LEU A 1 225 ? 20.062 2.314 -8.266 1 98.38 225 LEU A CA 1
ATOM 1695 C C . LEU A 1 225 ? 20.109 0.943 -8.93 1 98.38 225 LEU A C 1
ATOM 1697 O O . LEU A 1 225 ? 20.234 0.847 -10.156 1 98.38 225 LEU A O 1
ATOM 1701 N N . PRO A 1 226 ? 19.984 -0.116 -8.141 1 96.94 226 PRO A N 1
ATOM 1702 C CA . PRO A 1 226 ? 20 -1.46 -8.719 1 96.94 226 PRO A CA 1
ATOM 1703 C C . PRO A 1 226 ? 18.734 -1.759 -9.523 1 96.94 226 PRO A C 1
ATOM 1705 O O . PRO A 1 226 ? 17.719 -1.056 -9.391 1 96.94 226 PRO A O 1
ATOM 1708 N N . ARG A 1 227 ? 18.812 -2.801 -10.312 1 93.88 227 ARG A N 1
ATOM 1709 C CA . ARG A 1 227 ? 17.672 -3.262 -11.078 1 93.88 227 ARG A CA 1
ATOM 1710 C C . ARG A 1 227 ? 16.5 -3.615 -10.164 1 93.88 227 ARG A C 1
ATOM 1712 O O . ARG A 1 227 ? 16.672 -4.34 -9.18 1 93.88 227 ARG A O 1
ATOM 1719 N N . GLY A 1 228 ? 15.344 -3.018 -10.453 1 93.75 228 GLY A N 1
ATOM 1720 C CA . GLY A 1 228 ? 14.148 -3.34 -9.688 1 93.75 228 GLY A CA 1
ATOM 1721 C C . GLY A 1 228 ? 13.984 -2.482 -8.453 1 93.75 228 GLY A C 1
ATOM 1722 O O . GLY A 1 228 ? 13.07 -2.711 -7.648 1 93.75 228 GLY A O 1
ATOM 1723 N N . ALA A 1 229 ? 14.828 -1.443 -8.32 1 97.19 229 ALA A N 1
ATOM 1724 C CA . ALA A 1 229 ? 14.773 -0.592 -7.133 1 97.19 229 ALA A CA 1
ATOM 1725 C C . ALA A 1 229 ? 13.617 0.403 -7.23 1 97.19 229 ALA A C 1
ATOM 1727 O O . ALA A 1 229 ? 13.109 0.668 -8.32 1 97.19 229 ALA A O 1
ATOM 1728 N N . VAL A 1 230 ? 13.195 0.877 -6.078 1 98.31 230 VAL A N 1
ATOM 1729 C CA . VAL A 1 230 ? 12.164 1.907 -6.004 1 98.31 230 VAL A CA 1
ATOM 1730 C C . VAL A 1 230 ? 12.727 3.156 -5.332 1 98.31 230 VAL A C 1
ATOM 1732 O O . VAL A 1 230 ? 13.32 3.072 -4.254 1 98.31 230 VAL A O 1
ATOM 1735 N N . TYR A 1 231 ? 12.617 4.285 -6.02 1 98.88 231 TYR A N 1
ATOM 1736 C CA . TYR A 1 231 ? 12.938 5.586 -5.441 1 98.88 231 TYR A CA 1
ATOM 1737 C C . TYR A 1 231 ? 11.68 6.281 -4.938 1 98.88 231 TYR A C 1
ATOM 1739 O O . TYR A 1 231 ? 10.695 6.41 -5.668 1 98.88 231 TYR A O 1
ATOM 1747 N N . VAL A 1 232 ? 11.742 6.699 -3.688 1 98.88 232 VAL A N 1
ATOM 1748 C CA . VAL A 1 232 ? 10.617 7.363 -3.039 1 98.88 232 VAL A CA 1
ATOM 1749 C C . VAL A 1 232 ? 11.008 8.781 -2.641 1 98.88 232 VAL A C 1
ATOM 1751 O O . VAL A 1 232 ? 12.062 8.992 -2.029 1 98.88 232 VAL A O 1
ATOM 1754 N N . ASN A 1 233 ? 10.164 9.734 -2.975 1 98.69 233 ASN A N 1
ATOM 1755 C CA . ASN A 1 233 ? 10.359 11.078 -2.439 1 98.69 233 ASN A CA 1
ATOM 1756 C C . ASN A 1 233 ? 9.117 11.578 -1.705 1 98.69 233 ASN A C 1
ATOM 1758 O O . ASN A 1 233 ? 8.094 11.852 -2.328 1 98.69 233 ASN A O 1
ATOM 1762 N N . VAL A 1 234 ? 9.219 11.711 -0.427 1 97.25 234 VAL A N 1
ATOM 1763 C CA . VAL A 1 234 ? 8.164 12.25 0.414 1 97.25 234 VAL A CA 1
ATOM 1764 C C . VAL A 1 234 ? 8.68 13.469 1.177 1 97.25 234 VAL A C 1
ATOM 1766 O O . VAL A 1 234 ? 8.031 13.945 2.109 1 97.25 234 VAL A O 1
ATOM 1769 N N . GLY A 1 235 ? 9.867 13.867 0.839 1 94.38 235 GLY A N 1
ATOM 1770 C CA . GLY A 1 235 ? 10.414 15.094 1.401 1 94.38 235 GLY A CA 1
ATOM 1771 C C . GLY A 1 235 ? 9.906 16.344 0.712 1 94.38 235 GLY A C 1
ATOM 1772 O O . GLY A 1 235 ? 8.75 16.734 0.904 1 94.38 235 GLY A O 1
ATOM 1773 N N . ARG A 1 236 ? 10.805 16.859 -0.085 1 92.62 236 ARG A N 1
ATOM 1774 C CA . ARG A 1 236 ? 10.469 18.016 -0.905 1 92.62 236 ARG A CA 1
ATOM 1775 C C . ARG A 1 236 ? 10.969 17.844 -2.334 1 92.62 236 ARG A C 1
ATOM 1777 O O . ARG A 1 236 ? 12.062 17.312 -2.555 1 92.62 236 ARG A O 1
ATOM 1784 N N . GLY A 1 237 ? 10.156 18.312 -3.297 1 95.19 237 GLY A N 1
ATOM 1785 C CA . GLY A 1 237 ? 10.547 18.188 -4.691 1 95.19 237 GLY A CA 1
ATOM 1786 C C . GLY A 1 237 ? 11.867 18.859 -5.004 1 95.19 237 GLY A C 1
ATOM 1787 O O . GLY A 1 237 ? 12.625 18.375 -5.848 1 95.19 237 GLY A O 1
ATOM 1788 N N . GLY A 1 238 ? 12.211 19.891 -4.238 1 95.19 238 GLY A N 1
ATOM 1789 C CA . GLY A 1 238 ? 13.406 20.688 -4.473 1 95.19 238 GLY A CA 1
ATOM 1790 C C . GLY A 1 238 ? 14.688 19.953 -4.105 1 95.19 238 GLY A C 1
ATOM 1791 O O . GLY A 1 238 ? 15.781 20.375 -4.477 1 95.19 238 GLY A O 1
ATOM 1792 N N . THR A 1 239 ? 14.594 18.797 -3.436 1 97.44 239 THR A N 1
ATOM 1793 C CA . THR A 1 239 ? 15.773 18 -3.121 1 97.44 239 THR A CA 1
ATOM 1794 C C . THR A 1 239 ? 16.297 17.281 -4.363 1 97.44 239 THR A C 1
ATOM 1796 O O . THR A 1 239 ? 17.406 16.766 -4.371 1 97.44 239 THR A O 1
ATOM 1799 N N . GLU A 1 240 ? 15.492 17.234 -5.348 1 98.31 240 GLU A N 1
ATOM 1800 C CA . GLU A 1 240 ? 15.859 16.656 -6.633 1 98.31 240 GLU A CA 1
ATOM 1801 C C . GLU A 1 240 ? 16.406 17.703 -7.59 1 98.31 240 GLU A C 1
ATOM 1803 O O . GLU A 1 240 ? 15.859 18.812 -7.676 1 98.31 240 GLU A O 1
ATOM 1808 N N . GLU A 1 241 ? 17.422 17.375 -8.242 1 97.62 241 GLU A N 1
ATOM 1809 C CA . GLU A 1 241 ? 17.828 18.203 -9.367 1 97.62 241 GLU A CA 1
ATOM 1810 C C . GLU A 1 241 ? 16.734 18.297 -10.43 1 97.62 241 GLU A C 1
ATOM 1812 O O . GLU A 1 241 ? 16.094 17.297 -10.75 1 97.62 241 GLU A O 1
ATOM 1817 N N . PRO A 1 242 ? 16.531 19.531 -10.953 1 96.25 242 PRO A N 1
ATOM 1818 C CA . PRO A 1 242 ? 15.461 19.688 -11.938 1 96.25 242 PRO A CA 1
ATOM 1819 C C . PRO A 1 242 ? 15.586 18.703 -13.102 1 96.25 242 PRO A C 1
ATOM 1821 O O . PRO A 1 242 ? 16.641 18.641 -13.75 1 96.25 242 PRO A O 1
ATOM 1824 N N . GLY A 1 243 ? 14.578 17.875 -13.258 1 97.19 243 GLY A N 1
ATOM 1825 C CA . GLY A 1 243 ? 14.508 16.984 -14.406 1 97.19 243 GLY A CA 1
ATOM 1826 C C . GLY A 1 243 ? 15.188 15.641 -14.164 1 97.19 243 GLY A C 1
ATOM 1827 O O . GLY A 1 243 ? 15.125 14.75 -15.008 1 97.19 243 GLY A O 1
ATOM 1828 N N . ALA A 1 244 ? 15.836 15.445 -13.07 1 98.25 244 ALA A N 1
ATOM 1829 C CA . ALA A 1 244 ? 16.625 14.242 -12.797 1 98.25 244 ALA A CA 1
ATOM 1830 C C . ALA A 1 244 ? 15.742 12.992 -12.812 1 98.25 244 ALA A C 1
ATOM 1832 O O . ALA A 1 244 ? 16.062 12.008 -13.477 1 98.25 244 ALA A O 1
ATOM 1833 N N . VAL A 1 245 ? 14.633 13.031 -12.141 1 98.38 245 VAL A N 1
ATOM 1834 C CA . VAL A 1 245 ? 13.742 11.883 -12.039 1 98.38 245 VAL A CA 1
ATOM 1835 C C . VAL A 1 245 ? 13.156 11.555 -13.406 1 98.38 245 VAL A C 1
ATOM 1837 O O . VAL A 1 245 ? 13.125 10.391 -13.812 1 98.38 245 VAL A O 1
ATOM 1840 N N . GLU A 1 246 ? 12.703 12.586 -14.117 1 97.56 246 GLU A N 1
ATOM 1841 C CA . GLU A 1 246 ? 12.133 12.414 -15.445 1 97.56 246 GLU A CA 1
ATOM 1842 C C . GLU A 1 246 ? 13.125 11.75 -16.391 1 97.56 246 GLU A C 1
ATOM 1844 O O . GLU A 1 246 ? 12.766 10.828 -17.125 1 97.56 246 GLU A O 1
ATOM 1849 N N . ALA A 1 247 ? 14.328 12.219 -16.344 1 97.62 247 ALA A N 1
ATOM 1850 C CA . ALA A 1 247 ? 15.375 11.672 -17.219 1 97.62 247 ALA A CA 1
ATOM 1851 C C . ALA A 1 247 ? 15.617 10.195 -16.922 1 97.62 247 ALA A C 1
ATOM 1853 O O . ALA A 1 247 ? 15.609 9.367 -17.828 1 97.62 247 ALA A O 1
ATOM 1854 N N . VAL A 1 248 ? 15.789 9.844 -15.711 1 98.31 248 VAL A N 1
ATOM 1855 C CA . VAL A 1 248 ? 16.172 8.484 -15.336 1 98.31 248 VAL A CA 1
ATOM 1856 C C . VAL A 1 248 ? 14.977 7.547 -15.5 1 98.31 248 VAL A C 1
ATOM 1858 O O . VAL A 1 248 ? 15.133 6.395 -15.914 1 98.31 248 VAL A O 1
ATOM 1861 N N . ALA A 1 249 ? 13.781 7.996 -15.203 1 97.5 249 ALA A N 1
ATOM 1862 C CA . ALA A 1 249 ? 12.578 7.176 -15.352 1 97.5 249 ALA A CA 1
ATOM 1863 C C . ALA A 1 249 ? 12.375 6.773 -16.812 1 97.5 249 ALA A C 1
ATOM 1865 O O . ALA A 1 249 ? 11.844 5.695 -17.094 1 97.5 249 ALA A O 1
ATOM 1866 N N . SER A 1 250 ? 12.711 7.609 -17.688 1 94.81 250 SER A N 1
ATOM 1867 C CA . SER A 1 250 ? 12.578 7.332 -19.109 1 94.81 250 SER A CA 1
ATOM 1868 C C . SER A 1 250 ? 13.656 6.367 -19.594 1 94.81 250 SER A C 1
ATOM 1870 O O . SER A 1 250 ? 13.438 5.605 -20.531 1 94.81 250 SER A O 1
ATOM 1872 N N . GLU A 1 251 ? 14.805 6.398 -18.953 1 95.81 251 GLU A N 1
ATOM 1873 C CA . GLU A 1 251 ? 15.961 5.602 -19.344 1 95.81 251 GLU A CA 1
ATOM 1874 C C . GLU A 1 251 ? 15.922 4.219 -18.703 1 95.81 251 GLU A C 1
ATOM 1876 O O . GLU A 1 251 ? 16.234 3.217 -19.344 1 95.81 251 GLU A O 1
ATOM 1881 N N . ARG A 1 252 ? 15.555 4.195 -17.5 1 96.44 252 ARG A N 1
ATOM 1882 C CA . ARG A 1 252 ? 15.602 2.988 -16.672 1 96.44 252 ARG A CA 1
ATOM 1883 C C . ARG A 1 252 ? 14.203 2.426 -16.453 1 96.44 252 ARG A C 1
ATOM 1885 O O . ARG A 1 252 ? 13.609 2.643 -15.398 1 96.44 252 ARG A O 1
ATOM 1892 N N . GLU A 1 253 ? 13.852 1.522 -17.312 1 93.5 253 GLU A N 1
ATOM 1893 C CA . GLU A 1 253 ? 12.5 0.964 -17.281 1 93.5 253 GLU A CA 1
ATOM 1894 C C . GLU A 1 253 ? 12.375 -0.11 -16.203 1 93.5 253 GLU A C 1
ATOM 1896 O O . GLU A 1 253 ? 11.289 -0.64 -15.969 1 93.5 253 GLU A O 1
ATOM 1901 N N . ASP A 1 254 ? 13.477 -0.395 -15.531 1 94 254 ASP A N 1
ATOM 1902 C CA . ASP A 1 254 ? 13.477 -1.416 -14.484 1 94 254 ASP A CA 1
ATOM 1903 C C . ASP A 1 254 ? 13.219 -0.801 -13.117 1 94 254 ASP A C 1
ATOM 1905 O O . ASP A 1 254 ? 12.984 -1.52 -12.141 1 94 254 ASP A O 1
ATOM 1909 N N . LEU A 1 255 ? 13.227 0.541 -13.07 1 97 255 LEU A N 1
ATOM 1910 C CA . LEU A 1 255 ? 13.102 1.216 -11.789 1 97 255 LEU A CA 1
ATOM 1911 C C . LEU A 1 255 ? 11.648 1.59 -11.516 1 97 255 LEU A C 1
ATOM 1913 O O . LEU A 1 255 ? 10.852 1.728 -12.445 1 97 255 LEU A O 1
ATOM 1917 N N . TYR A 1 256 ? 11.344 1.646 -10.266 1 98 256 TYR A N 1
ATOM 1918 C CA . TYR A 1 256 ? 10.07 2.162 -9.789 1 98 256 TYR A CA 1
ATOM 1919 C C . TYR A 1 256 ? 10.242 3.525 -9.133 1 98 256 TYR A C 1
ATOM 1921 O O . TYR A 1 256 ? 11.312 3.836 -8.602 1 98 256 TYR A O 1
ATOM 1929 N N . PHE A 1 257 ? 9.211 4.367 -9.188 1 98.69 257 PHE A N 1
ATOM 1930 C CA . PHE A 1 257 ? 9.227 5.688 -8.57 1 98.69 257 PHE A CA 1
ATOM 1931 C C . PHE A 1 257 ? 7.941 5.941 -7.793 1 98.69 257 PHE A C 1
ATOM 1933 O O . PHE A 1 257 ? 6.848 5.664 -8.289 1 98.69 257 PHE A O 1
ATOM 1940 N N . VAL A 1 258 ? 8.078 6.371 -6.578 1 98.75 258 VAL A N 1
ATOM 1941 C CA . VAL A 1 258 ? 6.984 6.859 -5.742 1 98.75 258 VAL A CA 1
ATOM 1942 C C . VAL A 1 258 ? 7.203 8.336 -5.422 1 98.75 258 VAL A C 1
ATOM 1944 O O . VAL A 1 258 ? 8.125 8.688 -4.68 1 98.75 258 VAL A O 1
ATOM 1947 N N . LEU A 1 259 ? 6.32 9.148 -5.98 1 98.69 259 LEU A N 1
ATOM 1948 C CA . LEU A 1 259 ? 6.52 10.594 -5.914 1 98.69 259 LEU A CA 1
ATOM 1949 C C . LEU A 1 259 ? 5.309 11.281 -5.297 1 98.69 259 LEU A C 1
ATOM 1951 O O . LEU A 1 259 ? 4.285 11.461 -5.961 1 98.69 259 LEU A O 1
ATOM 1955 N N . ASP A 1 260 ? 5.469 11.742 -4.035 1 98 260 ASP A N 1
ATOM 1956 C CA . ASP A 1 260 ? 4.383 12.445 -3.361 1 98 260 ASP A CA 1
ATOM 1957 C C . ASP A 1 260 ? 4.621 13.953 -3.367 1 98 260 ASP A C 1
ATOM 1959 O O . ASP A 1 260 ? 3.695 14.734 -3.131 1 98 260 ASP A O 1
ATOM 1963 N N . VAL A 1 261 ? 5.836 14.375 -3.586 1 96.56 261 VAL A N 1
ATOM 1964 C CA . VAL A 1 261 ? 6.184 15.789 -3.703 1 96.56 261 VAL A CA 1
ATOM 1965 C C . VAL A 1 261 ? 6.758 16.062 -5.09 1 96.56 261 VAL A C 1
ATOM 1967 O O . VAL A 1 261 ? 7.258 15.156 -5.758 1 96.56 261 VAL A O 1
ATOM 1970 N N . HIS A 1 262 ? 6.641 17.266 -5.5 1 96.44 262 HIS A N 1
ATOM 1971 C CA . HIS A 1 262 ? 6.926 17.594 -6.887 1 96.44 262 HIS A CA 1
ATOM 1972 C C . HIS A 1 262 ? 7.691 18.922 -6.984 1 96.44 262 HIS A C 1
ATOM 1974 O O . HIS A 1 262 ? 7.723 19.688 -6.027 1 96.44 262 HIS A O 1
ATOM 1980 N N . PRO A 1 263 ? 8.336 19.141 -8.117 1 93.19 263 PRO A N 1
ATOM 1981 C CA . PRO A 1 263 ? 9.117 20.375 -8.281 1 93.19 263 PRO A CA 1
ATOM 1982 C C . PRO A 1 263 ? 8.266 21.641 -8.125 1 93.19 263 PRO A C 1
ATOM 1984 O O . PRO A 1 263 ? 8.742 22.641 -7.586 1 93.19 263 PRO A O 1
ATOM 1987 N N . GLU A 1 264 ? 7.094 21.547 -8.617 1 91.62 264 GLU A N 1
ATOM 1988 C CA . GLU A 1 264 ? 6.094 22.594 -8.477 1 91.62 264 GLU A CA 1
ATOM 1989 C C . GLU A 1 264 ? 4.773 22.031 -7.953 1 91.62 264 GLU A C 1
ATOM 1991 O O . GLU A 1 264 ? 4.332 20.969 -8.375 1 91.62 264 GLU A O 1
ATOM 1996 N N . GLU A 1 265 ? 4.234 22.75 -7 1 90.06 265 GLU A N 1
ATOM 1997 C CA . GLU A 1 265 ? 2.971 22.312 -6.422 1 90.06 265 GLU A CA 1
ATOM 1998 C C . GLU A 1 265 ? 1.95 23.438 -6.371 1 90.06 265 GLU A C 1
ATOM 2000 O O . GLU A 1 265 ? 2.264 24.547 -5.922 1 90.06 265 GLU A O 1
ATOM 2005 N N . PRO A 1 266 ? 0.818 23.266 -6.891 1 91.88 266 PRO A N 1
ATOM 2006 C CA . PRO A 1 266 ? 0.285 22.031 -7.5 1 91.88 266 PRO A CA 1
ATOM 2007 C C . PRO A 1 266 ? 0.979 21.688 -8.812 1 91.88 266 PRO A C 1
ATOM 2009 O O . PRO A 1 266 ? 1.384 22.578 -9.562 1 91.88 266 PRO A O 1
ATOM 2012 N N . LEU A 1 267 ? 1.021 20.406 -9.086 1 95.12 267 LEU A N 1
ATOM 2013 C CA . LEU A 1 267 ? 1.744 19.938 -10.266 1 95.12 267 LEU A CA 1
ATOM 2014 C C . LEU A 1 267 ? 0.992 20.312 -11.539 1 95.12 267 LEU A C 1
ATOM 2016 O O . LEU A 1 267 ? -0.116 19.828 -11.773 1 95.12 267 LEU A O 1
ATOM 2020 N N . PRO A 1 268 ? 1.59 21.109 -12.367 1 95.19 268 PRO A N 1
ATOM 2021 C CA . PRO A 1 268 ? 0.901 21.5 -13.602 1 95.19 268 PRO A CA 1
ATOM 2022 C C . PRO A 1 268 ? 0.792 20.359 -14.602 1 95.19 268 PRO A C 1
ATOM 2024 O O . PRO A 1 268 ? 1.715 19.547 -14.727 1 95.19 268 PRO A O 1
ATOM 2027 N N . PRO A 1 269 ? -0.291 20.344 -15.367 1 94.12 269 PRO A N 1
ATOM 2028 C CA . PRO A 1 269 ? -0.452 19.312 -16.391 1 94.12 269 PRO A CA 1
ATOM 2029 C C . PRO A 1 269 ? 0.652 19.344 -17.438 1 94.12 269 PRO A C 1
ATOM 2031 O O . PRO A 1 269 ? 0.958 18.328 -18.047 1 94.12 269 PRO A O 1
ATOM 2034 N N . SER A 1 270 ? 1.297 20.453 -17.594 1 94.38 270 SER A N 1
ATOM 2035 C CA . SER A 1 270 ? 2.312 20.625 -18.625 1 94.38 270 SER A CA 1
ATOM 2036 C C . SER A 1 270 ? 3.697 20.25 -18.109 1 94.38 270 SER A C 1
ATOM 2038 O O . SER A 1 270 ? 4.664 20.219 -18.875 1 94.38 270 SER A O 1
ATOM 2040 N N . SER A 1 271 ? 3.746 19.953 -16.891 1 94.88 271 SER A N 1
ATOM 2041 C CA . SER A 1 271 ? 5.031 19.609 -16.281 1 94.88 271 SER A CA 1
ATOM 2042 C C . SER A 1 271 ? 5.602 18.328 -16.891 1 94.88 271 SER A C 1
ATOM 2044 O O . SER A 1 271 ? 4.855 17.406 -17.234 1 94.88 271 SER A O 1
ATOM 2046 N N . GLY A 1 272 ? 6.93 18.344 -17.094 1 95.06 272 GLY A N 1
ATOM 2047 C CA . GLY A 1 272 ? 7.598 17.125 -17.531 1 95.06 272 GLY A CA 1
ATOM 2048 C C . GLY A 1 272 ? 7.32 15.938 -16.625 1 95.06 272 GLY A C 1
ATOM 2049 O O . GLY A 1 272 ? 7.195 14.805 -17.094 1 95.06 272 GLY A O 1
ATOM 2050 N N . ARG A 1 273 ? 7.172 16.188 -15.391 1 96.31 273 ARG A N 1
ATOM 2051 C CA . ARG A 1 273 ? 6.867 15.148 -14.414 1 96.31 273 ARG A CA 1
ATOM 2052 C C . ARG A 1 273 ? 5.535 14.477 -14.727 1 96.31 273 ARG A C 1
ATOM 2054 O O . ARG A 1 273 ? 5.383 13.273 -14.516 1 96.31 273 ARG A O 1
ATOM 2061 N N . MET A 1 274 ? 4.594 15.219 -15.18 1 96.69 274 MET A N 1
ATOM 2062 C CA . MET A 1 274 ? 3.252 14.711 -15.453 1 96.69 274 MET A CA 1
ATOM 2063 C C . MET A 1 274 ? 3.285 13.648 -16.547 1 96.69 274 MET A C 1
ATOM 2065 O O . MET A 1 274 ? 2.418 12.781 -16.609 1 96.69 274 MET A O 1
ATOM 2069 N N . ARG A 1 275 ? 4.301 13.672 -17.344 1 95.25 275 ARG A N 1
ATOM 2070 C CA . ARG A 1 275 ? 4.422 12.703 -18.422 1 95.25 275 ARG A CA 1
ATOM 2071 C C . ARG A 1 275 ? 4.66 11.297 -17.875 1 95.25 275 ARG A C 1
ATOM 2073 O O . ARG A 1 275 ? 4.457 10.312 -18.578 1 95.25 275 ARG A O 1
ATOM 2080 N N . LEU A 1 276 ? 5.09 11.25 -16.656 1 96.88 276 LEU A N 1
ATOM 2081 C CA . LEU A 1 276 ? 5.391 9.969 -16.031 1 96.88 276 LEU A CA 1
ATOM 2082 C C . LEU A 1 276 ? 4.121 9.305 -15.508 1 96.88 276 LEU A C 1
ATOM 2084 O O . LEU A 1 276 ? 4.141 8.141 -15.109 1 96.88 276 LEU A O 1
ATOM 2088 N N . HIS A 1 277 ? 2.977 9.969 -15.531 1 96.56 277 HIS A N 1
ATOM 2089 C CA . HIS A 1 277 ? 1.746 9.508 -14.898 1 96.56 277 HIS A CA 1
ATOM 2090 C C . HIS A 1 277 ? 1.273 8.188 -15.508 1 96.56 277 HIS A C 1
ATOM 2092 O O . HIS A 1 277 ? 0.734 7.332 -14.805 1 96.56 277 HIS A O 1
ATOM 2098 N N . GLY A 1 278 ? 1.5 7.945 -16.734 1 93.88 278 GLY A N 1
ATOM 2099 C CA . GLY A 1 278 ? 1.036 6.746 -17.422 1 93.88 278 GLY A CA 1
ATOM 2100 C C . GLY A 1 278 ? 1.988 5.574 -17.281 1 93.88 278 GLY A C 1
ATOM 2101 O O . GLY A 1 278 ? 1.664 4.453 -17.688 1 93.88 278 GLY A O 1
ATOM 2102 N N . ASN A 1 279 ? 3.176 5.801 -16.766 1 95.19 279 ASN A N 1
ATOM 2103 C CA . ASN A 1 279 ? 4.16 4.746 -16.547 1 95.19 279 ASN A CA 1
ATOM 2104 C C . ASN A 1 279 ? 3.73 3.805 -15.43 1 95.19 279 ASN A C 1
ATOM 2106 O O . ASN A 1 279 ? 3.547 4.234 -14.289 1 95.19 279 ASN A O 1
ATOM 2110 N N . PRO A 1 280 ? 3.553 2.516 -15.711 1 95.12 280 PRO A N 1
ATOM 2111 C CA . PRO A 1 280 ? 3.049 1.566 -14.719 1 95.12 280 PRO A CA 1
ATOM 2112 C C . PRO A 1 280 ? 3.982 1.415 -13.516 1 95.12 280 PRO A C 1
ATOM 2114 O O . PRO A 1 280 ? 3.602 0.826 -12.508 1 95.12 280 PRO A O 1
ATOM 2117 N N . ARG A 1 281 ? 5.164 1.94 -13.586 1 96.31 281 ARG A N 1
ATOM 2118 C CA . ARG A 1 281 ? 6.129 1.792 -12.5 1 96.31 281 ARG A CA 1
ATOM 2119 C C . ARG A 1 281 ? 6.258 3.088 -11.703 1 96.31 281 ARG A C 1
ATOM 2121 O O . ARG A 1 281 ? 7.145 3.215 -10.859 1 96.31 281 ARG A O 1
ATOM 2128 N N . VAL A 1 282 ? 5.391 4.039 -11.992 1 97.69 282 VAL A N 1
ATOM 2129 C CA . VAL A 1 282 ? 5.426 5.324 -11.297 1 97.69 282 VAL A CA 1
ATOM 2130 C C . VAL A 1 282 ? 4.121 5.539 -10.539 1 97.69 282 VAL A C 1
ATOM 2132 O O . VAL A 1 282 ? 3.033 5.367 -11.094 1 97.69 282 VAL A O 1
ATOM 2135 N N . VAL A 1 283 ? 4.227 5.793 -9.297 1 98.38 283 VAL A N 1
ATOM 2136 C CA . VAL A 1 283 ? 3.121 6.238 -8.453 1 98.38 283 VAL A CA 1
ATOM 2137 C C . VAL A 1 283 ? 3.312 7.707 -8.078 1 98.38 283 VAL A C 1
ATOM 2139 O O . VAL A 1 283 ? 4.34 8.078 -7.508 1 98.38 283 VAL A O 1
ATOM 2142 N N . MET A 1 284 ? 2.398 8.539 -8.453 1 97.88 284 MET A N 1
ATOM 2143 C CA . MET A 1 284 ? 2.441 9.969 -8.148 1 97.88 284 MET A CA 1
ATOM 2144 C C . MET A 1 284 ? 1.196 10.398 -7.379 1 97.88 284 MET A C 1
ATOM 2146 O O . MET A 1 284 ? 0.073 10.109 -7.797 1 97.88 284 MET A O 1
ATOM 2150 N N . THR A 1 285 ? 1.399 11.055 -6.277 1 97.75 285 THR A N 1
ATOM 2151 C CA . THR A 1 285 ? 0.282 11.555 -5.488 1 97.75 285 THR A CA 1
ATOM 2152 C C . THR A 1 285 ? 0.474 13.031 -5.156 1 97.75 285 THR A C 1
ATOM 2154 O O . THR A 1 285 ? 1.586 13.555 -5.25 1 97.75 285 THR A O 1
ATOM 2157 N N . PRO A 1 286 ? -0.57 13.781 -4.934 1 96.19 286 PRO A N 1
ATOM 2158 C CA . PRO A 1 286 ? -0.518 15.234 -4.762 1 96.19 286 PRO A CA 1
ATOM 2159 C C . PRO A 1 286 ? -0.226 15.648 -3.32 1 96.19 286 PRO A C 1
ATOM 2161 O O . PRO A 1 286 ? -0.986 16.422 -2.729 1 96.19 286 PRO A O 1
ATOM 2164 N N . HIS A 1 287 ? 0.933 15.156 -2.834 1 93.25 287 HIS A N 1
ATOM 2165 C CA . HIS A 1 287 ? 1.429 15.594 -1.534 1 93.25 287 HIS A CA 1
ATOM 2166 C C . HIS A 1 287 ? 0.445 15.242 -0.423 1 93.25 287 HIS A C 1
ATOM 2168 O O . HIS A 1 287 ? 0.068 16.109 0.373 1 93.25 287 HIS A O 1
ATOM 2174 N N . ILE A 1 288 ? 0.136 13.977 -0.309 1 94.19 288 ILE A N 1
ATOM 2175 C CA . ILE A 1 288 ? -0.906 13.555 0.622 1 94.19 288 ILE A CA 1
ATOM 2176 C C . ILE A 1 288 ? -0.298 12.688 1.718 1 94.19 288 ILE A C 1
ATOM 2178 O O . ILE A 1 288 ? -1.015 12.172 2.58 1 94.19 288 ILE A O 1
ATOM 2182 N N . ALA A 1 289 ? 0.948 12.453 1.721 1 94.19 289 ALA A N 1
ATOM 2183 C CA . ALA A 1 289 ? 1.58 11.492 2.617 1 94.19 289 ALA A CA 1
ATOM 2184 C C . ALA A 1 289 ? 1.265 11.812 4.078 1 94.19 289 ALA A C 1
ATOM 2186 O O . ALA A 1 289 ? 1.051 10.906 4.887 1 94.19 289 ALA A O 1
ATOM 2187 N N . GLY A 1 290 ? 1.242 13.023 4.367 1 90.25 290 GLY A N 1
ATOM 2188 C CA . GLY A 1 290 ? 1.057 13.422 5.754 1 90.25 290 GLY A CA 1
ATOM 2189 C C . GLY A 1 290 ? -0.402 13.492 6.164 1 90.25 290 GLY A C 1
ATOM 2190 O O . GLY A 1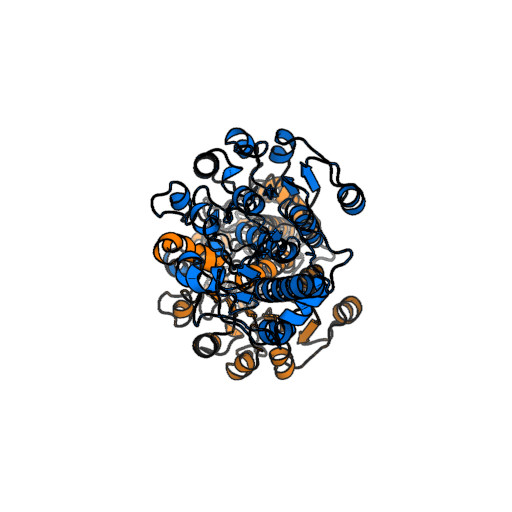 290 ? -0.713 13.719 7.336 1 90.25 290 GLY A O 1
ATOM 2191 N N . SER A 1 291 ? -1.282 13.234 5.223 1 87 291 SER A N 1
ATOM 2192 C CA . SER A 1 291 ? -2.684 13.539 5.488 1 87 291 SER A CA 1
ATOM 2193 C C . SER A 1 291 ? -3.484 12.266 5.758 1 87 291 SER A C 1
ATOM 2195 O O . SER A 1 291 ? -3.736 11.484 4.844 1 87 291 SER A O 1
ATOM 2197 N N . SER A 1 292 ? -3.75 11.914 6.938 1 87.75 292 SER A N 1
ATOM 2198 C CA . SER A 1 292 ? -4.797 11 7.375 1 87.75 292 SER A CA 1
ATOM 2199 C C . SER A 1 292 ? -5.875 11.727 8.172 1 87.75 292 SER A C 1
ATOM 2201 O O . SER A 1 292 ? -5.633 12.82 8.695 1 87.75 292 SER A O 1
ATOM 2203 N N . ARG A 1 293 ? -6.98 11.141 8.172 1 88.62 293 ARG A N 1
ATOM 2204 C CA . ARG A 1 293 ? -8.039 11.766 8.953 1 88.62 293 ARG A CA 1
ATOM 2205 C C . ARG A 1 293 ? -7.637 11.906 10.414 1 88.62 293 ARG A C 1
ATOM 2207 O O . ARG A 1 293 ? -7.922 12.922 11.055 1 88.62 293 ARG A O 1
ATOM 2214 N N . GLU A 1 294 ? -6.988 10.898 10.906 1 88.5 294 GLU A N 1
ATOM 2215 C CA . GLU A 1 294 ? -6.508 10.938 12.281 1 88.5 294 GLU A CA 1
ATOM 2216 C C . GLU A 1 294 ? -5.477 12.047 12.469 1 88.5 294 GLU A C 1
ATOM 2218 O O . GLU A 1 294 ? -5.562 12.828 13.422 1 88.5 294 GLU A O 1
ATOM 2223 N N . SER A 1 295 ? -4.559 12.109 11.57 1 87.31 295 SER A N 1
ATOM 2224 C CA . SER A 1 295 ? -3.498 13.102 11.695 1 87.31 295 SER A CA 1
ATOM 2225 C C . SER A 1 295 ? -4.043 14.516 11.523 1 87.31 295 SER A C 1
ATOM 2227 O O . SER A 1 295 ? -3.637 15.438 12.242 1 87.31 295 SER A O 1
ATOM 2229 N N . MET A 1 296 ? -4.93 14.664 10.594 1 87.75 296 MET A N 1
ATOM 2230 C CA . MET A 1 296 ? -5.516 15.984 10.367 1 87.75 296 MET A CA 1
ATOM 2231 C C . MET A 1 296 ? -6.328 16.438 11.57 1 87.75 296 MET A C 1
ATOM 2233 O O . MET A 1 296 ? -6.219 17.578 12.008 1 87.75 296 MET A O 1
ATOM 2237 N N . THR A 1 297 ? -7.082 15.562 12.117 1 89.56 297 THR A N 1
ATOM 2238 C CA . THR A 1 297 ? -7.875 15.867 13.297 1 89.56 297 THR A CA 1
ATOM 2239 C C . THR A 1 297 ? -6.973 16.125 14.5 1 89.56 297 THR A C 1
ATOM 2241 O O . THR A 1 297 ? -7.172 17.094 15.234 1 89.56 297 THR A O 1
ATOM 2244 N N . ALA A 1 298 ? -6.012 15.344 14.625 1 89.69 298 ALA A N 1
ATOM 2245 C CA . ALA A 1 298 ? -5.09 15.477 15.75 1 89.69 298 ALA A CA 1
ATOM 2246 C C . ALA A 1 298 ? -4.301 16.781 15.664 1 89.69 298 ALA A C 1
ATOM 2248 O O . ALA A 1 298 ? -4.047 17.422 16.672 1 89.69 298 ALA A O 1
ATOM 2249 N N . THR A 1 299 ? -3.895 17.062 14.492 1 90.44 299 THR A N 1
ATOM 2250 C CA . THR A 1 299 ? -3.115 18.281 14.305 1 90.44 299 THR A CA 1
ATOM 2251 C C . THR A 1 299 ? -3.941 19.516 14.664 1 90.44 299 THR A C 1
ATOM 2253 O O . THR A 1 299 ? -3.436 20.453 15.289 1 90.44 299 THR A O 1
ATOM 2256 N N . ARG A 1 300 ? -5.164 19.516 14.281 1 91.81 300 ARG A N 1
ATOM 2257 C CA . ARG A 1 300 ? -6.047 20.625 14.609 1 91.81 300 ARG A CA 1
ATOM 2258 C C . ARG A 1 300 ? -6.281 20.719 16.109 1 91.81 300 ARG A C 1
ATOM 2260 O O . ARG A 1 300 ? -6.301 21.812 16.688 1 91.81 300 ARG A O 1
ATOM 2267 N N . LEU A 1 301 ? -6.434 19.578 16.734 1 92.56 301 LEU A N 1
ATOM 2268 C CA . LEU A 1 301 ? -6.621 19.516 18.172 1 92.56 301 LEU A CA 1
ATOM 2269 C C . LEU A 1 301 ? -5.398 20.062 18.906 1 92.56 301 LEU A C 1
ATOM 2271 O O . LEU A 1 301 ? -5.527 20.891 19.812 1 92.56 301 LEU A O 1
ATOM 2275 N N . LEU A 1 302 ? -4.289 19.609 18.469 1 92.62 302 LEU A N 1
ATOM 2276 C CA . LEU A 1 302 ? -3.039 20.031 19.094 1 92.62 302 LEU A CA 1
ATOM 2277 C C . LEU A 1 302 ? -2.793 21.516 18.891 1 92.62 302 LEU A C 1
ATOM 2279 O O . LEU A 1 302 ? -2.305 22.203 19.781 1 92.62 302 LEU A O 1
ATOM 2283 N N . ALA A 1 303 ? -3.117 21.969 17.719 1 94.12 303 ALA A N 1
ATOM 2284 C CA . ALA A 1 303 ? -2.988 23.391 17.453 1 94.12 303 ALA A CA 1
ATOM 2285 C C . ALA A 1 303 ? -3.889 24.219 18.359 1 94.12 303 ALA A C 1
ATOM 2287 O O . ALA A 1 303 ? -3.471 25.25 18.891 1 94.12 303 ALA A O 1
ATOM 2288 N N . ALA A 1 304 ? -5.09 23.781 18.547 1 95.38 304 ALA A N 1
ATOM 2289 C CA . ALA A 1 304 ? -6.031 24.469 19.422 1 95.38 304 ALA A CA 1
ATOM 2290 C C . ALA A 1 304 ? -5.535 24.469 20.859 1 95.38 304 ALA A C 1
ATOM 2292 O O . ALA A 1 304 ? -5.637 25.484 21.562 1 95.38 304 ALA A O 1
ATOM 2293 N N . MET A 1 305 ? -5.004 23.375 21.266 1 94.38 305 MET A N 1
ATOM 2294 C CA . MET A 1 305 ? -4.484 23.266 22.625 1 94.38 305 MET A CA 1
ATOM 2295 C C . MET A 1 305 ? -3.281 24.188 22.828 1 94.38 305 MET A C 1
ATOM 2297 O O . MET A 1 305 ? -3.145 24.828 23.875 1 94.38 305 MET A O 1
ATOM 2301 N N . GLN A 1 306 ? -2.455 24.188 21.828 1 94.94 306 GLN A N 1
ATOM 2302 C CA . GLN A 1 306 ? -1.301 25.094 21.859 1 94.94 306 GLN A CA 1
ATOM 2303 C C . GLN A 1 306 ? -1.735 26.547 21.891 1 94.94 306 GLN A C 1
ATOM 2305 O O . GLN A 1 306 ? -1.153 27.359 22.609 1 94.94 306 GLN A O 1
ATOM 2310 N N . ALA A 1 307 ? -2.754 26.891 21.141 1 96.31 307 ALA A N 1
ATOM 2311 C CA . ALA A 1 307 ? -3.324 28.234 21.156 1 96.31 307 ALA A CA 1
ATOM 2312 C C . ALA A 1 307 ? -3.838 28.594 22.547 1 96.31 307 ALA A C 1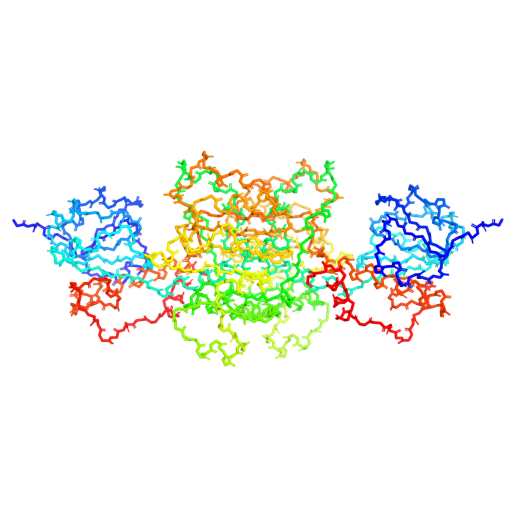
ATOM 2314 O O . ALA A 1 307 ? -3.596 29.703 23.031 1 96.31 307 ALA A O 1
ATOM 2315 N N . ARG A 1 308 ? -4.512 27.688 23.109 1 95.25 308 ARG A N 1
ATOM 2316 C CA . ARG A 1 308 ? -5.031 27.922 24.453 1 95.25 308 ARG A CA 1
ATOM 2317 C C . ARG A 1 308 ? -3.898 28.141 25.453 1 95.25 308 ARG A C 1
ATOM 2319 O O . ARG A 1 308 ? -3.961 29.031 26.297 1 95.25 308 ARG A O 1
ATOM 2326 N N . ASP A 1 309 ? -2.91 27.281 25.391 1 94.94 309 ASP A N 1
ATOM 2327 C CA . ASP A 1 309 ? -1.764 27.422 26.281 1 94.94 309 ASP A CA 1
ATOM 2328 C C . ASP A 1 309 ? -1.106 28.797 26.109 1 94.94 309 ASP A C 1
ATOM 2330 O O . ASP A 1 309 ? -0.687 29.422 27.094 1 94.94 309 ASP A O 1
ATOM 2334 N N . TYR A 1 310 ? -1.02 29.188 24.891 1 96.56 310 TYR A N 1
ATOM 2335 C CA . TYR A 1 310 ? -0.427 30.5 24.641 1 96.56 310 TYR A CA 1
ATOM 2336 C C . TYR A 1 310 ? -1.255 31.609 25.297 1 96.56 310 TYR A C 1
ATOM 2338 O O . TYR A 1 310 ? -0.706 32.531 25.906 1 96.56 310 TYR A O 1
ATOM 2346 N N . LEU A 1 311 ? -2.529 31.516 25.188 1 96.75 311 LEU A N 1
ATOM 2347 C CA . LEU A 1 311 ? -3.42 32.531 25.719 1 96.75 311 LEU A CA 1
ATOM 2348 C C . LEU A 1 311 ? -3.395 32.531 27.25 1 96.75 311 LEU A C 1
ATOM 2350 O O . LEU A 1 311 ? -3.539 33.562 27.891 1 96.75 311 LEU A O 1
ATOM 2354 N N . GLU A 1 312 ? -3.102 31.359 27.797 1 95.06 312 GLU A N 1
ATOM 2355 C CA . GLU A 1 312 ? -3.143 31.219 29.25 1 95.06 312 GLU A CA 1
ATOM 2356 C C . GLU A 1 312 ? -1.763 31.438 29.859 1 95.06 312 GLU A C 1
ATOM 2358 O O . GLU A 1 312 ? -1.643 32.031 30.938 1 95.06 312 GLU A O 1
ATOM 2363 N N . ARG A 1 313 ? -0.773 30.984 29.125 1 94.44 313 ARG A N 1
ATOM 2364 C CA . ARG A 1 313 ? 0.539 30.922 29.766 1 94.44 313 ARG A CA 1
ATOM 2365 C C . ARG A 1 313 ? 1.566 31.734 28.984 1 94.44 313 ARG A C 1
ATOM 2367 O O . ARG A 1 313 ? 2.691 31.922 29.438 1 94.44 313 ARG A O 1
ATOM 2374 N N . GLY A 1 314 ? 1.321 32.094 27.797 1 94.94 314 GLY A N 1
ATOM 2375 C CA . GLY A 1 314 ? 2.201 32.938 27 1 94.94 314 GLY A CA 1
ATOM 2376 C C . GLY A 1 314 ? 3.33 32.156 26.344 1 94.94 314 GLY A C 1
ATOM 2377 O O . GLY A 1 314 ? 4.391 32.688 26.062 1 94.94 314 GLY A O 1
ATOM 2378 N N . CYS A 1 315 ? 3.15 30.812 26.219 1 95.56 315 CYS A N 1
ATOM 2379 C CA . CYS A 1 315 ? 4.203 29.984 25.656 1 95.56 315 CYS A CA 1
ATOM 2380 C C . CYS A 1 315 ? 3.627 29 24.641 1 95.56 315 CYS A C 1
ATOM 2382 O O . CYS A 1 315 ? 2.416 28.797 24.594 1 95.56 315 CYS A O 1
ATOM 2384 N N . VAL A 1 316 ? 4.48 28.562 23.766 1 96.19 316 VAL A N 1
ATOM 2385 C CA . VAL A 1 316 ? 4.078 27.594 22.75 1 96.19 316 VAL A CA 1
ATOM 2386 C C . VAL A 1 316 ? 4.926 26.328 22.875 1 96.19 316 VAL A C 1
ATOM 2388 O O . VAL A 1 316 ? 5.957 26.328 23.547 1 96.19 316 VAL A O 1
ATOM 2391 N N . TRP A 1 317 ? 4.488 25.266 22.297 1 93.06 317 TRP A N 1
ATOM 2392 C CA . TRP A 1 317 ? 5.145 23.969 22.422 1 93.06 317 TRP A CA 1
ATOM 2393 C C . TRP A 1 317 ? 6.246 23.812 21.375 1 93.06 317 TRP A C 1
ATOM 2395 O O . TRP A 1 317 ? 7.289 23.219 21.641 1 93.06 317 TRP A O 1
ATOM 2405 N N . ASN A 1 318 ? 6.031 24.328 20.109 1 92.44 318 ASN A N 1
ATOM 2406 C CA . ASN A 1 318 ? 6.926 24.109 18.984 1 92.44 318 ASN A CA 1
ATOM 2407 C C . ASN A 1 318 ? 7.23 25.422 18.25 1 92.44 318 ASN A C 1
ATOM 2409 O O . ASN A 1 318 ? 6.738 25.641 17.141 1 92.44 318 ASN A O 1
ATOM 2413 N N . PRO A 1 319 ? 8.094 26.25 18.875 1 95 319 PRO A N 1
ATOM 2414 C CA . PRO A 1 319 ? 8.414 27.531 18.25 1 95 319 PRO A CA 1
ATOM 2415 C C . PRO A 1 319 ? 9.195 27.375 16.953 1 95 319 PRO A C 1
ATOM 2417 O O . PRO A 1 319 ? 10.078 26.516 16.859 1 95 319 PRO A O 1
ATOM 2420 N N . VAL A 1 320 ? 8.805 28.156 15.953 1 93.62 320 VAL A N 1
ATOM 2421 C CA . VAL A 1 320 ? 9.477 28.094 14.656 1 93.62 320 VAL A CA 1
ATOM 2422 C C . VAL A 1 320 ? 10.312 29.359 14.453 1 93.62 320 VAL A C 1
ATOM 2424 O O . VAL A 1 320 ? 11.211 29.391 13.609 1 93.62 320 VAL A O 1
ATOM 2427 N N . ASN A 1 321 ? 10 30.422 15.219 1 93.88 321 ASN A N 1
ATOM 2428 C CA . ASN A 1 321 ? 10.758 31.656 15.102 1 93.88 321 ASN A CA 1
ATOM 2429 C C . ASN A 1 321 ? 11.125 32.219 16.469 1 93.88 321 ASN A C 1
ATOM 2431 O O . ASN A 1 321 ? 10.734 31.672 17.5 1 93.88 321 ASN A O 1
ATOM 2435 N N . GLY A 1 322 ? 11.938 33.219 16.516 1 92.25 322 GLY A N 1
ATOM 2436 C CA . GLY A 1 322 ? 12.539 33.75 17.734 1 92.25 322 GLY A CA 1
ATOM 2437 C C . GLY A 1 322 ? 11.586 34.594 18.562 1 92.25 322 GLY A C 1
ATOM 2438 O O . GLY A 1 322 ? 11.93 35.031 19.656 1 92.25 322 GLY A O 1
ATOM 2439 N N . ALA A 1 323 ? 10.406 34.781 18.109 1 94.12 323 ALA A N 1
ATOM 2440 C CA . ALA A 1 323 ? 9.461 35.625 18.828 1 94.12 323 ALA A CA 1
ATOM 2441 C C . ALA A 1 323 ? 8.695 34.844 19.875 1 94.12 323 ALA A C 1
ATOM 2443 O O . ALA A 1 323 ? 7.922 35.406 20.656 1 94.12 323 ALA A O 1
ATOM 2444 N N . CYS A 1 324 ? 8.961 33.562 19.922 1 95.06 324 CYS A N 1
ATOM 2445 C CA . CYS A 1 324 ? 8.164 32.656 20.75 1 95.06 324 CYS A CA 1
ATOM 2446 C C . CYS A 1 324 ? 8.867 32.375 22.062 1 95.06 324 CYS A C 1
ATOM 2448 O O . CYS A 1 324 ? 10.094 32.344 22.125 1 95.06 324 CYS A O 1
ATOM 2450 N N . ARG A 1 325 ? 8.055 32.188 23.078 1 94.44 325 ARG A N 1
ATOM 2451 C CA . ARG A 1 325 ? 8.508 31.547 24.312 1 94.44 325 ARG A CA 1
ATOM 2452 C C . ARG A 1 325 ? 8.07 30.078 24.359 1 94.44 325 ARG A C 1
ATOM 2454 O O . ARG A 1 325 ? 6.895 29.766 24.172 1 94.44 325 ARG A O 1
ATOM 2461 N N . GLU A 1 326 ? 8.977 29.203 24.594 1 93.81 326 GLU A N 1
ATOM 2462 C CA . GLU A 1 326 ? 8.672 27.766 24.609 1 93.81 326 GLU A CA 1
ATOM 2463 C C . GLU A 1 326 ? 8.141 27.328 25.969 1 93.81 326 GLU A C 1
ATOM 2465 O O . GLU A 1 326 ? 8.68 27.703 27 1 93.81 326 GLU A O 1
ATOM 2470 N N . CYS A 1 327 ? 7.043 26.625 25.891 1 92.31 327 CYS A N 1
ATOM 2471 C CA . CYS A 1 327 ? 6.492 26.078 27.125 1 92.31 327 CYS A CA 1
ATOM 2472 C C . CYS A 1 327 ? 7.426 25.016 27.703 1 92.31 327 CYS A C 1
ATOM 2474 O O . CYS A 1 327 ? 8.102 24.297 26.969 1 92.31 327 CYS A O 1
ATOM 2476 N N . PRO A 1 328 ? 7.387 24.859 29.016 1 85 328 PRO A N 1
ATOM 2477 C CA . PRO A 1 328 ? 8.211 23.812 29.641 1 85 328 PRO A CA 1
ATOM 2478 C C . PRO A 1 328 ? 7.781 22.406 29.25 1 85 328 PRO A C 1
ATOM 2480 O O . PRO A 1 328 ? 8.609 21.484 29.203 1 85 328 PRO A O 1
ATOM 2483 N N . SER A 1 329 ? 6.441 22.172 29.062 1 79.5 329 SER A N 1
ATOM 2484 C CA . SER A 1 329 ? 5.918 20.875 28.656 1 79.5 329 SER A CA 1
ATOM 2485 C C . SER A 1 329 ? 4.637 21.016 27.844 1 79.5 329 SER A C 1
ATOM 2487 O O . SER A 1 329 ? 3.916 22 27.984 1 79.5 329 SER A O 1
ATOM 2489 N N . GLN A 1 330 ? 4.484 20 27 1 79.5 330 GLN A N 1
ATOM 2490 C CA . GLN A 1 330 ? 3.221 19.906 26.266 1 79.5 330 GLN A CA 1
ATOM 2491 C C . GLN A 1 330 ? 2.125 19.312 27.156 1 79.5 330 GLN A C 1
ATOM 2493 O O . GLN A 1 330 ? 2.391 18.438 27.969 1 79.5 330 GLN A O 1
ATOM 2498 N N . ARG A 1 331 ? 0.927 19.766 26.938 1 73.69 331 ARG A N 1
ATOM 2499 C CA . ARG A 1 331 ? -0.202 19.281 27.719 1 73.69 331 ARG A CA 1
ATOM 2500 C C . ARG A 1 331 ? -0.578 17.859 27.297 1 73.69 331 ARG A C 1
ATOM 2502 O O . ARG A 1 331 ? -1.026 17.062 28.125 1 73.69 331 ARG A O 1
ATOM 2509 N N . VAL A 1 332 ? -0.42 17.594 25.969 1 79.69 332 VAL A N 1
ATOM 2510 C CA . VAL A 1 332 ? -0.875 16.328 25.406 1 79.69 332 VAL A CA 1
ATOM 2511 C C . VAL A 1 332 ? 0.171 15.773 24.438 1 79.69 332 VAL A C 1
ATOM 2513 O O . VAL A 1 332 ? 0.737 16.516 23.641 1 79.69 332 VAL A O 1
ATOM 2516 N N . GLY A 1 333 ? 0.354 14.461 24.656 1 77.75 333 GLY A N 1
ATOM 2517 C CA . GLY A 1 333 ? 1.271 13.797 23.75 1 77.75 333 GLY A CA 1
ATOM 2518 C C . GLY A 1 333 ? 0.617 13.391 22.438 1 77.75 333 GLY A C 1
ATOM 2519 O O . GLY A 1 333 ? -0.605 13.469 22.297 1 77.75 333 GLY A O 1
ATOM 2520 N N . LEU A 1 334 ? 1.386 13.078 21.484 1 76.19 334 LEU A N 1
ATOM 2521 C CA . LEU A 1 334 ? 0.92 12.734 20.156 1 76.19 334 LEU A CA 1
ATOM 2522 C C . LEU A 1 334 ? -0.032 11.539 20.203 1 76.19 334 LEU A C 1
ATOM 2524 O O . LEU A 1 334 ? -1.094 11.562 19.578 1 76.19 334 LEU A O 1
ATOM 2528 N N . ASP A 1 335 ? 0.306 10.516 20.953 1 78.19 335 ASP A N 1
ATOM 2529 C CA . ASP A 1 335 ? -0.509 9.305 21.031 1 78.19 335 ASP A CA 1
ATOM 2530 C C . ASP A 1 335 ? -1.898 9.617 21.578 1 78.19 335 ASP A C 1
ATOM 2532 O O . ASP A 1 335 ? -2.898 9.078 21.094 1 78.19 335 ASP A O 1
ATOM 2536 N N . GLU A 1 336 ? -1.869 10.438 22.547 1 83.88 336 GLU A N 1
ATOM 2537 C CA . GLU A 1 336 ? -3.143 10.836 23.141 1 83.88 336 GLU A CA 1
ATOM 2538 C C . GLU A 1 336 ? -3.969 11.664 22.172 1 83.88 336 GLU A C 1
ATOM 2540 O O . GLU A 1 336 ? -5.188 11.508 22.094 1 83.88 336 GLU A O 1
ATOM 2545 N N . ALA A 1 337 ? -3.346 12.531 21.438 1 84.06 337 ALA A N 1
ATOM 2546 C CA . ALA A 1 337 ? -4.039 13.352 20.453 1 84.06 337 ALA A CA 1
ATOM 2547 C C . ALA A 1 337 ? -4.656 12.492 19.359 1 84.06 337 ALA A C 1
ATOM 2549 O O . ALA A 1 337 ? -5.781 12.742 18.922 1 84.06 337 ALA A O 1
ATOM 2550 N N . ILE A 1 338 ? -3.971 11.477 18.984 1 80.94 338 ILE A N 1
ATOM 2551 C CA . ILE A 1 338 ? -4.449 10.57 17.938 1 80.94 338 ILE A CA 1
ATOM 2552 C C . ILE A 1 338 ? -5.641 9.766 18.469 1 80.94 338 ILE A C 1
ATOM 2554 O O . ILE A 1 338 ? -6.621 9.562 17.75 1 80.94 338 ILE A O 1
ATOM 2558 N N . ALA A 1 339 ? -5.504 9.336 19.672 1 83.62 339 ALA A N 1
ATOM 2559 C CA . ALA A 1 339 ? -6.613 8.609 20.281 1 83.62 339 ALA A CA 1
ATOM 2560 C C . ALA A 1 339 ? -7.863 9.484 20.344 1 83.62 339 ALA A C 1
ATOM 2562 O O . ALA A 1 339 ? -8.969 9.016 20.078 1 83.62 339 ALA A O 1
ATOM 2563 N N . MET A 1 340 ? -7.641 10.695 20.703 1 85.62 340 MET A N 1
ATOM 2564 C CA . MET A 1 340 ? -8.75 11.641 20.734 1 85.62 340 MET A CA 1
ATOM 2565 C C . MET A 1 340 ? -9.352 11.836 19.344 1 85.62 340 MET A C 1
ATOM 2567 O O . MET A 1 340 ? -10.57 11.859 19.203 1 85.62 340 MET A O 1
ATOM 2571 N N . ALA A 1 341 ? -8.508 11.953 18.391 1 85.69 341 ALA A N 1
ATOM 2572 C CA . ALA A 1 341 ? -8.961 12.117 17 1 85.69 341 ALA A CA 1
ATOM 2573 C C . ALA A 1 341 ? -9.812 10.93 16.562 1 85.69 341 ALA A C 1
ATOM 2575 O O . ALA A 1 341 ? -10.867 11.109 15.953 1 85.69 341 ALA A O 1
ATOM 2576 N N . ARG A 1 342 ? -9.414 9.781 16.938 1 83.38 342 ARG A N 1
ATOM 2577 C CA . ARG A 1 342 ? -10.141 8.57 16.547 1 83.38 342 ARG A CA 1
ATOM 2578 C C . ARG A 1 342 ? -11.531 8.547 17.172 1 83.38 342 ARG A C 1
ATOM 2580 O O . ARG A 1 342 ? -12.5 8.172 16.516 1 83.38 342 ARG A O 1
ATOM 2587 N N . ARG A 1 343 ? -11.547 8.883 18.359 1 84.25 343 ARG A N 1
ATOM 2588 C CA . ARG A 1 343 ? -12.836 8.938 19.047 1 84.25 343 ARG A CA 1
ATOM 2589 C C . ARG A 1 343 ? -13.781 9.922 18.359 1 84.25 343 ARG A C 1
ATOM 2591 O O . ARG A 1 343 ? -14.961 9.617 18.156 1 84.25 343 ARG A O 1
ATOM 2598 N N . LEU A 1 344 ? -13.273 10.992 18 1 84.19 344 LEU A N 1
ATOM 2599 C CA . LEU A 1 344 ? -14.062 12.031 17.344 1 84.19 344 LEU A CA 1
ATOM 2600 C C . LEU A 1 344 ? -14.531 11.562 15.969 1 84.19 344 LEU A C 1
ATOM 2602 O O . LEU A 1 344 ? -15.625 11.93 15.531 1 84.19 344 LEU A O 1
ATOM 2606 N N . LEU A 1 345 ? -13.688 10.75 15.383 1 80.88 345 LEU A N 1
ATOM 2607 C CA . LEU A 1 345 ? -13.977 10.289 14.023 1 80.88 345 LEU A CA 1
ATOM 2608 C C . LEU A 1 345 ? -14.867 9.055 14.047 1 80.88 345 LEU A C 1
ATOM 2610 O O . LEU A 1 345 ? -15.43 8.672 13.023 1 80.88 345 LEU A O 1
ATOM 2614 N N . GLY A 1 346 ? -15.07 8.43 15.18 1 74.31 346 GLY A N 1
ATOM 2615 C CA . GLY A 1 346 ? -15.852 7.215 15.305 1 74.31 346 GLY A CA 1
ATOM 2616 C C . GLY A 1 346 ? -15.188 6.008 14.672 1 74.31 346 GLY A C 1
ATOM 2617 O O . GLY A 1 346 ? -15.852 5.172 14.055 1 74.31 346 GLY A O 1
ATOM 2618 N N . VAL A 1 347 ? -13.914 6.094 14.672 1 74 347 VAL A N 1
ATOM 2619 C CA . VAL A 1 347 ? -13.195 4.992 14.039 1 74 347 VAL A CA 1
ATOM 2620 C C . VAL A 1 347 ? -12.203 4.383 15.023 1 74 347 VAL A C 1
ATOM 2622 O O . VAL A 1 347 ? -11.75 5.059 15.953 1 74 347 VAL A O 1
ATOM 2625 N N . MET B 1 1 ? 0.456 -46.406 -31.047 1 52.72 1 MET B N 1
ATOM 2626 C CA . MET B 1 1 ? 1.228 -46.156 -29.828 1 52.72 1 MET B CA 1
ATOM 2627 C C . MET B 1 1 ? 1.689 -44.719 -29.766 1 52.72 1 MET B C 1
ATOM 2629 O O . MET B 1 1 ? 2.088 -44.125 -30.781 1 52.72 1 MET B O 1
ATOM 2633 N N . ALA B 1 2 ? 1.269 -44 -28.688 1 69.69 2 ALA B N 1
ATOM 2634 C CA . ALA B 1 2 ? 1.623 -42.594 -28.672 1 69.69 2 ALA B CA 1
ATOM 2635 C C . ALA B 1 2 ? 3.135 -42.406 -28.766 1 69.69 2 ALA B C 1
ATOM 2637 O O . ALA B 1 2 ? 3.902 -43.188 -28.219 1 69.69 2 ALA B O 1
ATOM 2638 N N . ASP B 1 3 ? 3.689 -41.688 -29.672 1 88.06 3 ASP B N 1
ATOM 2639 C CA . ASP B 1 3 ? 5.094 -41.281 -29.797 1 88.06 3 ASP B CA 1
ATOM 2640 C C . ASP B 1 3 ? 5.527 -40.406 -28.625 1 88.06 3 ASP B C 1
ATOM 2642 O O . ASP B 1 3 ? 5.258 -39.188 -28.625 1 88.06 3 ASP B O 1
ATOM 2646 N N . CYS B 1 4 ? 6.184 -41.062 -27.656 1 93.88 4 CYS B N 1
ATOM 2647 C CA . CYS B 1 4 ? 6.621 -40.375 -26.469 1 93.88 4 CYS B CA 1
ATOM 2648 C C . CYS B 1 4 ? 7.996 -39.75 -26.672 1 93.88 4 CYS B C 1
ATOM 2650 O O . CYS B 1 4 ? 8.969 -40.156 -26.047 1 93.88 4 CYS B O 1
ATOM 2652 N N . ARG B 1 5 ? 8.031 -38.625 -27.391 1 95.75 5 ARG B N 1
ATOM 2653 C CA . ARG B 1 5 ? 9.266 -38 -27.875 1 95.75 5 ARG B CA 1
ATOM 2654 C C . ARG B 1 5 ? 9.883 -37.094 -26.812 1 95.75 5 ARG B C 1
ATOM 2656 O O . ARG B 1 5 ? 11.094 -36.875 -26.828 1 95.75 5 ARG B O 1
ATOM 2663 N N . PHE B 1 6 ? 9.094 -36.656 -25.875 1 97.44 6 PHE B N 1
ATOM 2664 C CA . PHE B 1 6 ? 9.594 -35.719 -24.875 1 97.44 6 PHE B CA 1
ATOM 2665 C C . PHE B 1 6 ? 9.359 -36.25 -23.469 1 97.44 6 PHE B C 1
ATOM 2667 O O . PHE B 1 6 ? 8.477 -37.094 -23.25 1 97.44 6 PHE B O 1
ATOM 2674 N N . ASP B 1 7 ? 10.242 -35.844 -22.578 1 98.31 7 ASP B N 1
ATOM 2675 C CA . ASP B 1 7 ? 10.023 -36.125 -21.172 1 98.31 7 ASP B CA 1
ATOM 2676 C C . ASP B 1 7 ? 9.102 -35.094 -20.531 1 98.31 7 ASP B C 1
ATOM 2678 O O . ASP B 1 7 ? 8.227 -35.438 -19.734 1 98.31 7 ASP B O 1
ATOM 2682 N N . VAL B 1 8 ? 9.375 -33.844 -20.859 1 98.5 8 VAL B N 1
ATOM 2683 C CA . VAL B 1 8 ? 8.625 -32.75 -20.25 1 98.5 8 VAL B CA 1
ATOM 2684 C C . VAL B 1 8 ? 8.211 -31.766 -21.328 1 98.5 8 VAL B C 1
ATOM 2686 O O . VAL B 1 8 ? 9 -31.422 -22.203 1 98.5 8 VAL B O 1
ATOM 2689 N N . ALA B 1 9 ? 6.977 -31.344 -21.281 1 98.19 9 ALA B N 1
ATOM 2690 C CA . ALA B 1 9 ? 6.496 -30.219 -22.078 1 98.19 9 ALA B CA 1
ATOM 2691 C C . ALA B 1 9 ? 6.125 -29.031 -21.203 1 98.19 9 ALA B C 1
ATOM 2693 O O . ALA B 1 9 ? 5.559 -29.203 -20.125 1 98.19 9 ALA B O 1
ATOM 2694 N N . LEU B 1 10 ? 6.504 -27.844 -21.625 1 97.31 10 LEU B N 1
ATOM 2695 C CA . LEU B 1 10 ? 6.117 -26.594 -21.016 1 97.31 10 LEU B CA 1
ATOM 2696 C C . LEU B 1 10 ? 5.25 -25.766 -21.953 1 97.31 10 LEU B C 1
ATOM 2698 O O . LEU B 1 10 ? 5.398 -25.844 -23.172 1 97.31 10 LEU B O 1
ATOM 2702 N N . ASN B 1 11 ? 4.363 -24.891 -21.391 1 96 11 ASN B N 1
ATOM 2703 C CA . ASN B 1 11 ? 3.627 -23.969 -22.25 1 96 11 ASN B CA 1
ATOM 2704 C C . ASN B 1 11 ? 4.172 -22.547 -22.172 1 96 11 ASN B C 1
ATOM 2706 O O . ASN B 1 11 ? 3.465 -21.594 -22.484 1 96 11 ASN B O 1
ATOM 2710 N N . PHE B 1 12 ? 5.336 -22.391 -21.625 1 92.38 12 PHE B N 1
ATOM 2711 C CA . PHE B 1 12 ? 6.059 -21.125 -21.5 1 92.38 12 PHE B CA 1
ATOM 2712 C C . PHE B 1 12 ? 7.527 -21.312 -21.875 1 92.38 12 PHE B C 1
ATOM 2714 O O . PHE B 1 12 ? 8.031 -22.438 -21.906 1 92.38 12 PHE B O 1
ATOM 2721 N N . PRO B 1 13 ? 8.203 -20.234 -22.219 1 92.69 13 PRO B N 1
ATOM 2722 C CA . PRO B 1 13 ? 9.625 -20.359 -22.547 1 92.69 13 PRO B CA 1
ATOM 2723 C C . PRO B 1 13 ? 10.469 -20.797 -21.359 1 92.69 13 PRO B C 1
ATOM 2725 O O . PRO B 1 13 ? 10.32 -20.266 -20.25 1 92.69 13 PRO B O 1
ATOM 2728 N N . VAL B 1 14 ? 11.344 -21.719 -21.594 1 90.5 14 VAL B N 1
ATOM 2729 C CA . VAL B 1 14 ? 12.242 -22.234 -20.547 1 90.5 14 VAL B CA 1
ATOM 2730 C C . VAL B 1 14 ? 13.289 -21.172 -20.219 1 90.5 14 VAL B C 1
ATOM 2732 O O . VAL B 1 14 ? 13.875 -20.562 -21.109 1 90.5 14 VAL B O 1
ATOM 2735 N N . ASP B 1 15 ? 13.367 -20.891 -18.938 1 86.44 15 ASP B N 1
ATOM 2736 C CA . ASP B 1 15 ? 14.422 -19.953 -18.516 1 86.44 15 ASP B CA 1
ATOM 2737 C C . ASP B 1 15 ? 15.609 -20.719 -17.938 1 86.44 15 ASP B C 1
ATOM 2739 O O . ASP B 1 15 ? 15.641 -21.938 -17.953 1 86.44 15 ASP B O 1
ATOM 2743 N N . GLU B 1 16 ? 16.641 -19.953 -17.531 1 85.81 16 GLU B N 1
ATOM 2744 C CA . GLU B 1 16 ? 17.891 -20.547 -17.062 1 85.81 16 GLU B CA 1
ATOM 2745 C C . GLU B 1 16 ? 17.656 -21.469 -15.875 1 85.81 16 GLU B C 1
ATOM 2747 O O . GLU B 1 16 ? 18.203 -22.578 -15.82 1 85.81 16 GLU B O 1
ATOM 2752 N N . GLY B 1 17 ? 16.859 -21.094 -14.984 1 90.69 17 GLY B N 1
ATOM 2753 C CA . GLY B 1 17 ? 16.609 -21.891 -13.789 1 90.69 17 GLY B CA 1
ATOM 2754 C C . GLY B 1 17 ? 15.922 -23.219 -14.086 1 90.69 17 GLY B C 1
ATOM 2755 O O . GLY B 1 17 ? 16.438 -24.281 -13.766 1 90.69 17 GLY B O 1
ATOM 2756 N N . VAL B 1 18 ? 14.82 -23.125 -14.789 1 92.75 18 VAL B N 1
ATOM 2757 C CA . VAL B 1 18 ? 14.055 -24.312 -15.164 1 92.75 18 VAL B CA 1
ATOM 2758 C C . VAL B 1 18 ? 14.906 -25.203 -16.062 1 92.75 18 VAL B C 1
ATOM 2760 O O . VAL B 1 18 ? 14.883 -26.438 -15.914 1 92.75 18 VAL B O 1
ATOM 2763 N N . GLY B 1 19 ? 15.648 -24.562 -16.906 1 94.12 19 GLY B N 1
ATOM 2764 C CA . GLY B 1 19 ? 16.531 -25.312 -17.781 1 94.12 19 GLY B CA 1
ATOM 2765 C C . GLY B 1 19 ? 17.562 -26.125 -17.031 1 94.12 19 GLY B C 1
ATOM 2766 O O . GLY B 1 19 ? 17.844 -27.266 -17.391 1 94.12 19 GLY B O 1
ATOM 2767 N N . GLU B 1 20 ? 18.109 -25.5 -16.031 1 94.31 20 GLU B N 1
ATOM 2768 C CA . GLU B 1 20 ? 19.094 -26.203 -15.219 1 94.31 20 GLU B CA 1
ATOM 2769 C C . GLU B 1 20 ? 18.469 -27.391 -14.492 1 94.31 20 GLU B C 1
ATOM 2771 O O . GLU B 1 20 ? 19.078 -28.469 -14.414 1 94.31 20 GLU B O 1
ATOM 2776 N N . VAL B 1 21 ? 17.312 -27.203 -13.992 1 93.81 21 VAL B N 1
ATOM 2777 C CA . VAL B 1 21 ? 16.641 -28.25 -13.242 1 93.81 21 VAL B CA 1
ATOM 2778 C C . VAL B 1 21 ? 16.312 -29.422 -14.172 1 93.81 21 VAL B C 1
ATOM 2780 O O . VAL B 1 21 ? 16.438 -30.594 -13.773 1 93.81 21 VAL B O 1
ATOM 2783 N N . LEU B 1 22 ? 15.938 -29.141 -15.438 1 96.75 22 LEU B N 1
ATOM 2784 C CA . LEU B 1 22 ? 15.477 -30.156 -16.375 1 96.75 22 LEU B CA 1
ATOM 27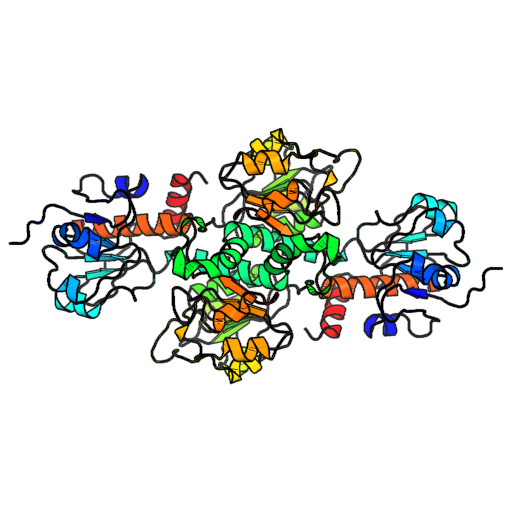85 C C . LEU B 1 22 ? 16.609 -30.625 -17.266 1 96.75 22 LEU B C 1
ATOM 2787 O O . LEU B 1 22 ? 16.375 -31.25 -18.312 1 96.75 22 LEU B O 1
ATOM 2791 N N . SER B 1 23 ? 17.797 -30.266 -16.875 1 96.19 23 SER B N 1
ATOM 2792 C CA . SER B 1 23 ? 18.953 -30.656 -17.672 1 96.19 23 SER B CA 1
ATOM 2793 C C . SER B 1 23 ? 19 -32.156 -17.859 1 96.19 23 SER B C 1
ATOM 2795 O O . SER B 1 23 ? 18.734 -32.938 -16.938 1 96.19 23 SER B O 1
ATOM 2797 N N . GLY B 1 24 ? 19.297 -32.594 -19.109 1 96.75 24 GLY B N 1
ATOM 2798 C CA . GLY B 1 24 ? 19.438 -34 -19.422 1 96.75 24 GLY B CA 1
ATOM 2799 C C . GLY B 1 24 ? 18.141 -34.625 -19.875 1 96.75 24 GLY B C 1
ATOM 2800 O O . GLY B 1 24 ? 18.109 -35.781 -20.297 1 96.75 24 GLY B O 1
ATOM 2801 N N . LEU B 1 25 ? 17.047 -33.906 -19.828 1 97.5 25 LEU B N 1
ATOM 2802 C CA . LEU B 1 25 ? 15.742 -34.406 -20.25 1 97.5 25 LEU B CA 1
ATOM 2803 C C . LEU B 1 25 ? 15.375 -33.875 -21.625 1 97.5 25 LEU B C 1
ATOM 2805 O O . LEU B 1 25 ? 15.906 -32.844 -22.047 1 97.5 25 LEU B O 1
ATOM 2809 N N . ARG B 1 26 ? 14.516 -34.594 -22.359 1 97.62 26 ARG B N 1
ATOM 2810 C CA . ARG B 1 26 ? 13.93 -34.094 -23.594 1 97.62 26 ARG B CA 1
ATOM 2811 C C . ARG B 1 26 ? 12.766 -33.156 -23.312 1 97.62 26 ARG B C 1
ATOM 2813 O O . ARG B 1 26 ? 11.664 -33.594 -22.984 1 97.62 26 ARG B O 1
ATOM 2820 N N . VAL B 1 27 ? 13.062 -31.828 -23.562 1 97.81 27 VAL B N 1
ATOM 2821 C CA . VAL B 1 27 ? 12.094 -30.828 -23.141 1 97.81 27 VAL B CA 1
ATOM 2822 C C . VAL B 1 27 ? 11.555 -30.078 -24.359 1 97.81 27 VAL B C 1
ATOM 2824 O O . VAL B 1 27 ? 12.32 -29.656 -25.219 1 97.81 27 VAL B O 1
ATOM 2827 N N . TYR B 1 28 ? 10.242 -29.984 -24.422 1 97.69 28 TYR B N 1
ATOM 2828 C CA . TYR B 1 28 ? 9.625 -29.047 -25.359 1 97.69 28 TYR B CA 1
ATOM 2829 C C . TYR B 1 28 ? 9.25 -27.75 -24.656 1 97.69 28 TYR B C 1
ATOM 2831 O O . TYR B 1 28 ? 8.664 -27.766 -23.562 1 97.69 28 TYR B O 1
ATOM 2839 N N . SER B 1 29 ? 9.586 -26.656 -25.219 1 96.88 29 SER B N 1
ATOM 2840 C CA . SER B 1 29 ? 9.203 -25.328 -24.75 1 96.88 29 SER B CA 1
ATOM 2841 C C . SER B 1 29 ? 8.938 -24.391 -25.922 1 96.88 29 SER B C 1
ATOM 2843 O O . SER B 1 29 ? 9.727 -24.328 -26.875 1 96.88 29 SER B O 1
ATOM 2845 N N . PRO B 1 30 ? 7.824 -23.656 -25.859 1 95.19 30 PRO B N 1
ATOM 2846 C CA . PRO B 1 30 ? 7.551 -22.703 -26.938 1 95.19 30 PRO B CA 1
ATOM 2847 C C . PRO B 1 30 ? 8.312 -21.391 -26.766 1 95.19 30 PRO B C 1
ATOM 2849 O O . PRO B 1 30 ? 8.891 -21.141 -25.719 1 95.19 30 PRO B O 1
ATOM 2852 N N . ARG B 1 31 ? 8.305 -20.641 -27.797 1 91.56 31 ARG B N 1
ATOM 2853 C CA . ARG B 1 31 ? 8.984 -19.359 -27.781 1 91.56 31 ARG B CA 1
ATOM 2854 C C . ARG B 1 31 ? 8.219 -18.328 -26.953 1 91.56 31 ARG B C 1
ATOM 2856 O O . ARG B 1 31 ? 8.805 -17.391 -26.406 1 91.56 31 ARG B O 1
ATOM 2863 N N . GLU B 1 32 ? 6.898 -18.484 -26.938 1 89.19 32 GLU B N 1
ATOM 2864 C CA . GLU B 1 32 ? 6.008 -17.641 -26.172 1 89.19 32 GLU B CA 1
ATOM 2865 C C . GLU B 1 32 ? 4.949 -18.469 -25.438 1 89.19 32 GLU B C 1
ATOM 2867 O O . GLU B 1 32 ? 4.695 -19.609 -25.797 1 89.19 32 GLU B O 1
ATOM 2872 N N . ARG B 1 33 ? 4.453 -17.859 -24.469 1 87.31 33 ARG B N 1
ATOM 2873 C CA . ARG B 1 33 ? 3.408 -18.562 -23.734 1 87.31 33 ARG B CA 1
ATOM 2874 C C . ARG B 1 33 ? 2.283 -19 -24.672 1 87.31 33 ARG B C 1
ATOM 2876 O O . ARG B 1 33 ? 1.861 -18.234 -25.547 1 87.31 33 ARG B O 1
ATOM 2883 N N . SER B 1 34 ? 1.886 -20.266 -24.484 1 90.62 34 SER B N 1
ATOM 2884 C CA . SER B 1 34 ? 0.872 -20.859 -25.344 1 90.62 34 SER B CA 1
ATOM 2885 C C . SER B 1 34 ? -0.188 -21.594 -24.531 1 90.62 34 SER B C 1
ATOM 2887 O O . SER B 1 34 ? 0.081 -22.047 -23.422 1 90.62 34 SER B O 1
ATOM 2889 N N . SER B 1 35 ? -1.366 -21.578 -25.094 1 90.81 35 SER B N 1
ATOM 2890 C CA . SER B 1 35 ? -2.391 -22.406 -24.453 1 90.81 35 SER B CA 1
ATOM 2891 C C . SER B 1 35 ? -2.068 -23.891 -24.578 1 90.81 35 SER B C 1
ATOM 2893 O O . SER B 1 35 ? -1.353 -24.297 -25.484 1 90.81 35 SER B O 1
ATOM 2895 N N . ALA B 1 36 ? -2.613 -24.641 -23.641 1 92.44 36 ALA B N 1
ATOM 2896 C CA . ALA B 1 36 ? -2.441 -26.094 -23.719 1 92.44 36 ALA B CA 1
ATOM 2897 C C . ALA B 1 36 ? -2.971 -26.641 -25.031 1 92.44 36 ALA B C 1
ATOM 2899 O O . ALA B 1 36 ? -2.322 -27.469 -25.688 1 92.44 36 ALA B O 1
ATOM 2900 N N . ALA B 1 37 ? -4.094 -26.141 -25.438 1 92.94 37 ALA B N 1
ATOM 2901 C CA . ALA B 1 37 ? -4.723 -26.609 -26.672 1 92.94 37 ALA B CA 1
ATOM 2902 C C . ALA B 1 37 ? -3.816 -26.359 -27.875 1 92.94 37 ALA B C 1
ATOM 2904 O O . ALA B 1 37 ? -3.723 -27.203 -28.766 1 92.94 37 ALA B O 1
ATOM 2905 N N . ASP B 1 38 ? -3.133 -25.266 -27.844 1 94.44 38 ASP B N 1
ATOM 2906 C CA . ASP B 1 38 ? -2.297 -24.859 -28.969 1 94.44 38 ASP B CA 1
ATOM 2907 C C . ASP B 1 38 ? -1.062 -25.75 -29.078 1 94.44 38 ASP B C 1
ATOM 2909 O O . ASP B 1 38 ? -0.475 -25.875 -30.156 1 94.44 38 ASP B O 1
ATOM 2913 N N . ILE B 1 39 ? -0.683 -26.391 -27.984 1 95.12 39 ILE B N 1
ATOM 2914 C CA . ILE B 1 39 ? 0.545 -27.172 -28.031 1 95.12 39 ILE B CA 1
ATOM 2915 C C . ILE B 1 39 ? 0.252 -28.625 -27.625 1 95.12 39 ILE B C 1
ATOM 2917 O O . ILE B 1 39 ? 1.14 -29.328 -27.141 1 95.12 39 ILE B O 1
ATOM 2921 N N . TRP B 1 40 ? -0.939 -29 -27.719 1 96.12 40 TRP B N 1
ATOM 2922 C CA . TRP B 1 40 ? -1.329 -30.312 -27.172 1 96.12 40 TRP B CA 1
ATOM 2923 C C . TRP B 1 40 ? -0.575 -31.438 -27.875 1 96.12 40 TRP B C 1
ATOM 2925 O O . TRP B 1 40 ? -0.312 -32.469 -27.266 1 96.12 40 TRP B O 1
ATOM 2935 N N . GLU B 1 41 ? -0.247 -31.266 -29.203 1 96 41 GLU B N 1
ATOM 2936 C CA . GLU B 1 41 ? 0.508 -32.281 -29.922 1 96 41 GLU B CA 1
ATOM 2937 C C . GLU B 1 41 ? 1.83 -32.594 -29.219 1 96 41 GLU B C 1
ATOM 2939 O O . GLU B 1 41 ? 2.291 -33.75 -29.219 1 96 41 GLU B O 1
ATOM 2944 N N . TYR B 1 42 ? 2.414 -31.594 -28.594 1 96.75 42 TYR B N 1
ATOM 2945 C CA . TYR B 1 42 ? 3.664 -31.766 -27.859 1 96.75 42 TYR B CA 1
ATOM 2946 C C . TYR B 1 42 ? 3.402 -32.281 -26.453 1 96.75 42 TYR B C 1
ATOM 2948 O O . TYR B 1 42 ? 4.191 -33.062 -25.922 1 96.75 42 TYR B O 1
ATOM 2956 N N . VAL B 1 43 ? 2.293 -31.875 -25.859 1 97.62 43 VAL B N 1
ATOM 2957 C CA . VAL B 1 43 ? 1.926 -32.312 -24.516 1 97.62 43 VAL B CA 1
ATOM 2958 C C . VAL B 1 43 ? 1.637 -33.812 -24.516 1 97.62 43 VAL B C 1
ATOM 2960 O O . VAL B 1 43 ? 2.152 -34.562 -23.688 1 97.62 43 VAL B O 1
ATOM 2963 N N . ARG B 1 44 ? 0.85 -34.281 -25.516 1 96.56 44 ARG B N 1
ATOM 2964 C CA . ARG B 1 44 ? 0.477 -35.688 -25.562 1 96.56 44 ARG B CA 1
ATOM 2965 C C . ARG B 1 44 ? 1.681 -36.562 -25.891 1 96.56 44 ARG B C 1
ATOM 2967 O O . ARG B 1 44 ? 1.657 -37.781 -25.672 1 96.56 44 ARG B O 1
ATOM 2974 N N . ALA B 1 45 ? 2.701 -35.938 -26.469 1 97.88 45 ALA B N 1
ATOM 2975 C CA . ALA B 1 45 ? 3.926 -36.656 -26.797 1 97.88 45 ALA B CA 1
ATOM 2976 C C . ALA B 1 45 ? 4.922 -36.594 -25.641 1 97.88 45 ALA B C 1
ATOM 2978 O O . ALA B 1 45 ? 6.082 -36.969 -25.797 1 97.88 45 ALA B O 1
ATOM 2979 N N . SER B 1 46 ? 4.539 -36.062 -24.453 1 98.06 46 SER B N 1
ATOM 2980 C CA . SER B 1 46 ? 5.387 -35.906 -23.281 1 98.06 46 SER B CA 1
ATOM 2981 C C . SER B 1 46 ? 4.836 -36.688 -22.094 1 98.06 46 SER B C 1
ATOM 2983 O O . SER B 1 46 ? 3.631 -36.938 -22 1 98.06 46 SER B O 1
ATOM 2985 N N . ARG B 1 47 ? 5.719 -37.031 -21.203 1 98.19 47 ARG B N 1
ATOM 2986 C CA . ARG B 1 47 ? 5.297 -37.75 -20 1 98.19 47 ARG B CA 1
ATOM 2987 C C . ARG B 1 47 ? 4.758 -36.781 -18.953 1 98.19 47 ARG B C 1
ATOM 2989 O O . ARG B 1 47 ? 3.826 -37.125 -18.219 1 98.19 47 ARG B O 1
ATOM 2996 N N . VAL B 1 48 ? 5.383 -35.625 -18.922 1 98.62 48 VAL B N 1
ATOM 2997 C CA . VAL B 1 48 ? 5.004 -34.625 -17.938 1 98.62 48 VAL B CA 1
ATOM 2998 C C . VAL B 1 48 ? 4.703 -33.312 -18.641 1 98.62 48 VAL B C 1
ATOM 3000 O O . VAL B 1 48 ? 5.395 -32.938 -19.578 1 98.62 48 VAL B O 1
ATOM 3003 N N . PHE B 1 49 ? 3.666 -32.625 -18.172 1 98.5 49 PHE B N 1
ATOM 3004 C CA . PHE B 1 49 ? 3.312 -31.281 -18.656 1 98.5 49 PHE B CA 1
ATOM 3005 C C . PHE B 1 49 ? 3.338 -30.266 -17.5 1 98.5 49 PHE B C 1
ATOM 3007 O O . PHE B 1 49 ? 2.561 -30.391 -16.562 1 98.5 49 PHE B O 1
ATOM 3014 N N . ILE B 1 50 ? 4.281 -29.391 -17.547 1 97.88 50 ILE B N 1
ATOM 3015 C CA . ILE B 1 50 ? 4.262 -28.266 -16.625 1 97.88 50 ILE B CA 1
ATOM 3016 C C . ILE B 1 50 ? 3.377 -27.156 -17.188 1 97.88 50 ILE B C 1
ATOM 3018 O O . ILE B 1 50 ? 3.732 -26.5 -18.172 1 97.88 50 ILE B O 1
ATOM 3022 N N . ASN B 1 51 ? 2.279 -26.922 -16.531 1 96.19 51 ASN B N 1
ATOM 3023 C CA . ASN B 1 51 ? 1.206 -26.094 -17.047 1 96.19 51 ASN B CA 1
ATOM 3024 C C . ASN B 1 51 ? 1.116 -24.766 -16.297 1 96.19 51 ASN B C 1
ATOM 3026 O O . ASN B 1 51 ? 0.755 -24.734 -15.117 1 96.19 51 ASN B O 1
ATOM 3030 N N . ALA B 1 52 ? 1.441 -23.703 -17.016 1 90.56 52 ALA B N 1
ATOM 3031 C CA . ALA B 1 52 ? 1.299 -22.359 -16.453 1 90.56 52 ALA B CA 1
ATOM 3032 C C . ALA B 1 52 ? -0.061 -21.766 -16.797 1 90.56 52 ALA B C 1
ATOM 3034 O O . ALA B 1 52 ? -0.159 -20.891 -17.672 1 90.56 52 ALA B O 1
ATOM 3035 N N . PHE B 1 53 ? -1.111 -22.125 -16.094 1 83 53 PHE B N 1
ATOM 3036 C CA . PHE B 1 53 ? -2.428 -21.5 -16.016 1 83 53 PHE B CA 1
ATOM 3037 C C . PHE B 1 53 ? -3.152 -21.578 -17.359 1 83 53 PHE B C 1
ATOM 3039 O O . PHE B 1 53 ? -3.711 -20.594 -17.828 1 83 53 PHE B O 1
ATOM 3046 N N . THR B 1 54 ? -3.133 -22.656 -18.031 1 86.69 54 THR B N 1
ATOM 3047 C CA . THR B 1 54 ? -3.941 -22.844 -19.234 1 86.69 54 THR B CA 1
ATOM 3048 C C . THR B 1 54 ? -4.949 -23.969 -19.047 1 86.69 54 THR B C 1
ATOM 3050 O O . THR B 1 54 ? -4.699 -24.906 -18.297 1 86.69 54 THR B O 1
ATOM 3053 N N . PRO B 1 55 ? -6.035 -23.844 -19.688 1 91.44 55 PRO B N 1
ATOM 3054 C CA . PRO B 1 55 ? -7.102 -24.828 -19.484 1 91.44 55 PRO B CA 1
ATOM 3055 C C . PRO B 1 55 ? -6.754 -26.203 -20.062 1 91.44 55 PRO B C 1
ATOM 3057 O O . PRO B 1 55 ? -6.156 -26.281 -21.141 1 91.44 55 PRO B O 1
ATOM 3060 N N . VAL B 1 56 ? -7.023 -27.234 -19.312 1 96.44 56 VAL B N 1
ATOM 3061 C CA . VAL B 1 56 ? -6.973 -28.625 -19.734 1 96.44 56 VAL B CA 1
ATOM 3062 C C . VAL B 1 56 ? -8.273 -29.328 -19.359 1 96.44 56 VAL B C 1
ATOM 3064 O O . VAL B 1 56 ? -8.484 -29.656 -18.188 1 96.44 56 VAL B O 1
ATOM 3067 N N . ASP B 1 57 ? -9.086 -29.484 -20.328 1 95.75 57 ASP B N 1
ATOM 3068 C CA . ASP B 1 57 ? -10.398 -30.062 -20.062 1 95.75 57 ASP B CA 1
ATOM 3069 C C . ASP B 1 57 ? -10.438 -31.547 -20.422 1 95.75 57 ASP B C 1
ATOM 3071 O O . ASP B 1 57 ? -9.422 -32.125 -20.844 1 95.75 57 ASP B O 1
ATOM 3075 N N . ALA B 1 58 ? -11.617 -32.188 -20.266 1 96.75 58 ALA B N 1
ATOM 3076 C CA . ALA B 1 58 ? -11.797 -33.625 -20.516 1 96.75 58 ALA B CA 1
ATOM 3077 C C . ALA B 1 58 ? -11.547 -33.969 -21.969 1 96.75 58 ALA B C 1
ATOM 3079 O O . ALA B 1 58 ? -11.039 -35.031 -22.281 1 96.75 58 ALA B O 1
ATOM 3080 N N . GLY B 1 59 ? -11.898 -33 -22.797 1 96.44 59 GLY B N 1
ATOM 3081 C CA . GLY B 1 59 ? -11.68 -33.219 -24.219 1 96.44 59 GLY B CA 1
ATOM 3082 C C . GLY B 1 59 ? -10.219 -33.438 -24.578 1 96.44 59 GLY B C 1
ATOM 3083 O O . GLY B 1 59 ? -9.883 -34.375 -25.297 1 96.44 59 GLY B O 1
ATOM 3084 N N . LEU B 1 60 ? -9.344 -32.625 -24.109 1 96.94 60 LEU B N 1
ATOM 3085 C CA . LEU B 1 60 ? -7.91 -32.781 -24.312 1 96.94 60 LEU B CA 1
ATOM 3086 C C . LEU B 1 60 ? -7.395 -34.062 -23.688 1 96.94 60 LEU B C 1
ATOM 3088 O O . LEU B 1 60 ? -6.598 -34.781 -24.281 1 96.94 60 LEU B O 1
ATOM 3092 N N . LEU B 1 61 ? -7.863 -34.438 -22.547 1 97.38 61 LEU B N 1
ATOM 3093 C CA . LEU B 1 61 ? -7.355 -35.531 -21.734 1 97.38 61 LEU B CA 1
ATOM 3094 C C . LEU B 1 61 ? -7.723 -36.875 -22.344 1 97.38 61 LEU B C 1
ATOM 3096 O O . LEU B 1 61 ? -7.059 -37.875 -22.094 1 97.38 61 LEU B O 1
ATOM 3100 N N . ARG B 1 62 ? -8.812 -36.875 -23.156 1 95.25 62 ARG B N 1
ATOM 3101 C CA . ARG B 1 62 ? -9.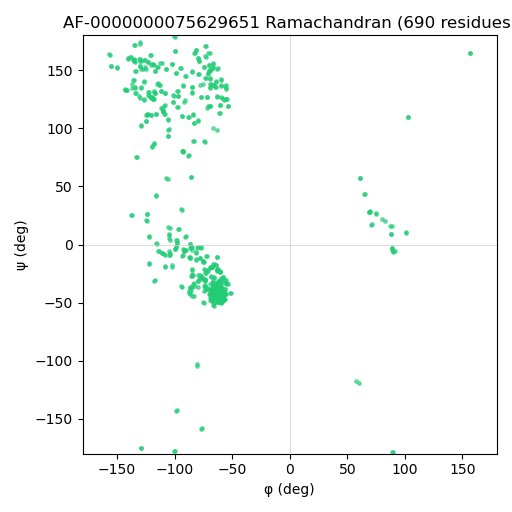195 -38.125 -23.859 1 95.25 62 ARG B CA 1
ATOM 3102 C C . ARG B 1 62 ? -8.078 -38.594 -24.781 1 95.25 62 ARG B C 1
ATOM 3104 O O . ARG B 1 62 ? -7.926 -39.781 -25.016 1 95.25 62 ARG B O 1
ATOM 3111 N N . ASP B 1 63 ? -7.391 -37.656 -25.234 1 95.12 63 ASP B N 1
ATOM 3112 C CA . ASP B 1 63 ? -6.223 -37.938 -26.062 1 95.12 63 ASP B CA 1
ATOM 3113 C C . ASP B 1 63 ? -4.93 -37.656 -25.312 1 95.12 63 ASP B C 1
ATOM 3115 O O . ASP B 1 63 ? -4.07 -36.906 -25.797 1 95.12 63 ASP B O 1
ATOM 3119 N N . LYS B 1 64 ? -4.742 -38.281 -24.203 1 95 64 LYS B N 1
ATOM 3120 C CA . LYS B 1 64 ? -3.656 -37.906 -23.297 1 95 64 LYS B CA 1
ATOM 3121 C C . LYS B 1 64 ? -2.307 -38.375 -23.844 1 95 64 LYS B C 1
ATOM 3123 O O . LYS B 1 64 ? -1.261 -37.875 -23.406 1 95 64 LYS B O 1
ATOM 3128 N N . GLY B 1 65 ? -2.316 -39.438 -24.797 1 96.31 65 GLY B N 1
ATOM 3129 C CA . GLY B 1 65 ? -1.062 -39.938 -25.328 1 96.31 65 GLY B CA 1
ATOM 3130 C C . GLY B 1 65 ? -0.142 -40.5 -24.25 1 96.31 65 GLY B C 1
ATOM 3131 O O . GLY B 1 65 ? -0.545 -41.344 -23.438 1 96.31 65 GLY B O 1
ATOM 3132 N N . CYS B 1 66 ? 1.015 -39.938 -24.094 1 97.69 66 CYS B N 1
ATOM 3133 C CA . CYS B 1 66 ? 2.033 -40.406 -23.156 1 97.69 66 CYS B CA 1
ATOM 3134 C C . CYS B 1 66 ? 1.925 -39.719 -21.812 1 97.69 66 CYS B C 1
ATOM 3136 O O . CYS B 1 66 ? 2.65 -40.031 -20.875 1 97.69 66 CYS B O 1
ATOM 3138 N N . LEU B 1 67 ? 1.062 -38.781 -21.672 1 98.06 67 LEU B N 1
ATOM 3139 C CA . LEU B 1 67 ? 0.987 -37.875 -20.531 1 98.06 67 LEU B CA 1
ATOM 3140 C C . LEU B 1 67 ? 0.669 -38.656 -19.25 1 98.06 67 LEU B C 1
ATOM 3142 O O . LEU B 1 67 ? -0.295 -39.406 -19.219 1 98.06 67 LEU B O 1
ATOM 3146 N N . GLU B 1 68 ? 1.497 -38.438 -18.234 1 98.12 68 GLU B N 1
ATOM 3147 C CA . GLU B 1 68 ? 1.334 -39.125 -16.953 1 98.12 68 GLU B CA 1
ATOM 3148 C C . GLU B 1 68 ? 1.07 -38.125 -15.836 1 98.12 68 GLU B C 1
ATOM 3150 O O . GLU B 1 68 ? 0.414 -38.469 -14.844 1 98.12 68 GLU B O 1
ATOM 3155 N N . LEU B 1 69 ? 1.621 -36.969 -15.984 1 98.44 69 LEU B N 1
ATOM 3156 C CA . LEU B 1 69 ? 1.575 -35.969 -14.922 1 98.44 69 LEU B CA 1
ATOM 3157 C C . LEU B 1 69 ? 1.375 -34.562 -15.492 1 98.44 69 LEU B C 1
ATOM 3159 O O . LEU B 1 69 ? 2.016 -34.188 -16.484 1 98.44 69 LEU B O 1
ATOM 3163 N N . ILE B 1 70 ? 0.485 -33.844 -14.922 1 98.44 70 ILE B N 1
ATOM 3164 C CA . ILE B 1 70 ? 0.373 -32.406 -15.102 1 98.44 70 ILE B CA 1
ATOM 3165 C C . ILE B 1 70 ? 0.781 -31.703 -13.812 1 98.44 70 ILE B C 1
ATOM 3167 O O . ILE B 1 70 ? 0.14 -31.875 -12.773 1 98.44 70 ILE B O 1
ATOM 3171 N N . VAL B 1 71 ? 1.833 -30.984 -13.891 1 97.44 71 VAL B N 1
ATOM 3172 C CA . VAL B 1 71 ? 2.256 -30.172 -12.758 1 97.44 71 VAL B CA 1
ATOM 3173 C C . VAL B 1 71 ? 1.862 -28.719 -12.984 1 97.44 71 VAL B C 1
ATOM 3175 O O . VAL B 1 71 ? 2.283 -28.109 -13.969 1 97.44 71 VAL B O 1
ATOM 3178 N N . LEU B 1 72 ? 1.129 -28.203 -12.086 1 94.75 72 LEU B N 1
ATOM 3179 C CA . LEU B 1 72 ? 0.653 -26.844 -12.211 1 94.75 72 LEU B CA 1
ATOM 3180 C C . LEU B 1 72 ? 1.621 -25.859 -11.555 1 94.75 72 LEU B C 1
ATOM 3182 O O . LEU B 1 72 ? 2.217 -26.172 -10.516 1 94.75 72 LEU B O 1
ATOM 3186 N N . THR B 1 73 ? 1.732 -24.688 -12.172 1 91.69 73 THR B N 1
ATOM 3187 C CA . THR B 1 73 ? 2.523 -23.609 -11.57 1 91.69 73 THR B CA 1
ATOM 3188 C C . THR B 1 73 ? 1.638 -22.688 -10.742 1 91.69 73 THR B C 1
ATOM 3190 O O . THR B 1 73 ? 1.855 -21.469 -10.719 1 91.69 73 THR B O 1
ATOM 3193 N N . SER B 1 74 ? 0.57 -23.203 -10.18 1 85.62 74 SER B N 1
ATOM 3194 C CA . SER B 1 74 ? -0.397 -22.438 -9.391 1 85.62 74 SER B CA 1
ATOM 3195 C C . SER B 1 74 ? -0.865 -23.25 -8.18 1 85.62 74 SER B C 1
ATOM 3197 O O . SER B 1 74 ? -0.702 -24.469 -8.133 1 85.62 74 SER B O 1
ATOM 3199 N N . THR B 1 75 ? -1.384 -22.5 -7.242 1 82.38 75 THR B N 1
ATOM 3200 C CA . THR B 1 75 ? -2.068 -23.156 -6.133 1 82.38 75 THR B CA 1
ATOM 3201 C C . THR B 1 75 ? -3.432 -23.672 -6.574 1 82.38 75 THR B C 1
ATOM 3203 O O . THR B 1 75 ? -3.785 -24.828 -6.289 1 82.38 75 THR B O 1
ATOM 3206 N N . GLY B 1 76 ? -4.16 -22.781 -7.215 1 77.81 76 GLY B N 1
ATOM 3207 C CA . GLY B 1 76 ? -5.457 -23.188 -7.738 1 77.81 76 GLY B CA 1
ATOM 3208 C C . GLY B 1 76 ? -5.355 -24.141 -8.914 1 77.81 76 GLY B C 1
ATOM 3209 O O . GLY B 1 76 ? -4.344 -24.156 -9.617 1 77.81 76 GLY B O 1
ATOM 3210 N N . PHE B 1 77 ? -6.398 -24.953 -9.117 1 87.31 77 PHE B N 1
ATOM 3211 C CA . PHE B 1 77 ? -6.371 -25.938 -10.195 1 87.31 77 PHE B CA 1
ATOM 3212 C C . PHE B 1 77 ? -7.715 -25.984 -10.914 1 87.31 77 PHE B C 1
ATOM 3214 O O . PHE B 1 77 ? -8.055 -27 -11.539 1 87.31 77 PHE B O 1
ATOM 3221 N N . ASP B 1 78 ? -8.414 -24.875 -10.844 1 78.94 78 ASP B N 1
ATOM 3222 C CA . ASP B 1 78 ? -9.742 -24.797 -11.438 1 78.94 78 ASP B CA 1
ATOM 3223 C C . ASP B 1 78 ? -9.672 -24.875 -12.961 1 78.94 78 ASP B C 1
ATOM 3225 O O . ASP B 1 78 ? -10.664 -25.203 -13.617 1 78.94 78 ASP B O 1
ATOM 3229 N N . HIS B 1 79 ? -8.555 -24.609 -13.523 1 85.81 79 HIS B N 1
ATOM 3230 C CA . HIS B 1 79 ? -8.406 -24.578 -14.977 1 85.81 79 HIS B CA 1
ATOM 3231 C C . HIS B 1 79 ? -8.102 -25.969 -15.523 1 85.81 79 HIS B C 1
ATOM 3233 O O . HIS B 1 79 ? -7.98 -26.156 -16.734 1 85.81 79 HIS B O 1
ATOM 3239 N N . VAL B 1 80 ? -8.016 -27 -14.664 1 94.44 80 VAL B N 1
ATOM 3240 C CA . VAL B 1 80 ? -7.777 -28.391 -15.078 1 94.44 80 VAL B CA 1
ATOM 3241 C C . VAL B 1 80 ? -8.914 -29.281 -14.578 1 94.44 80 VAL B C 1
ATOM 3243 O O . VAL B 1 80 ? -9.344 -29.156 -13.43 1 94.44 80 VAL B O 1
ATOM 3246 N N . ASP B 1 81 ? -9.445 -30.078 -15.438 1 95.38 81 ASP B N 1
ATOM 3247 C CA . ASP B 1 81 ? -10.422 -31.078 -15.023 1 95.38 81 ASP B CA 1
ATOM 3248 C C . ASP B 1 81 ? -9.742 -32.219 -14.297 1 95.38 81 ASP B C 1
ATOM 3250 O O . ASP B 1 81 ? -9.445 -33.25 -14.898 1 95.38 81 ASP B O 1
ATOM 3254 N N . VAL B 1 82 ? -9.617 -32.094 -13.031 1 96.06 82 VAL B N 1
ATOM 3255 C CA . VAL B 1 82 ? -8.812 -33 -12.227 1 96.06 82 VAL B CA 1
ATOM 3256 C C . VAL B 1 82 ? -9.484 -34.375 -12.172 1 96.06 82 VAL B C 1
ATOM 3258 O O . VAL B 1 82 ? -8.812 -35.406 -12.102 1 96.06 82 VAL B O 1
ATOM 3261 N N . GLU B 1 83 ? -10.758 -34.406 -12.18 1 95.44 83 GLU B N 1
ATOM 3262 C CA . GLU B 1 83 ? -11.484 -35.688 -12.172 1 95.44 83 GLU B CA 1
ATOM 3263 C C . GLU B 1 83 ? -11.281 -36.438 -13.477 1 95.44 83 GLU B C 1
ATOM 3265 O O . GLU B 1 83 ? -11.023 -37.656 -13.469 1 95.44 83 GLU B O 1
ATOM 3270 N N . ALA B 1 84 ? -11.422 -35.75 -14.586 1 97 84 ALA B N 1
ATOM 3271 C CA . ALA B 1 84 ? -11.18 -36.344 -15.883 1 97 84 ALA B CA 1
ATOM 3272 C C . ALA B 1 84 ? -9.742 -36.875 -15.984 1 97 84 ALA B C 1
ATOM 3274 O O . ALA B 1 84 ? -9.5 -37.938 -16.547 1 97 84 ALA B O 1
ATOM 3275 N N . ALA B 1 85 ? -8.828 -36.125 -15.453 1 97.94 85 ALA B N 1
ATOM 3276 C CA . ALA B 1 85 ? -7.422 -36.531 -15.461 1 97.94 85 ALA B CA 1
ATOM 3277 C C . ALA B 1 85 ? -7.223 -37.844 -14.703 1 97.94 85 ALA B C 1
ATOM 3279 O O . ALA B 1 85 ? -6.582 -38.75 -15.211 1 97.94 85 ALA B O 1
ATOM 3280 N N . ALA B 1 86 ? -7.762 -37.906 -13.539 1 97.12 86 ALA B N 1
ATOM 3281 C CA . ALA B 1 86 ? -7.668 -39.125 -12.734 1 97.12 86 ALA B CA 1
ATOM 3282 C C . ALA B 1 86 ? -8.266 -40.344 -13.477 1 97.12 86 ALA B C 1
ATOM 3284 O O . ALA B 1 86 ? -7.738 -41.438 -13.406 1 97.12 86 ALA B O 1
ATOM 3285 N N . GLY B 1 87 ? -9.367 -40.094 -14.141 1 96.69 87 GLY B N 1
ATOM 3286 C CA . GLY B 1 87 ? -10.078 -41.125 -14.859 1 96.69 87 GLY B CA 1
ATOM 3287 C C . GLY B 1 87 ? -9.242 -41.781 -15.945 1 96.69 87 GLY B C 1
ATOM 3288 O O . GLY B 1 87 ? -9.453 -42.938 -16.281 1 96.69 87 GLY B O 1
ATOM 3289 N N . VAL B 1 88 ? -8.336 -41.062 -16.516 1 96.94 88 VAL B N 1
ATOM 3290 C CA . VAL B 1 88 ? -7.512 -41.594 -17.578 1 96.94 88 VAL B CA 1
ATOM 3291 C C . VAL B 1 88 ? -6.113 -41.906 -17.047 1 96.94 88 VAL B C 1
ATOM 3293 O O . VAL B 1 88 ? -5.18 -42.125 -17.828 1 96.94 88 VAL B O 1
ATOM 3296 N N . GLY B 1 89 ? -5.934 -41.719 -15.68 1 96.62 89 GLY B N 1
ATOM 3297 C CA . GLY B 1 89 ? -4.691 -42.125 -15.031 1 96.62 89 GLY B CA 1
ATOM 3298 C C . GLY B 1 89 ? -3.641 -41.031 -15.047 1 96.62 89 GLY B C 1
ATOM 3299 O O . GLY B 1 89 ? -2.447 -41.281 -14.906 1 96.62 89 GLY B O 1
ATOM 3300 N N . VAL B 1 90 ? -4 -39.844 -15.312 1 98 90 VAL B N 1
ATOM 3301 C CA . VAL B 1 90 ? -3.07 -38.719 -15.305 1 98 90 VAL B CA 1
ATOM 3302 C C . VAL B 1 90 ? -3.062 -38.062 -13.922 1 98 90 VAL B C 1
ATOM 3304 O O . VAL B 1 90 ? -4.109 -37.656 -13.422 1 98 90 VAL B O 1
ATOM 3307 N N . CYS B 1 91 ? -1.886 -38 -13.32 1 97.94 91 CYS B N 1
ATOM 3308 C CA . CYS B 1 91 ? -1.68 -37.312 -12.047 1 97.94 91 CYS B CA 1
ATOM 3309 C C . CYS B 1 91 ? -1.661 -35.812 -12.227 1 97.94 91 CYS B C 1
ATOM 3311 O O . CYS B 1 91 ? -1.126 -35.312 -13.219 1 97.94 91 CYS B O 1
ATOM 3313 N N . VAL B 1 92 ? -2.307 -35.125 -11.32 1 97.94 92 VAL B N 1
ATOM 3314 C CA . VAL B 1 92 ? -2.238 -33.656 -11.281 1 97.94 92 VAL B CA 1
ATOM 3315 C C . VAL B 1 92 ? -1.678 -33.188 -9.938 1 97.94 92 VAL B C 1
ATOM 3317 O O . VAL B 1 92 ? -2.119 -33.656 -8.883 1 97.94 92 VAL B O 1
ATOM 3320 N N . ALA B 1 93 ? -0.667 -32.406 -10 1 95.88 93 ALA B N 1
ATOM 3321 C CA . ALA B 1 93 ? -0.042 -31.828 -8.805 1 95.88 93 ALA B CA 1
ATOM 3322 C C . ALA B 1 93 ? 0.086 -30.312 -8.922 1 95.88 93 ALA B C 1
ATOM 3324 O O . ALA B 1 93 ? 0.129 -29.766 -10.031 1 95.88 93 ALA B O 1
ATOM 3325 N N . ASN B 1 94 ? 0.052 -29.625 -7.801 1 93 94 ASN B N 1
ATOM 3326 C CA . ASN B 1 94 ? 0.087 -28.172 -7.832 1 93 94 ASN B CA 1
ATOM 3327 C C . ASN B 1 94 ? 1.156 -27.609 -6.895 1 93 94 ASN B C 1
ATOM 3329 O O . ASN B 1 94 ? 2.088 -28.328 -6.516 1 93 94 ASN B O 1
ATOM 3333 N N . GLN B 1 95 ? 1.19 -26.266 -6.785 1 88.56 95 GLN B N 1
ATOM 3334 C CA . GLN B 1 95 ? 2.127 -25.562 -5.914 1 88.56 95 GLN B CA 1
ATOM 3335 C C . GLN B 1 95 ? 1.387 -24.766 -4.844 1 88.56 95 GLN B C 1
ATOM 3337 O O . GLN B 1 95 ? 1.217 -23.547 -4.973 1 88.56 95 GLN B O 1
ATOM 3342 N N . PRO B 1 96 ? 0.999 -25.297 -3.658 1 78.81 96 PRO B N 1
ATOM 3343 C CA . PRO B 1 96 ? 0.107 -24.641 -2.701 1 78.81 96 PRO B CA 1
ATOM 3344 C C . PRO B 1 96 ? 0.804 -23.531 -1.91 1 78.81 96 PRO B C 1
ATOM 3346 O O . PRO B 1 96 ? 0.15 -22.594 -1.44 1 78.81 96 PRO B O 1
ATOM 3349 N N . GLU B 1 97 ? 2.086 -23.484 -1.624 1 77.56 97 GLU B N 1
ATOM 3350 C CA . GLU B 1 97 ? 2.654 -22.609 -0.612 1 77.56 97 GLU B CA 1
ATOM 3351 C C . GLU B 1 97 ? 3.371 -21.422 -1.254 1 77.56 97 GLU B C 1
ATOM 3353 O O . GLU B 1 97 ? 3.648 -20.422 -0.588 1 77.56 97 GLU B O 1
ATOM 3358 N N . VAL B 1 98 ? 3.455 -21.422 -2.459 1 78 98 VAL B N 1
ATOM 3359 C CA . VAL B 1 98 ? 4.41 -20.5 -3.066 1 78 98 VAL B CA 1
ATOM 3360 C C . VAL B 1 98 ? 3.816 -19.094 -3.121 1 78 98 VAL B C 1
ATOM 3362 O O . VAL B 1 98 ? 4.539 -18.109 -3.014 1 78 98 VAL B O 1
ATOM 3365 N N . ILE B 1 99 ? 2.461 -19.109 -3.156 1 83.06 99 ILE B N 1
ATOM 3366 C CA . ILE B 1 99 ? 1.881 -17.797 -3.457 1 83.06 99 ILE B CA 1
ATOM 3367 C C . ILE B 1 99 ? 1.434 -17.125 -2.162 1 83.06 99 ILE B C 1
ATOM 3369 O O . ILE B 1 99 ? 1.005 -15.969 -2.174 1 83.06 99 ILE B O 1
ATOM 3373 N N . THR B 1 100 ? 1.589 -17.812 -1.054 1 87 100 THR B N 1
ATOM 3374 C CA . THR B 1 100 ? 1.059 -17.328 0.211 1 87 100 THR B CA 1
ATOM 3375 C C . THR B 1 100 ? 1.655 -15.961 0.55 1 87 100 THR B C 1
ATOM 3377 O O . THR B 1 100 ? 0.923 -15.008 0.829 1 87 100 THR B O 1
ATOM 3380 N N . GLU B 1 101 ? 2.943 -15.875 0.41 1 86.94 101 GLU B N 1
ATOM 3381 C CA . GLU B 1 101 ? 3.621 -14.633 0.76 1 86.94 101 GLU B CA 1
ATOM 3382 C C . GLU B 1 101 ? 3.254 -13.508 -0.209 1 86.94 101 GLU B C 1
ATOM 3384 O O . GLU B 1 101 ? 3.062 -12.367 0.202 1 86.94 101 GLU B O 1
ATOM 3389 N N . ALA B 1 102 ? 3.215 -13.883 -1.406 1 91.38 102 ALA B N 1
ATOM 3390 C CA . ALA B 1 102 ? 2.871 -12.898 -2.426 1 91.38 102 ALA B CA 1
ATOM 3391 C C . ALA B 1 102 ? 1.466 -12.352 -2.205 1 91.38 102 ALA B C 1
ATOM 3393 O O . ALA B 1 102 ? 1.255 -11.133 -2.246 1 91.38 102 ALA B O 1
ATOM 3394 N N . VAL B 1 103 ? 0.526 -13.227 -1.912 1 94.44 103 VAL B N 1
ATOM 3395 C CA . VAL B 1 103 ? -0.855 -12.797 -1.708 1 94.44 103 VAL B CA 1
ATOM 3396 C C . VAL B 1 103 ? -0.952 -11.945 -0.443 1 94.44 103 VAL B C 1
ATOM 3398 O O . VAL B 1 103 ? -1.595 -10.898 -0.443 1 94.44 103 VAL B O 1
ATOM 3401 N N . ALA B 1 104 ? -0.311 -12.383 0.6 1 95.44 104 ALA B N 1
ATOM 3402 C CA . ALA B 1 104 ? -0.378 -11.672 1.873 1 95.44 104 ALA B CA 1
ATOM 3403 C C . ALA B 1 104 ? 0.204 -10.266 1.747 1 95.44 104 ALA B C 1
ATOM 3405 O O . ALA B 1 104 ? -0.39 -9.297 2.223 1 95.44 104 ALA B O 1
ATOM 3406 N N . GLU B 1 105 ? 1.362 -10.188 1.126 1 95.5 105 GLU B N 1
ATOM 3407 C CA . GLU B 1 105 ? 1.98 -8.875 0.936 1 95.5 105 GLU B CA 1
ATOM 3408 C C . GLU B 1 105 ? 1.11 -7.98 0.063 1 95.5 105 GLU B C 1
ATOM 3410 O O . GLU B 1 105 ? 0.988 -6.781 0.326 1 95.5 105 GLU B O 1
ATOM 3415 N N . TYR B 1 106 ? 0.526 -8.57 -0.917 1 97 106 TYR B N 1
ATOM 3416 C CA . TYR B 1 106 ? -0.393 -7.809 -1.757 1 97 106 TYR B CA 1
ATOM 3417 C C . TYR B 1 106 ? -1.543 -7.242 -0.932 1 97 106 TYR B C 1
ATOM 3419 O O . TYR B 1 106 ? -1.929 -6.082 -1.106 1 97 106 TYR B O 1
ATOM 3427 N N . VAL B 1 107 ? -2.111 -8.062 -0.108 1 98.56 107 VAL B N 1
ATOM 3428 C CA . VAL B 1 107 ? -3.248 -7.629 0.7 1 98.56 107 VAL B CA 1
ATOM 3429 C C . VAL B 1 107 ? -2.848 -6.434 1.562 1 98.56 107 VAL B C 1
ATOM 3431 O O . VAL B 1 107 ? -3.555 -5.422 1.6 1 98.56 107 VAL B O 1
ATOM 3434 N N . VAL B 1 108 ? -1.734 -6.5 2.195 1 98.19 108 VAL B N 1
ATOM 3435 C CA . VAL B 1 108 ? -1.25 -5.402 3.025 1 98.19 108 VAL B CA 1
ATOM 3436 C C . VAL B 1 108 ? -1.042 -4.156 2.166 1 98.19 108 VAL B C 1
ATOM 3438 O O . VAL B 1 108 ? -1.469 -3.061 2.537 1 98.19 108 VAL B O 1
ATOM 3441 N N . ALA B 1 109 ? -0.462 -4.383 1.015 1 98.06 109 ALA B N 1
ATOM 3442 C CA . ALA B 1 109 ? -0.21 -3.293 0.078 1 98.06 109 ALA B CA 1
ATOM 3443 C C . ALA B 1 109 ? -1.511 -2.604 -0.325 1 98.06 109 ALA B C 1
ATOM 3445 O O . ALA B 1 109 ? -1.619 -1.378 -0.25 1 98.06 109 ALA B O 1
ATOM 3446 N N . ALA B 1 110 ? -2.432 -3.414 -0.708 1 98.5 110 ALA B N 1
ATOM 3447 C CA . ALA B 1 110 ? -3.672 -2.883 -1.269 1 98.5 110 ALA B CA 1
ATOM 3448 C C . ALA B 1 110 ? -4.523 -2.223 -0.188 1 98.5 110 ALA B C 1
ATOM 3450 O O . ALA B 1 110 ? -5.164 -1.197 -0.433 1 98.5 110 ALA B O 1
ATOM 3451 N N . VAL B 1 111 ? -4.559 -2.787 1.003 1 98.44 111 VAL B N 1
ATOM 3452 C CA . VAL B 1 111 ? -5.289 -2.209 2.125 1 98.44 111 VAL B CA 1
ATOM 3453 C C . VAL B 1 111 ? -4.707 -0.841 2.473 1 98.44 111 VAL B C 1
ATOM 3455 O O . VAL B 1 111 ? -5.438 0.146 2.568 1 98.44 111 VAL B O 1
ATOM 3458 N N . LEU B 1 112 ? -3.414 -0.808 2.604 1 97.88 112 LEU B N 1
ATOM 3459 C CA . LEU B 1 112 ? -2.75 0.45 2.926 1 97.88 112 LEU B CA 1
ATOM 3460 C C . LEU B 1 112 ? -2.949 1.472 1.812 1 97.88 112 LEU B C 1
ATOM 3462 O O . LEU B 1 112 ? -3.203 2.648 2.08 1 97.88 112 LEU B O 1
ATOM 3466 N N . ALA B 1 113 ? -2.814 0.981 0.593 1 97.88 113 ALA B N 1
ATOM 3467 C CA . ALA B 1 113 ? -2.959 1.878 -0.55 1 97.88 113 ALA B CA 1
ATOM 3468 C C . ALA B 1 113 ? -4.363 2.477 -0.604 1 97.88 113 ALA B C 1
ATOM 3470 O O . ALA B 1 113 ? -4.527 3.656 -0.92 1 97.88 113 ALA B O 1
ATOM 3471 N N . ALA B 1 114 ? -5.332 1.665 -0.307 1 97.38 114 ALA B N 1
ATOM 3472 C CA . ALA B 1 114 ? -6.711 2.15 -0.296 1 97.38 114 ALA B CA 1
ATOM 3473 C C . ALA B 1 114 ? -6.926 3.168 0.82 1 97.38 114 ALA B C 1
ATOM 3475 O O . ALA B 1 114 ? -7.434 4.266 0.58 1 97.38 114 ALA B O 1
ATOM 3476 N N . LEU B 1 115 ? -6.469 2.863 1.989 1 96.06 115 LEU B N 1
ATOM 3477 C CA . LEU B 1 115 ? -6.727 3.682 3.168 1 96.06 115 LEU B CA 1
ATOM 3478 C C . LEU B 1 115 ? -5.914 4.969 3.129 1 96.06 115 LEU B C 1
ATOM 3480 O O . LEU B 1 115 ? -6.375 6.016 3.586 1 96.06 115 LEU B O 1
ATOM 3484 N N . ARG B 1 116 ? -4.742 4.875 2.492 1 95.69 116 ARG B N 1
ATOM 3485 C CA . ARG B 1 116 ? -3.889 6.059 2.48 1 95.69 116 ARG B CA 1
ATOM 3486 C C . ARG B 1 116 ? -4.039 6.832 1.175 1 95.69 116 ARG B C 1
ATOM 3488 O O . ARG B 1 116 ? -3.293 7.777 0.917 1 95.69 116 ARG B O 1
ATOM 3495 N N . GLY B 1 117 ? -4.938 6.375 0.333 1 96.31 117 GLY B N 1
ATOM 3496 C CA . GLY B 1 117 ? -5.301 7.129 -0.855 1 96.31 117 GLY B CA 1
ATOM 3497 C C . GLY B 1 117 ? -4.25 7.074 -1.946 1 96.31 117 GLY B C 1
ATOM 3498 O O . GLY B 1 117 ? -4.133 7.996 -2.752 1 96.31 117 GLY B O 1
ATOM 3499 N N . VAL B 1 118 ? -3.475 6.047 -1.986 1 97.88 118 VAL B N 1
ATOM 3500 C CA . VAL B 1 118 ? -2.381 5.953 -2.949 1 97.88 118 VAL B CA 1
ATOM 3501 C C . VAL B 1 118 ? -2.947 5.836 -4.363 1 97.88 118 VAL B C 1
ATOM 3503 O O . VAL B 1 118 ? -2.553 6.582 -5.262 1 97.88 118 VAL B O 1
ATOM 3506 N N . VAL B 1 119 ? -3.912 4.945 -4.578 1 98.12 119 VAL B N 1
ATOM 3507 C CA . VAL B 1 119 ? -4.504 4.734 -5.895 1 98.12 119 VAL B CA 1
ATOM 3508 C C . VAL B 1 119 ? -5.332 5.953 -6.293 1 98.12 119 VAL B C 1
ATOM 3510 O O . VAL B 1 119 ? -5.152 6.504 -7.383 1 98.12 119 VAL B O 1
ATOM 3513 N N . ALA B 1 120 ? -6.16 6.406 -5.383 1 97.25 120 ALA B N 1
ATOM 3514 C CA . ALA B 1 120 ? -7 7.57 -5.648 1 97.25 120 ALA B CA 1
ATOM 3515 C C . ALA B 1 120 ? -6.152 8.812 -5.898 1 97.25 120 ALA B C 1
ATOM 3517 O O . ALA B 1 120 ? -6.48 9.641 -6.754 1 97.25 120 ALA B O 1
ATOM 3518 N N . GLY B 1 121 ? -5.109 8.953 -5.109 1 97.56 121 GLY B N 1
ATOM 3519 C CA . GLY B 1 121 ? -4.211 10.086 -5.285 1 97.56 121 GLY B CA 1
ATOM 3520 C C . GLY B 1 121 ? -3.516 10.086 -6.633 1 97.56 121 GLY B C 1
ATOM 3521 O O . GLY B 1 121 ? -3.367 11.141 -7.258 1 97.56 121 GLY B O 1
ATOM 3522 N N . HIS B 1 122 ? -3.055 8.891 -7.031 1 98.19 122 HIS B N 1
ATOM 3523 C CA . HIS B 1 122 ? -2.451 8.773 -8.352 1 98.19 122 HIS B CA 1
ATOM 3524 C C . HIS B 1 122 ? -3.434 9.188 -9.445 1 98.19 122 HIS B C 1
ATOM 3526 O O . HIS B 1 122 ? -3.082 9.961 -10.344 1 98.19 122 HIS B O 1
ATOM 3532 N N . MET B 1 123 ? -4.645 8.719 -9.336 1 96.62 123 MET B N 1
ATOM 3533 C CA . MET B 1 123 ? -5.672 9.016 -10.328 1 96.62 123 MET B CA 1
ATOM 3534 C C . MET B 1 123 ? -6.02 10.5 -10.32 1 96.62 123 MET B C 1
ATOM 3536 O O . MET B 1 123 ? -6.367 11.062 -11.359 1 96.62 123 MET B O 1
ATOM 3540 N N . TYR B 1 124 ? -5.875 11.148 -9.195 1 96.81 124 TYR B N 1
ATOM 3541 C CA . TYR B 1 124 ? -6.301 12.531 -9.008 1 96.81 124 TYR B CA 1
ATOM 3542 C C . TYR B 1 124 ? -5.219 13.508 -9.477 1 96.81 124 TYR B C 1
ATOM 3544 O O . TYR B 1 124 ? -5.516 14.648 -9.836 1 96.81 124 TYR B O 1
ATOM 3552 N N . THR B 1 125 ? -4.02 13.172 -9.461 1 96.94 125 THR B N 1
ATOM 3553 C CA . THR B 1 125 ? -2.854 14.031 -9.625 1 96.94 125 THR B CA 1
ATOM 3554 C C . THR B 1 125 ? -2.982 14.883 -10.883 1 96.94 125 THR B C 1
ATOM 3556 O O . THR B 1 125 ? -2.73 16.094 -10.844 1 96.94 125 THR B O 1
ATOM 3559 N N . PRO B 1 126 ? -3.463 14.359 -12.031 1 96.19 126 PRO B N 1
ATOM 3560 C CA . PRO B 1 126 ? -3.598 15.195 -13.227 1 96.19 126 PRO B CA 1
ATOM 3561 C C . PRO B 1 126 ? -4.609 16.328 -13.047 1 96.19 126 PRO B C 1
ATOM 3563 O O . PRO B 1 126 ? -4.582 17.297 -13.797 1 96.19 126 PRO B O 1
ATOM 3566 N N . ARG B 1 127 ? -5.449 16.219 -12.07 1 95.12 127 ARG B N 1
ATOM 3567 C CA . ARG B 1 127 ? -6.504 17.203 -11.844 1 95.12 127 ARG B CA 1
ATOM 3568 C C . ARG B 1 127 ? -6.113 18.188 -10.742 1 95.12 127 ARG B C 1
ATOM 3570 O O . ARG B 1 127 ? -6.832 19.141 -10.477 1 95.12 127 ARG B O 1
ATOM 3577 N N . TRP B 1 128 ? -5.039 17.953 -10.18 1 94.38 128 TRP B N 1
ATOM 3578 C CA . TRP B 1 128 ? -4.625 18.656 -8.977 1 94.38 128 TRP B CA 1
ATOM 3579 C C . TRP B 1 128 ? -4.566 20.172 -9.219 1 94.38 128 TRP B C 1
ATOM 3581 O O . TRP B 1 128 ? -5.137 20.953 -8.453 1 94.38 128 TRP B O 1
ATOM 3591 N N . ALA B 1 129 ? -3.945 20.609 -10.312 1 91.25 129 ALA B N 1
ATOM 3592 C CA . ALA B 1 129 ? -3.766 22.031 -10.602 1 91.25 129 ALA B CA 1
ATOM 3593 C C . ALA B 1 129 ? -5.113 22.719 -10.805 1 91.25 129 ALA B C 1
ATOM 3595 O O . ALA B 1 129 ? -5.293 23.875 -10.406 1 91.25 129 ALA B O 1
ATOM 3596 N N . ARG B 1 130 ? -5.98 22.047 -11.367 1 92.25 130 ARG B N 1
ATOM 3597 C CA . ARG B 1 130 ? -7.281 22.625 -11.703 1 92.25 130 ARG B CA 1
ATOM 3598 C C . ARG B 1 130 ? -8.227 22.547 -10.508 1 92.25 130 ARG B C 1
ATOM 3600 O O . ARG B 1 130 ? -8.992 23.484 -10.258 1 92.25 130 ARG B O 1
ATOM 3607 N N . GLU B 1 131 ? -8.172 21.438 -9.695 1 91.88 131 GLU B N 1
ATOM 3608 C CA . GLU B 1 131 ? -9.219 21.172 -8.719 1 91.88 131 GLU B CA 1
ATOM 3609 C C . GLU B 1 131 ? -8.719 21.391 -7.293 1 91.88 131 GLU B C 1
ATOM 3611 O O . GLU B 1 131 ? -9.5 21.359 -6.34 1 91.88 131 GLU B O 1
ATOM 3616 N N . GLY B 1 132 ? -7.422 21.625 -7.082 1 88.5 132 GLY B N 1
ATOM 3617 C CA . GLY B 1 132 ? -6.883 21.906 -5.762 1 88.5 132 GLY B CA 1
ATOM 3618 C C . GLY B 1 132 ? -6.484 20.656 -5 1 88.5 132 GLY B C 1
ATOM 3619 O O . GLY B 1 132 ? -6.547 19.547 -5.539 1 88.5 132 GLY B O 1
ATOM 3620 N N . TRP B 1 133 ? -6.023 20.844 -3.801 1 84.38 133 TRP B N 1
ATOM 3621 C CA . TRP B 1 133 ? -5.586 19.75 -2.959 1 84.38 133 TRP B CA 1
ATOM 3622 C C . TRP B 1 133 ? -6.77 18.891 -2.527 1 84.38 133 TRP B C 1
ATOM 3624 O O . TRP B 1 133 ? -7.809 19.406 -2.121 1 84.38 133 TRP B O 1
ATOM 3634 N N . PRO B 1 134 ? -6.602 17.547 -2.541 1 85.69 134 PRO B N 1
ATOM 3635 C CA . PRO B 1 134 ? -7.738 16.656 -2.338 1 85.69 134 PRO B CA 1
ATOM 3636 C C . PRO B 1 134 ? -7.914 16.25 -0.877 1 85.69 134 PRO B C 1
ATOM 3638 O O . PRO B 1 134 ? -7.652 15.094 -0.517 1 85.69 134 PRO B O 1
ATOM 3641 N N . SER B 1 135 ? -8.477 17.047 -0.13 1 81.31 135 SER B N 1
ATOM 3642 C CA . SER B 1 135 ? -8.695 16.766 1.286 1 81.31 135 SER B CA 1
ATOM 3643 C C . SER B 1 135 ? -9.562 15.531 1.479 1 81.31 135 SER B C 1
ATOM 3645 O O . SER B 1 135 ? -9.43 14.82 2.477 1 81.31 135 SER B O 1
ATOM 3647 N N . HIS B 1 136 ? -10.312 15.234 0.51 1 81.5 136 HIS B N 1
ATOM 3648 C CA . HIS B 1 136 ? -11.266 14.133 0.598 1 81.5 136 HIS B CA 1
ATOM 3649 C C . HIS B 1 136 ? -10.57 12.789 0.438 1 81.5 136 HIS B C 1
ATOM 3651 O O . HIS B 1 136 ? -11.156 11.742 0.712 1 81.5 136 HIS B O 1
ATOM 3657 N N . LEU B 1 137 ? -9.312 12.844 0.018 1 86.5 137 LEU B N 1
ATOM 3658 C CA . LEU B 1 137 ? -8.578 11.594 -0.187 1 86.5 137 LEU B CA 1
ATOM 3659 C C . LEU B 1 137 ? -7.824 11.195 1.076 1 86.5 137 LEU B C 1
ATOM 3661 O O . LEU B 1 137 ? -7.25 10.109 1.143 1 86.5 137 LEU B O 1
ATOM 3665 N N . ALA B 1 138 ? -7.863 12.086 2.072 1 85.38 138 ALA B N 1
ATOM 3666 C CA . ALA B 1 138 ? -7.262 11.695 3.344 1 85.38 138 ALA B CA 1
ATOM 3667 C C . ALA B 1 138 ? -7.965 10.477 3.936 1 85.38 138 ALA B C 1
ATOM 3669 O O . ALA B 1 138 ? -9.172 10.508 4.18 1 85.38 138 ALA B O 1
ATOM 3670 N N . GLY B 1 139 ? -7.254 9.383 3.994 1 86.69 139 GLY B N 1
ATOM 3671 C CA . GLY B 1 139 ? -7.836 8.172 4.543 1 86.69 139 GLY B CA 1
ATOM 3672 C C . GLY B 1 139 ? -7.457 7.93 5.992 1 86.69 139 GLY B C 1
ATOM 3673 O O . GLY B 1 139 ? -7.453 8.859 6.801 1 86.69 139 GLY B O 1
ATOM 3674 N N . PHE B 1 140 ? -7.25 6.684 6.328 1 92.25 140 PHE B N 1
ATOM 3675 C CA . PHE B 1 140 ? -7.105 6.305 7.73 1 92.25 140 PHE B CA 1
ATOM 3676 C C . PHE B 1 140 ? -5.812 5.527 7.949 1 92.25 140 PHE B C 1
ATOM 3678 O O . PHE B 1 140 ? -5.242 4.98 7.004 1 92.25 140 PHE B O 1
ATOM 3685 N N . LEU B 1 141 ? -5.418 5.535 9.164 1 92.19 141 LEU B N 1
ATOM 3686 C CA . LEU B 1 141 ? -4.262 4.738 9.555 1 92.19 141 LEU B CA 1
ATOM 3687 C C . LEU B 1 141 ? -4.664 3.301 9.859 1 92.19 141 LEU B C 1
ATOM 3689 O O . LEU B 1 141 ? -5.789 3.047 10.297 1 92.19 141 LEU B O 1
ATOM 3693 N N . VAL B 1 142 ? -3.76 2.385 9.602 1 93.88 142 VAL B N 1
ATOM 3694 C CA . VAL B 1 142 ? -3.998 0.97 9.867 1 93.88 142 VAL B CA 1
ATOM 3695 C C . VAL B 1 142 ? -3.789 0.681 11.352 1 93.88 142 VAL B C 1
ATOM 3697 O O . VAL B 1 142 ? -4.422 -0.215 11.914 1 93.88 142 VAL B O 1
ATOM 3700 N N . ARG B 1 143 ? -2.891 1.428 11.93 1 88.31 143 ARG B N 1
ATOM 3701 C CA . ARG B 1 143 ? -2.604 1.214 13.344 1 88.31 143 ARG B CA 1
ATOM 3702 C C . ARG B 1 143 ? -3.875 1.306 14.18 1 88.31 143 ARG B C 1
ATOM 3704 O O . ARG B 1 143 ? -4.652 2.25 14.039 1 88.31 143 ARG B O 1
ATOM 3711 N N . GLY B 1 144 ? -4.113 0.222 14.945 1 89.12 144 GLY B N 1
ATOM 3712 C CA . GLY B 1 144 ? -5.23 0.219 15.875 1 89.12 144 GLY B CA 1
ATOM 3713 C C . GLY B 1 144 ? -6.523 -0.28 15.25 1 89.12 144 GLY B C 1
ATOM 3714 O O . GLY B 1 144 ? -7.535 -0.419 15.938 1 89.12 144 GLY B O 1
ATOM 3715 N N . ARG B 1 145 ? -6.535 -0.576 14.039 1 94.06 145 ARG B N 1
ATOM 3716 C CA . ARG B 1 145 ? -7.75 -1.036 13.375 1 94.06 145 ARG B CA 1
ATOM 3717 C C . ARG B 1 145 ? -7.941 -2.539 13.562 1 94.06 145 ARG B C 1
ATOM 3719 O O . ARG B 1 145 ? -6.992 -3.312 13.414 1 94.06 145 ARG B O 1
ATOM 3726 N N . SER B 1 146 ? -9.133 -2.902 13.867 1 97.56 146 SER B N 1
ATOM 3727 C CA . SER B 1 146 ? -9.445 -4.32 14.023 1 97.56 146 SER B CA 1
ATOM 3728 C C . SER B 1 146 ? -9.422 -5.043 12.68 1 97.56 146 SER B C 1
ATOM 3730 O O . SER B 1 146 ? -9.719 -4.445 11.648 1 97.56 146 SER B O 1
ATOM 3732 N N . VAL B 1 147 ? -9.062 -6.32 12.781 1 98.75 147 VAL B N 1
ATOM 3733 C CA . VAL B 1 147 ? -8.914 -7.109 11.562 1 98.75 147 VAL B CA 1
ATOM 3734 C C . VAL B 1 147 ? -9.75 -8.383 11.672 1 98.75 147 VAL B C 1
ATOM 3736 O O . VAL B 1 147 ? -9.664 -9.102 12.664 1 98.75 147 VAL B O 1
ATOM 3739 N N . GLY B 1 148 ? -10.578 -8.57 10.742 1 98.88 148 GLY B N 1
ATOM 3740 C CA . GLY B 1 148 ? -11.305 -9.82 10.602 1 98.88 148 GLY B CA 1
ATOM 3741 C C . GLY B 1 148 ? -10.844 -10.648 9.414 1 98.88 148 GLY B C 1
ATOM 3742 O O . GLY B 1 148 ? -10.734 -10.133 8.297 1 98.88 148 GLY B O 1
ATOM 3743 N N . LEU B 1 149 ? -10.578 -11.93 9.672 1 98.81 149 LEU B N 1
ATOM 3744 C CA . LEU B 1 149 ? -10.172 -12.867 8.625 1 98.81 149 LEU B CA 1
ATOM 3745 C C . LEU B 1 149 ? -11.312 -13.82 8.281 1 98.81 149 LEU B C 1
ATOM 3747 O O . LEU B 1 149 ? -11.695 -14.664 9.102 1 98.81 149 LEU B O 1
ATOM 3751 N N . LEU B 1 150 ? -11.891 -13.617 7.129 1 98.62 150 LEU B N 1
ATOM 3752 C CA . LEU B 1 150 ? -12.805 -14.609 6.586 1 98.62 150 LEU B CA 1
ATOM 3753 C C . LEU B 1 150 ? -12.047 -15.703 5.84 1 98.62 150 LEU B C 1
ATOM 3755 O O . LEU B 1 150 ? -11.883 -15.625 4.621 1 98.62 150 LEU B O 1
ATOM 3759 N N . GLY B 1 151 ? -11.672 -16.672 6.508 1 96.88 151 GLY B N 1
ATOM 3760 C CA . GLY B 1 151 ? -10.664 -17.641 6.113 1 96.88 151 GLY B CA 1
ATOM 3761 C C . GLY B 1 151 ? -9.328 -17.422 6.793 1 96.88 151 GLY B C 1
ATOM 3762 O O . GLY B 1 151 ? -8.617 -16.453 6.473 1 96.88 151 GLY B O 1
ATOM 3763 N N . ALA B 1 152 ? -8.953 -18.328 7.711 1 96.12 152 ALA B N 1
ATOM 3764 C CA . ALA B 1 152 ? -7.711 -18.188 8.469 1 96.12 152 ALA B CA 1
ATOM 3765 C C . ALA B 1 152 ? -6.738 -19.328 8.156 1 96.12 152 ALA B C 1
ATOM 3767 O O . ALA B 1 152 ? -6.152 -19.922 9.062 1 96.12 152 ALA B O 1
ATOM 3768 N N . GLY B 1 153 ? -6.73 -19.578 6.852 1 92.31 153 GLY B N 1
ATOM 3769 C CA . GLY B 1 153 ? -5.691 -20.484 6.387 1 92.31 153 GLY B CA 1
ATOM 3770 C C . GLY B 1 153 ? -4.328 -19.828 6.297 1 92.31 153 GLY B C 1
ATOM 3771 O O . GLY B 1 153 ? -4.055 -18.859 7 1 92.31 153 GLY B O 1
ATOM 3772 N N . ARG B 1 154 ? -3.422 -20.344 5.531 1 87.31 154 ARG B N 1
ATOM 3773 C CA . ARG B 1 154 ? -2.051 -19.859 5.41 1 87.31 154 ARG B CA 1
ATOM 3774 C C . ARG B 1 154 ? -2.025 -18.391 5.004 1 87.31 154 ARG B C 1
ATOM 3776 O O . ARG B 1 154 ? -1.315 -17.578 5.609 1 87.31 154 ARG B O 1
ATOM 3783 N N . ILE B 1 155 ? -2.818 -18.062 4.004 1 92.44 155 ILE B N 1
ATOM 3784 C CA . ILE B 1 155 ? -2.855 -16.703 3.498 1 92.44 155 ILE B CA 1
ATOM 3785 C C . ILE B 1 155 ? -3.416 -15.766 4.57 1 92.44 155 ILE B C 1
ATOM 3787 O O . ILE B 1 155 ? -2.809 -14.742 4.891 1 92.44 155 ILE B O 1
ATOM 3791 N N . GLY B 1 156 ? -4.586 -16.125 5.156 1 95.81 156 GLY B N 1
ATOM 3792 C CA . GLY B 1 156 ? -5.203 -15.32 6.195 1 95.81 156 GLY B CA 1
ATOM 3793 C C . GLY B 1 156 ? -4.285 -15.062 7.375 1 95.81 156 GLY B C 1
ATOM 3794 O O . GLY B 1 156 ? -4.188 -13.93 7.859 1 95.81 156 GLY B O 1
ATOM 3795 N N . GLN B 1 157 ? -3.605 -16.062 7.762 1 94.94 157 GLN B N 1
ATOM 3796 C CA . GLN B 1 157 ? -2.709 -15.938 8.906 1 94.94 157 GLN B CA 1
ATOM 3797 C C . GLN B 1 157 ? -1.518 -15.047 8.57 1 94.94 157 GLN B C 1
ATOM 3799 O O . GLN B 1 157 ? -1.123 -14.203 9.375 1 94.94 157 GLN B O 1
ATOM 3804 N N . SER B 1 158 ? -0.947 -15.266 7.414 1 94.06 158 SER B N 1
ATOM 3805 C CA . SER B 1 158 ? 0.177 -14.43 7 1 94.06 158 SER B CA 1
ATOM 3806 C C . SER B 1 158 ? -0.221 -12.961 6.926 1 94.06 158 SER B C 1
ATOM 3808 O O . SER B 1 158 ? 0.542 -12.086 7.34 1 94.06 158 SER B O 1
ATOM 3810 N N . VAL B 1 159 ? -1.428 -12.68 6.469 1 97.62 159 VAL B N 1
ATOM 3811 C CA . VAL B 1 159 ? -1.957 -11.32 6.43 1 97.62 159 VAL B CA 1
ATOM 3812 C C . VAL B 1 159 ? -2.061 -10.766 7.848 1 97.62 159 VAL B C 1
ATOM 3814 O O . VAL B 1 159 ? -1.645 -9.633 8.109 1 97.62 159 VAL B O 1
ATOM 3817 N N . ALA B 1 160 ? -2.578 -11.57 8.734 1 97.75 160 ALA B N 1
ATOM 3818 C CA . ALA B 1 160 ? -2.766 -11.156 10.125 1 97.75 160 ALA B CA 1
ATOM 3819 C C . ALA B 1 160 ? -1.438 -10.758 10.766 1 97.75 160 ALA B C 1
ATOM 3821 O O . ALA B 1 160 ? -1.336 -9.703 11.391 1 97.75 160 ALA B O 1
ATOM 3822 N N . PHE B 1 161 ? -0.458 -11.555 10.539 1 96 161 PHE B N 1
ATOM 3823 C CA . PHE B 1 161 ? 0.842 -11.289 11.148 1 96 161 PHE B CA 1
ATOM 3824 C C . PHE B 1 161 ? 1.451 -10.016 10.586 1 96 161 PHE B C 1
ATOM 3826 O O . PHE B 1 161 ? 2.016 -9.211 11.328 1 96 161 PHE B O 1
ATOM 3833 N N . LYS B 1 162 ? 1.344 -9.805 9.359 1 96.56 162 LYS B N 1
ATOM 3834 C CA . LYS B 1 162 ? 1.907 -8.617 8.727 1 96.56 162 LYS B CA 1
ATOM 3835 C C . LYS B 1 162 ? 1.176 -7.355 9.172 1 96.56 162 LYS B C 1
ATOM 3837 O O . LYS B 1 162 ? 1.805 -6.332 9.453 1 96.56 162 LYS B O 1
ATOM 3842 N N . LEU B 1 163 ? -0.142 -7.438 9.219 1 97.81 163 LEU B N 1
ATOM 3843 C CA . LEU B 1 163 ? -0.912 -6.285 9.68 1 97.81 163 LEU B CA 1
ATOM 3844 C C . LEU B 1 163 ? -0.648 -6.008 11.156 1 97.81 163 LEU B C 1
ATOM 3846 O O . LEU B 1 163 ? -0.603 -4.848 11.57 1 97.81 163 LEU B O 1
ATOM 3850 N N . ALA B 1 164 ? -0.468 -7.07 11.945 1 96.56 164 ALA B N 1
ATOM 3851 C CA . ALA B 1 164 ? -0.122 -6.914 13.352 1 96.56 164 ALA B CA 1
ATOM 3852 C C . ALA B 1 164 ? 1.211 -6.191 13.516 1 96.56 164 ALA B C 1
ATOM 3854 O O . ALA B 1 164 ? 1.364 -5.348 14.406 1 96.56 164 ALA B O 1
ATOM 3855 N N . ALA B 1 165 ? 2.113 -6.527 12.648 1 93.94 165 ALA B N 1
ATOM 3856 C CA . ALA B 1 165 ? 3.434 -5.906 12.688 1 93.94 165 ALA B CA 1
ATOM 3857 C C . ALA B 1 165 ? 3.344 -4.406 12.422 1 93.94 165 ALA B C 1
ATOM 3859 O O . ALA B 1 165 ? 4.211 -3.639 12.844 1 93.94 165 ALA B O 1
ATOM 3860 N N . LEU B 1 166 ? 2.287 -3.979 11.797 1 95.44 166 LEU B N 1
ATOM 3861 C CA . LEU B 1 166 ? 2.082 -2.564 11.508 1 95.44 166 LEU B CA 1
ATOM 3862 C C . LEU B 1 166 ? 1.166 -1.923 12.547 1 95.44 166 LEU B C 1
ATOM 3864 O O . LEU B 1 166 ? 0.753 -0.771 12.383 1 95.44 166 LEU B O 1
ATOM 3868 N N . GLY B 1 167 ? 0.766 -2.705 13.492 1 92.75 167 GLY B N 1
ATOM 3869 C CA . GLY B 1 167 ? 0.062 -2.148 14.633 1 92.75 167 GLY B CA 1
ATOM 3870 C C . GLY B 1 167 ? -1.441 -2.338 14.562 1 92.75 167 GLY B C 1
ATOM 3871 O O . GLY B 1 167 ? -2.184 -1.783 15.375 1 92.75 167 GLY B O 1
ATOM 3872 N N . ALA B 1 168 ? -1.909 -3.119 13.648 1 95.31 168 ALA B N 1
ATOM 3873 C CA . ALA B 1 168 ? -3.344 -3.383 13.57 1 95.31 168 ALA B CA 1
ATOM 3874 C C . ALA B 1 168 ? -3.789 -4.328 14.68 1 95.31 168 ALA B C 1
ATOM 3876 O O . ALA B 1 168 ? -2.984 -5.102 15.211 1 95.31 168 ALA B O 1
ATOM 3877 N N . GLY B 1 169 ? -5.055 -4.25 15.117 1 95.69 169 GLY B N 1
ATOM 3878 C CA . GLY B 1 169 ? -5.707 -5.09 16.109 1 95.69 169 GLY B CA 1
ATOM 3879 C C . GLY B 1 169 ? -6.902 -4.422 16.766 1 95.69 169 GLY B C 1
ATOM 3880 O O . GLY B 1 169 ? -7.094 -3.211 16.625 1 95.69 169 GLY B O 1
ATOM 3881 N N . PRO B 1 170 ? -7.668 -5.223 17.406 1 97.44 170 PRO B N 1
ATOM 3882 C CA . PRO B 1 170 ? -7.625 -6.66 17.672 1 97.44 170 PRO B CA 1
ATOM 3883 C C . PRO B 1 170 ? -7.945 -7.504 16.438 1 97.44 170 PRO B C 1
ATOM 3885 O O . PRO B 1 170 ? -8.32 -6.965 15.398 1 97.44 170 PRO B O 1
ATOM 3888 N N . PHE B 1 171 ? -7.734 -8.852 16.578 1 98.5 171 PHE B N 1
ATOM 3889 C CA . PHE B 1 171 ? -7.906 -9.773 15.453 1 98.5 171 PHE B CA 1
ATOM 3890 C C . PHE B 1 171 ? -9.055 -10.734 15.711 1 98.5 171 PHE B C 1
ATOM 3892 O O . PHE B 1 171 ? -9.227 -11.219 16.828 1 98.5 171 PHE B O 1
ATOM 3899 N N . TYR B 1 172 ? -9.852 -10.969 14.695 1 98.81 172 TYR B N 1
ATOM 3900 C CA . TYR B 1 172 ? -10.945 -11.938 14.656 1 98.81 172 TYR B CA 1
ATOM 3901 C C . TYR B 1 172 ? -10.844 -12.828 13.43 1 98.81 172 TYR B C 1
ATOM 3903 O O . TYR B 1 172 ? -10.172 -12.484 12.453 1 98.81 172 TYR B O 1
ATOM 3911 N N . TYR B 1 173 ? -11.461 -14 13.5 1 98.62 173 TYR B N 1
ATOM 3912 C CA . TYR B 1 173 ? -11.422 -14.844 12.305 1 98.62 173 TYR B CA 1
ATOM 3913 C C . TYR B 1 173 ? -12.602 -15.805 12.273 1 98.62 173 TYR B C 1
ATOM 3915 O O . TYR B 1 173 ? -13.234 -16.047 13.305 1 98.62 173 TYR B O 1
ATOM 3923 N N . TYR B 1 174 ? -12.93 -16.156 11.07 1 98.12 174 TYR B N 1
ATOM 3924 C CA . TYR B 1 174 ? -13.844 -17.25 10.773 1 98.12 174 TYR B CA 1
ATOM 3925 C C . TYR B 1 174 ? -13.156 -18.328 9.93 1 98.12 174 TYR B C 1
ATOM 3927 O O . TYR B 1 174 ? -12.547 -18.016 8.898 1 98.12 174 TYR B O 1
ATOM 3935 N N . SER B 1 175 ? -13.211 -19.5 10.352 1 95.62 175 SER B N 1
ATOM 3936 C CA . SER B 1 175 ? -12.664 -20.641 9.641 1 95.62 175 SER B CA 1
ATOM 3937 C C . SER B 1 175 ? -13.344 -21.938 10.07 1 95.62 175 SER B C 1
ATOM 3939 O O . SER B 1 175 ? -14.055 -21.969 11.078 1 95.62 175 SER B O 1
ATOM 3941 N N . ARG B 1 176 ? -13.117 -22.938 9.211 1 90.75 176 ARG B N 1
ATOM 3942 C CA 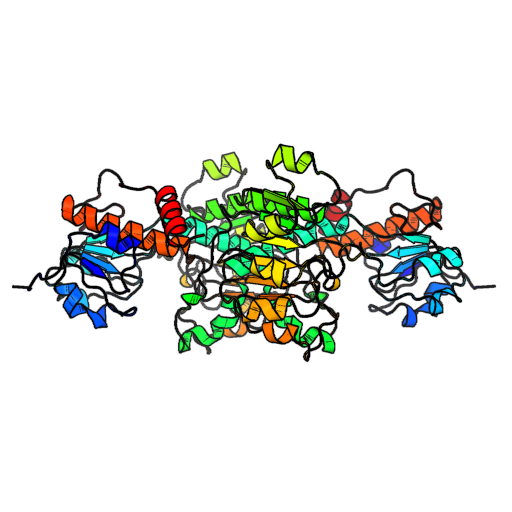. ARG B 1 176 ? -13.742 -24.234 9.5 1 90.75 176 ARG B CA 1
ATOM 3943 C C . ARG B 1 176 ? -13.227 -24.812 10.805 1 90.75 176 ARG B C 1
ATOM 3945 O O . ARG B 1 176 ? -13.984 -25.422 11.57 1 90.75 176 ARG B O 1
ATOM 3952 N N . SER B 1 177 ? -11.961 -24.656 11.062 1 92.69 177 SER B N 1
ATOM 3953 C CA . SER B 1 177 ? -11.336 -25.172 12.281 1 92.69 177 SER B CA 1
ATOM 3954 C C . SER B 1 177 ? -10.648 -24.062 13.062 1 92.69 177 SER B C 1
ATOM 3956 O O . SER B 1 177 ? -10.336 -23 12.508 1 92.69 177 SER B O 1
ATOM 3958 N N . ARG B 1 178 ? -10.477 -24.297 14.344 1 94.62 178 ARG B N 1
ATOM 3959 C CA . ARG B 1 178 ? -9.766 -23.359 15.195 1 94.62 178 ARG B CA 1
ATOM 3960 C C . ARG B 1 178 ? -8.312 -23.203 14.75 1 94.62 178 ARG B C 1
ATOM 3962 O O . ARG B 1 178 ? -7.742 -24.125 14.164 1 94.62 178 ARG B O 1
ATOM 3969 N N . LYS B 1 179 ? -7.812 -22.047 15.031 1 94.88 179 LYS B N 1
ATOM 3970 C CA . LYS B 1 179 ? -6.418 -21.75 14.742 1 94.88 179 LYS B CA 1
ATOM 3971 C C . LYS B 1 179 ? -5.652 -21.391 16.016 1 94.88 179 LYS B C 1
ATOM 3973 O O . LYS B 1 179 ? -5.398 -20.219 16.281 1 94.88 179 LYS B O 1
ATOM 3978 N N . PRO B 1 180 ? -5.172 -22.328 16.719 1 93.44 180 PRO B N 1
ATOM 3979 C CA . PRO B 1 180 ? -4.547 -22.109 18.031 1 93.44 180 PRO B CA 1
ATOM 3980 C C . PRO B 1 180 ? -3.336 -21.172 17.953 1 93.44 180 PRO B C 1
ATOM 3982 O O . PRO B 1 180 ? -3.109 -20.375 18.859 1 93.44 180 PRO B O 1
ATOM 3985 N N . GLY B 1 181 ? -2.547 -21.281 16.969 1 92.75 181 GLY B N 1
ATOM 3986 C CA . GLY B 1 181 ? -1.396 -20.406 16.797 1 92.75 181 GLY B CA 1
ATOM 3987 C C . GLY B 1 181 ? -1.77 -18.938 16.688 1 92.75 181 GLY B C 1
ATOM 3988 O O . GLY B 1 181 ? -1.163 -18.094 17.344 1 92.75 181 GLY B O 1
ATOM 3989 N N . LEU B 1 182 ? -2.762 -18.734 15.875 1 94.38 182 LEU B N 1
ATOM 3990 C CA . LEU B 1 182 ? -3.26 -17.375 15.703 1 94.38 182 LEU B CA 1
ATOM 3991 C C . LEU B 1 182 ? -3.832 -16.844 17 1 94.38 182 LEU B C 1
ATOM 3993 O O . LEU B 1 182 ? -3.615 -15.672 17.344 1 94.38 182 LEU B O 1
ATOM 3997 N N . GLU B 1 183 ? -4.527 -17.641 17.75 1 96.31 183 GLU B N 1
ATOM 3998 C CA . GLU B 1 183 ? -5.105 -17.281 19.031 1 96.31 183 GLU B CA 1
ATOM 3999 C C . GLU B 1 183 ? -4.02 -17 20.078 1 96.31 183 GLU B C 1
ATOM 4001 O O . GLU B 1 183 ? -4.113 -16.031 20.828 1 96.31 183 GLU B O 1
ATOM 4006 N N . ALA B 1 184 ? -3.014 -17.75 20.094 1 94.81 184 ALA B N 1
ATOM 4007 C CA . ALA B 1 184 ? -1.946 -17.641 21.078 1 94.81 184 ALA B CA 1
ATOM 4008 C C . ALA B 1 184 ? -1.062 -16.422 20.797 1 94.81 184 ALA B C 1
ATOM 4010 O O . ALA B 1 184 ? -0.676 -15.703 21.734 1 94.81 184 ALA B O 1
ATOM 4011 N N . VAL B 1 185 ? -0.812 -16.203 19.578 1 94.94 185 VAL B N 1
ATOM 4012 C CA . VAL B 1 185 ? 0.188 -15.195 19.203 1 94.94 185 VAL B CA 1
ATOM 4013 C C . VAL B 1 185 ? -0.46 -13.82 19.141 1 94.94 185 VAL B C 1
ATOM 4015 O O . VAL B 1 185 ? 0.121 -12.828 19.594 1 94.94 185 VAL B O 1
ATOM 4018 N N . LEU B 1 186 ? -1.708 -13.766 18.609 1 97.19 186 LEU B N 1
ATOM 4019 C CA . LEU B 1 186 ? -2.305 -12.461 18.344 1 97.19 186 LEU B CA 1
ATOM 4020 C C . LEU B 1 186 ? -3.52 -12.234 19.234 1 97.19 186 LEU B C 1
ATOM 4022 O O . LEU B 1 186 ? -4.117 -11.156 19.219 1 97.19 186 LEU B O 1
ATOM 4026 N N . GLY B 1 187 ? -3.893 -13.25 19.984 1 97.62 187 GLY B N 1
ATOM 4027 C CA . GLY B 1 187 ? -5.117 -13.133 20.766 1 97.62 187 GLY B CA 1
ATOM 4028 C C . GLY B 1 187 ? -6.367 -13.102 19.906 1 97.62 187 GLY B C 1
ATOM 4029 O O . GLY B 1 187 ? -7.367 -12.484 20.266 1 97.62 187 GLY B O 1
ATOM 4030 N N . ALA B 1 188 ? -6.309 -13.719 18.75 1 98 188 ALA B N 1
ATOM 4031 C CA . ALA B 1 188 ? -7.414 -13.68 17.797 1 98 188 ALA B CA 1
ATOM 4032 C C . ALA B 1 188 ? -8.609 -14.469 18.312 1 98 188 ALA B C 1
ATOM 4034 O O . ALA B 1 188 ? -8.453 -15.523 18.938 1 98 188 ALA B O 1
ATOM 4035 N N . LYS B 1 189 ? -9.773 -14.023 18.094 1 98.31 189 LYS B N 1
ATOM 4036 C CA . LYS B 1 189 ? -11.008 -14.68 18.516 1 98.31 189 LYS B CA 1
ATOM 4037 C C . LYS B 1 189 ? -11.789 -15.203 17.312 1 98.31 189 LYS B C 1
ATOM 4039 O O . LYS B 1 189 ? -11.961 -14.5 16.328 1 98.31 189 LYS B O 1
ATOM 4044 N N . ARG B 1 190 ? -12.219 -16.406 17.391 1 98.31 190 ARG B N 1
ATOM 4045 C CA . ARG B 1 190 ? -13.07 -16.984 16.359 1 98.31 190 ARG B CA 1
ATOM 4046 C C . ARG B 1 190 ? -14.508 -16.484 16.484 1 98.31 190 ARG B C 1
ATOM 4048 O O . ARG B 1 190 ? -15.102 -16.547 17.562 1 98.31 190 ARG B O 1
ATOM 4055 N N . LEU B 1 191 ? -15.008 -15.977 15.414 1 98.38 191 LEU B N 1
ATOM 4056 C CA . LEU B 1 191 ? -16.359 -15.422 15.398 1 98.38 191 LEU B CA 1
ATOM 4057 C C . LEU B 1 191 ? -17.156 -15.977 14.227 1 98.38 191 LEU B C 1
ATOM 4059 O O . LEU B 1 191 ? -16.578 -16.453 13.242 1 98.38 191 LEU B O 1
ATOM 4063 N N . GLU B 1 192 ? -18.406 -15.891 14.352 1 97.94 192 GLU B N 1
ATOM 4064 C CA . GLU B 1 192 ? -19.281 -16.172 13.211 1 97.94 192 GLU B CA 1
ATOM 4065 C C . GLU B 1 192 ? -19.344 -14.977 12.266 1 97.94 192 GLU B C 1
ATOM 4067 O O . GLU B 1 192 ? -19.062 -13.844 12.656 1 97.94 192 GLU B O 1
ATOM 4072 N N . PRO B 1 193 ? -19.75 -15.18 11.031 1 98.12 193 PRO B N 1
ATOM 4073 C CA . PRO B 1 193 ? -19.641 -14.148 10 1 98.12 193 PRO B CA 1
ATOM 4074 C C . PRO B 1 193 ? -20.344 -12.844 10.383 1 98.12 193 PRO B C 1
ATOM 4076 O O . PRO B 1 193 ? -19.766 -11.766 10.203 1 98.12 193 PRO B O 1
ATOM 4079 N N . ARG B 1 194 ? -21.5 -12.867 10.953 1 98.38 194 ARG B N 1
ATOM 4080 C CA . ARG B 1 194 ? -22.219 -11.648 11.289 1 98.38 194 ARG B CA 1
ATOM 4081 C C . ARG B 1 194 ? -21.422 -10.781 12.25 1 98.38 194 ARG B C 1
ATOM 4083 O O . ARG B 1 194 ? -21.25 -9.578 12.023 1 98.38 194 ARG B O 1
ATOM 4090 N N . GLU B 1 195 ? -20.938 -11.398 13.266 1 98.62 195 GLU B N 1
ATOM 4091 C CA . GLU B 1 195 ? -20.125 -10.68 14.242 1 98.62 195 GLU B CA 1
ATOM 4092 C C . GLU B 1 195 ? -18.781 -10.281 13.648 1 98.62 195 GLU B C 1
ATOM 4094 O O . GLU B 1 195 ? -18.25 -9.203 13.953 1 98.62 195 GLU B O 1
ATOM 4099 N N . LEU B 1 196 ? -18.234 -11.117 12.875 1 98.81 196 LEU B N 1
ATOM 4100 C CA . LEU B 1 196 ? -16.969 -10.82 12.227 1 98.81 196 LEU B CA 1
ATOM 4101 C C . LEU B 1 196 ? -17.062 -9.547 11.391 1 98.81 196 LEU B C 1
ATOM 4103 O O . LEU B 1 196 ? -16.203 -8.664 11.508 1 98.81 196 LEU B O 1
ATOM 4107 N N . PHE B 1 197 ? -18.109 -9.469 10.586 1 98.81 197 PHE B N 1
ATOM 4108 C CA . PHE B 1 197 ? -18.281 -8.312 9.719 1 98.81 197 PHE B CA 1
ATOM 4109 C C . PHE B 1 197 ? -18.516 -7.051 10.531 1 98.81 197 PHE B C 1
ATOM 4111 O O . PHE B 1 197 ? -17.938 -6 10.242 1 98.81 197 PHE B O 1
ATOM 4118 N N . SER B 1 198 ? -19.25 -7.102 11.594 1 98.56 198 SER B N 1
ATOM 4119 C CA . SER B 1 198 ? -19.641 -5.922 12.352 1 98.56 198 SER B CA 1
ATOM 4120 C C . SER B 1 198 ? -18.469 -5.387 13.18 1 98.56 198 SER B C 1
ATOM 4122 O O . SER B 1 198 ? -18.484 -4.223 13.594 1 98.56 198 SER B O 1
ATOM 4124 N N . ARG B 1 199 ? -17.438 -6.152 13.344 1 97.94 199 ARG B N 1
ATOM 4125 C CA . ARG B 1 199 ? -16.359 -5.758 14.242 1 97.94 199 ARG B CA 1
ATOM 4126 C C . ARG B 1 199 ? -15.094 -5.438 13.461 1 97.94 199 ARG B C 1
ATOM 4128 O O . ARG B 1 199 ? -14.109 -4.973 14.039 1 97.94 199 ARG B O 1
ATOM 4135 N N . SER B 1 200 ? -15.109 -5.695 12.227 1 98.5 200 SER B N 1
ATOM 4136 C CA . SER B 1 200 ? -13.867 -5.621 11.453 1 98.5 200 SER B CA 1
ATOM 4137 C C . SER B 1 200 ? -13.75 -4.285 10.727 1 98.5 200 SER B C 1
ATOM 4139 O O . SER B 1 200 ? -14.57 -3.967 9.867 1 98.5 200 SER B O 1
ATOM 4141 N N . MET B 1 201 ? -12.727 -3.537 11.062 1 97.62 201 MET B N 1
ATOM 4142 C CA . MET B 1 201 ? -12.383 -2.344 10.297 1 97.62 201 MET B CA 1
ATOM 4143 C C . MET B 1 201 ? -11.648 -2.715 9.016 1 97.62 201 MET B C 1
ATOM 4145 O O . MET B 1 201 ? -11.656 -1.954 8.047 1 97.62 201 MET B O 1
ATOM 4149 N N . ILE B 1 202 ? -10.93 -3.84 9.062 1 98.75 202 ILE B N 1
ATOM 4150 C CA . ILE B 1 202 ? -10.328 -4.484 7.898 1 98.75 202 ILE B CA 1
ATOM 4151 C C . ILE B 1 202 ? -10.82 -5.926 7.801 1 98.75 202 ILE B C 1
ATOM 4153 O O . ILE B 1 202 ? -10.516 -6.754 8.664 1 98.75 202 ILE B O 1
ATOM 4157 N N . LEU B 1 203 ? -11.586 -6.227 6.805 1 98.94 203 LEU B N 1
ATOM 4158 C CA . LEU B 1 203 ? -12.094 -7.582 6.602 1 98.94 203 LEU B CA 1
ATOM 4159 C C . LEU B 1 203 ? -11.469 -8.211 5.363 1 98.94 203 LEU B C 1
ATOM 4161 O O . LEU B 1 203 ? -11.68 -7.738 4.246 1 98.94 203 LEU B O 1
ATOM 4165 N N . VAL B 1 204 ? -10.734 -9.281 5.531 1 98.88 204 VAL B N 1
ATOM 4166 C CA . VAL B 1 204 ? -10.023 -9.93 4.441 1 98.88 204 VAL B CA 1
ATOM 4167 C C . VAL B 1 204 ? -10.672 -11.273 4.125 1 98.88 204 VAL B C 1
ATOM 4169 O O . VAL B 1 204 ? -10.672 -12.188 4.953 1 98.88 204 VAL B O 1
ATOM 4172 N N . ASN B 1 205 ? -11.211 -11.367 2.955 1 98.75 205 ASN B N 1
ATOM 4173 C CA . ASN B 1 205 ? -11.766 -12.609 2.439 1 98.75 205 ASN B CA 1
ATOM 4174 C C . ASN B 1 205 ? -10.742 -13.375 1.61 1 98.75 205 ASN B C 1
ATOM 4176 O O . ASN B 1 205 ? -10.375 -12.953 0.512 1 98.75 205 ASN B O 1
ATOM 4180 N N . SER B 1 206 ? -10.289 -14.469 2.115 1 96.75 206 SER B N 1
ATOM 4181 C CA . SER B 1 206 ? -9.336 -15.32 1.41 1 96.75 206 SER B CA 1
ATOM 4182 C C . SER B 1 206 ? -9.867 -16.734 1.262 1 96.75 206 SER B C 1
ATOM 4184 O O . SER B 1 206 ? -9.094 -17.688 1.148 1 96.75 206 SER B O 1
ATOM 4186 N N . LEU B 1 207 ? -11.156 -16.891 1.264 1 94.69 207 LEU B N 1
ATOM 4187 C CA . LEU B 1 207 ? -11.805 -18.203 1.207 1 94.69 207 LEU B CA 1
ATOM 4188 C C . LEU B 1 207 ? -11.68 -18.812 -0.187 1 94.69 207 LEU B C 1
ATOM 4190 O O . LEU B 1 207 ? -11.805 -18.094 -1.188 1 94.69 207 LEU B O 1
ATOM 4194 N N . PRO B 1 208 ? -11.508 -20.094 -0.219 1 87 208 PRO B N 1
ATOM 4195 C CA . PRO B 1 208 ? -11.672 -20.781 -1.498 1 87 208 PRO B CA 1
ATOM 4196 C C . PRO B 1 208 ? -13.141 -20.891 -1.92 1 87 208 PRO B C 1
ATOM 4198 O O . PRO B 1 208 ? -14.039 -20.672 -1.105 1 87 208 PRO B O 1
ATOM 4201 N N . LEU B 1 209 ? -13.312 -21.141 -3.145 1 86.94 209 LEU B N 1
ATOM 4202 C CA . LEU B 1 209 ? -14.68 -21.344 -3.619 1 86.94 209 LEU B CA 1
ATOM 4203 C C . LEU B 1 209 ? -15.086 -22.812 -3.484 1 86.94 209 LEU B C 1
ATOM 4205 O O . LEU B 1 209 ? -14.5 -23.688 -4.125 1 86.94 209 LEU B O 1
ATOM 4209 N N . THR B 1 210 ? -15.945 -23.109 -2.613 1 85.81 210 THR B N 1
ATOM 4210 C CA . THR B 1 210 ? -16.547 -24.422 -2.379 1 85.81 210 THR B CA 1
ATOM 4211 C C . THR B 1 210 ? -18.062 -24.328 -2.318 1 85.81 210 THR B C 1
ATOM 4213 O O . THR B 1 210 ? -18.625 -23.234 -2.449 1 85.81 210 THR B O 1
ATOM 4216 N N . GLY B 1 211 ? -18.672 -25.406 -2.264 1 89.81 211 GLY B N 1
ATOM 4217 C CA . GLY B 1 211 ? -20.125 -25.391 -2.074 1 89.81 211 GLY B CA 1
ATOM 4218 C C . GLY B 1 211 ? -20.547 -24.609 -0.845 1 89.81 211 GLY B C 1
ATOM 4219 O O . GLY B 1 211 ? -21.562 -23.922 -0.866 1 89.81 211 GLY B O 1
ATOM 4220 N N . GLU B 1 212 ? -19.75 -24.578 0.157 1 92.5 212 GLU B N 1
ATOM 4221 C CA . GLU B 1 212 ? -20.062 -23.953 1.436 1 92.5 212 GLU B CA 1
ATOM 4222 C C . GLU B 1 212 ? -19.766 -22.453 1.399 1 92.5 212 GLU B C 1
ATOM 4224 O O . GLU B 1 212 ? -20.375 -21.672 2.137 1 92.5 212 GLU B O 1
ATOM 4229 N N . THR B 1 213 ? -18.875 -22.031 0.589 1 95.06 213 THR B N 1
ATOM 4230 C CA . THR B 1 213 ? -18.438 -20.641 0.633 1 95.06 213 THR B CA 1
ATOM 4231 C C . THR B 1 213 ? -19.047 -19.844 -0.515 1 95.06 213 THR B C 1
ATOM 4233 O O . THR B 1 213 ? -18.922 -18.609 -0.555 1 95.06 213 THR B O 1
ATOM 4236 N N . ARG B 1 214 ? -19.688 -20.562 -1.442 1 96 214 ARG B N 1
ATOM 4237 C CA . ARG B 1 214 ? -20.312 -19.875 -2.572 1 96 214 ARG B CA 1
ATOM 4238 C C . ARG B 1 214 ? -21.375 -18.891 -2.1 1 96 214 ARG B C 1
ATOM 4240 O O . ARG B 1 214 ? -22.297 -19.25 -1.372 1 96 214 ARG B O 1
ATOM 4247 N N . GLY B 1 215 ? -21.188 -17.656 -2.426 1 97.69 215 GLY B N 1
ATOM 4248 C CA . GLY B 1 215 ? -22.172 -16.625 -2.113 1 97.69 215 GLY B CA 1
ATOM 4249 C C . GLY B 1 215 ? -22.25 -16.312 -0.632 1 97.69 215 GLY B C 1
ATOM 4250 O O . GLY B 1 215 ? -23.219 -15.719 -0.168 1 97.69 215 GLY B O 1
ATOM 4251 N N . LEU B 1 216 ? -21.297 -16.688 0.094 1 97.75 216 LEU B N 1
ATOM 4252 C CA . LEU B 1 216 ? -21.281 -16.484 1.54 1 97.75 216 LEU B CA 1
ATOM 4253 C C . LEU B 1 216 ? -21.359 -15.008 1.891 1 97.75 216 LEU B C 1
ATOM 4255 O O . LEU B 1 216 ? -22.031 -14.617 2.842 1 97.75 216 LEU B O 1
ATOM 4259 N N . VAL B 1 217 ? -20.656 -14.195 1.176 1 98.69 217 VAL B N 1
ATOM 4260 C CA . VAL B 1 217 ? -20.641 -12.758 1.43 1 98.69 217 VAL B CA 1
ATOM 4261 C C . VAL B 1 217 ? -21.844 -12.094 0.768 1 98.69 217 VAL B C 1
ATOM 4263 O O . VAL B 1 217 ? -21.844 -11.836 -0.438 1 98.69 217 VAL B O 1
ATOM 4266 N N . THR B 1 218 ? -22.781 -11.758 1.541 1 98.62 218 THR B N 1
ATOM 4267 C CA . THR B 1 218 ? -24.016 -11.141 1.057 1 98.62 218 THR B CA 1
ATOM 4268 C C . THR B 1 218 ? -23.969 -9.633 1.263 1 98.62 218 THR B C 1
ATOM 4270 O O . THR B 1 218 ? -23.125 -9.117 1.998 1 98.62 218 THR B O 1
ATOM 4273 N N . ALA B 1 219 ? -24.953 -8.984 0.564 1 98.44 219 ALA B N 1
ATOM 4274 C CA . ALA B 1 219 ? -25.094 -7.547 0.79 1 98.44 219 ALA B CA 1
ATOM 4275 C C . ALA B 1 219 ? -25.406 -7.254 2.252 1 98.44 219 ALA B C 1
ATOM 4277 O O . ALA B 1 219 ? -24.938 -6.266 2.812 1 98.44 219 ALA B O 1
ATOM 4278 N N . GLY B 1 220 ? -26.203 -8.102 2.807 1 98.5 220 GLY B N 1
ATOM 4279 C CA . GLY B 1 220 ? -26.547 -7.957 4.215 1 98.5 220 GLY B CA 1
ATOM 4280 C C . GLY B 1 220 ? -25.328 -7.973 5.121 1 98.5 220 GLY B C 1
ATOM 4281 O O . GLY B 1 220 ? -25.219 -7.145 6.027 1 98.5 220 GLY B O 1
ATOM 4282 N N . LEU B 1 221 ? -24.422 -8.883 4.93 1 98.75 221 LEU B N 1
ATOM 4283 C CA . LEU B 1 221 ? -23.219 -8.961 5.73 1 98.75 221 LEU B CA 1
ATOM 4284 C C . LEU B 1 221 ? -22.344 -7.73 5.5 1 98.75 221 LEU B C 1
ATOM 4286 O O . LEU B 1 221 ? -21.828 -7.141 6.453 1 98.75 221 LEU B O 1
ATOM 4290 N N . LEU B 1 222 ? -22.172 -7.312 4.285 1 98.81 222 LEU B N 1
ATOM 4291 C CA . LEU B 1 222 ? -21.328 -6.172 3.945 1 98.81 222 LEU B CA 1
ATOM 4292 C C . LEU B 1 222 ? -21.859 -4.898 4.598 1 98.81 222 LEU B C 1
ATOM 4294 O O . LEU B 1 222 ? -21.078 -4.031 4.992 1 98.81 222 LEU B O 1
ATOM 4298 N N . ARG B 1 223 ? -23.141 -4.793 4.703 1 98.44 223 ARG B N 1
ATOM 4299 C CA . ARG B 1 223 ? -23.766 -3.609 5.277 1 98.44 223 ARG B CA 1
ATOM 4300 C C . ARG B 1 223 ? -23.438 -3.475 6.758 1 98.44 223 ARG B C 1
ATOM 4302 O O . ARG B 1 223 ? -23.578 -2.398 7.34 1 98.44 223 ARG B O 1
ATOM 4309 N N . LEU B 1 224 ? -22.984 -4.527 7.359 1 98.5 224 LEU B N 1
ATOM 4310 C CA . LEU B 1 224 ? -22.688 -4.523 8.789 1 98.5 224 LEU B CA 1
ATOM 4311 C C . LEU B 1 224 ? -21.312 -3.906 9.062 1 98.5 224 LEU B C 1
ATOM 4313 O O . LEU B 1 224 ? -20.984 -3.602 10.211 1 98.5 224 LEU B O 1
ATOM 4317 N N . LEU B 1 225 ? -20.531 -3.73 8.062 1 98.38 225 LEU B N 1
ATOM 4318 C CA . LEU B 1 225 ? -19.188 -3.189 8.258 1 98.38 225 LEU B CA 1
ATOM 4319 C C . LEU B 1 225 ? -19.234 -1.806 8.898 1 98.38 225 LEU B C 1
ATOM 4321 O O . LEU B 1 225 ? -20.109 -1.001 8.57 1 98.38 225 LEU B O 1
ATOM 4325 N N . PRO B 1 226 ? -18.297 -1.512 9.789 1 96.88 226 PRO B N 1
ATOM 4326 C CA . PRO B 1 226 ? -18.281 -0.189 10.414 1 96.88 226 PRO B CA 1
ATOM 4327 C C . PRO B 1 226 ? -17.891 0.921 9.445 1 96.88 226 PRO B C 1
ATOM 4329 O O . PRO B 1 226 ? -17.328 0.643 8.375 1 96.88 226 PRO B O 1
ATOM 4332 N N . ARG B 1 227 ? -18.156 2.123 9.859 1 93.62 227 ARG B N 1
ATOM 4333 C CA . ARG B 1 227 ? -17.766 3.291 9.078 1 93.62 227 ARG B CA 1
ATOM 4334 C C . ARG B 1 227 ? -16.25 3.324 8.875 1 93.62 227 ARG B C 1
ATOM 4336 O O . ARG B 1 227 ? -15.484 3.174 9.828 1 93.62 227 ARG B O 1
ATOM 4343 N N . GLY B 1 228 ? -15.844 3.441 7.617 1 93.56 228 GLY B N 1
ATOM 4344 C CA . GLY B 1 228 ? -14.43 3.559 7.312 1 93.56 228 GLY B CA 1
ATOM 4345 C C . GLY B 1 228 ? -13.742 2.217 7.133 1 93.56 228 GLY B C 1
ATOM 4346 O O . GLY B 1 228 ? -12.523 2.154 6.98 1 93.56 228 GLY B O 1
ATOM 4347 N N . ALA B 1 229 ? -14.539 1.136 7.098 1 97.12 229 ALA B N 1
ATOM 4348 C CA . ALA B 1 229 ? -13.961 -0.201 6.977 1 97.12 229 ALA B CA 1
ATOM 4349 C C . ALA B 1 229 ? -13.555 -0.495 5.539 1 97.12 229 ALA B C 1
ATOM 4351 O O . ALA B 1 229 ? -14.023 0.163 4.605 1 97.12 229 ALA B O 1
ATOM 4352 N N . VAL B 1 230 ? -12.648 -1.431 5.391 1 98.31 230 VAL B N 1
ATOM 4353 C CA . VAL B 1 230 ? -12.211 -1.896 4.074 1 98.31 230 VAL B CA 1
ATOM 4354 C C . VAL B 1 230 ? -12.531 -3.381 3.922 1 98.31 230 VAL B C 1
ATOM 4356 O O . VAL B 1 230 ? -12.18 -4.188 4.789 1 98.31 230 VAL B O 1
ATOM 4359 N N . TYR B 1 231 ? -13.258 -3.709 2.873 1 98.88 231 TYR B N 1
ATOM 4360 C CA . TYR B 1 231 ? -13.484 -5.098 2.486 1 98.88 231 TYR B CA 1
ATOM 4361 C C . TYR B 1 231 ? -12.508 -5.527 1.397 1 98.88 231 TYR B C 1
ATOM 4363 O O . TYR B 1 231 ? -12.375 -4.852 0.374 1 98.88 231 TYR B O 1
ATOM 4371 N N . VAL B 1 232 ? -11.844 -6.633 1.654 1 98.88 232 VAL B N 1
ATOM 4372 C CA . VAL B 1 232 ? -10.852 -7.172 0.729 1 98.88 232 VAL B CA 1
ATOM 4373 C C . VAL B 1 232 ? -11.289 -8.555 0.252 1 98.88 232 VAL B C 1
ATOM 4375 O O . VAL B 1 232 ? -11.656 -9.406 1.062 1 98.88 232 VAL B O 1
ATOM 4378 N N . ASN B 1 233 ? -11.227 -8.766 -1.05 1 98.69 233 ASN B N 1
ATOM 4379 C CA . ASN B 1 233 ? -11.414 -10.117 -1.56 1 98.69 233 ASN B CA 1
ATOM 4380 C C . ASN B 1 233 ? -10.234 -10.555 -2.428 1 98.69 233 ASN B C 1
ATOM 4382 O O . ASN B 1 233 ? -10.039 -10.039 -3.529 1 98.69 233 ASN B O 1
ATOM 4386 N N . VAL B 1 234 ? -9.484 -11.492 -1.956 1 97.25 234 VAL B N 1
ATOM 4387 C CA . VAL B 1 234 ? -8.375 -12.086 -2.689 1 97.25 234 VAL B CA 1
ATOM 4388 C C . VAL B 1 234 ? -8.586 -13.586 -2.818 1 97.25 234 VAL B C 1
ATOM 4390 O O . VAL B 1 234 ? -7.668 -14.32 -3.201 1 97.25 234 VAL B O 1
ATOM 4393 N N . GLY B 1 235 ? -9.727 -14.023 -2.402 1 94.38 235 GLY B N 1
ATOM 4394 C CA . GLY B 1 235 ? -10.094 -15.422 -2.592 1 94.38 235 GLY B CA 1
ATOM 4395 C C . GLY B 1 235 ? -10.602 -15.719 -3.988 1 94.38 235 GLY B C 1
ATOM 4396 O O . GLY B 1 235 ? -9.82 -15.781 -4.938 1 94.38 235 GLY B O 1
ATOM 4397 N N . ARG B 1 236 ? -11.906 -15.836 -4.016 1 92.75 236 ARG B N 1
ATOM 4398 C CA . ARG B 1 236 ? -12.586 -16.047 -5.289 1 92.75 236 ARG B CA 1
ATOM 4399 C C . ARG B 1 236 ? -13.828 -15.164 -5.395 1 92.75 236 ARG B C 1
ATOM 4401 O O . ARG B 1 236 ? -14.555 -14.984 -4.41 1 92.75 236 ARG B O 1
ATOM 4408 N N . GLY B 1 237 ? -14.062 -14.641 -6.602 1 95.25 237 GLY B N 1
ATOM 4409 C CA . GLY B 1 237 ? -15.227 -13.789 -6.801 1 95.25 237 GLY B CA 1
ATOM 4410 C C . GLY B 1 237 ? -16.531 -14.477 -6.457 1 95.25 237 GLY B C 1
ATOM 4411 O O . GLY B 1 237 ? -17.469 -13.836 -5.973 1 95.25 237 GLY B O 1
ATOM 4412 N N . GLY B 1 238 ? -16.562 -15.805 -6.598 1 95.25 238 GLY B N 1
ATOM 4413 C CA . GLY B 1 238 ? -17.781 -16.594 -6.383 1 95.25 238 GLY B CA 1
ATOM 4414 C C . GLY B 1 238 ? -18.172 -16.703 -4.922 1 95.25 238 GLY B C 1
ATOM 4415 O O . GLY B 1 238 ? -19.281 -17.109 -4.602 1 95.25 238 GLY B O 1
ATOM 4416 N N . THR B 1 239 ? -17.312 -16.281 -3.99 1 97.44 239 THR B N 1
ATOM 4417 C CA . THR B 1 239 ? -17.656 -16.281 -2.572 1 97.44 239 THR B CA 1
ATOM 4418 C C . THR B 1 239 ? -18.609 -15.133 -2.248 1 97.44 239 THR B C 1
ATOM 4420 O O . THR B 1 239 ? -19.219 -15.109 -1.176 1 97.44 239 THR B O 1
ATOM 4423 N N . GLU B 1 240 ? -18.719 -14.227 -3.137 1 98.38 240 GLU B N 1
ATOM 4424 C CA . GLU B 1 240 ? -19.656 -13.109 -3.012 1 98.38 240 GLU B CA 1
ATOM 4425 C C . GLU B 1 240 ? -20.984 -13.422 -3.686 1 98.38 240 GLU B C 1
ATOM 4427 O O . GLU B 1 240 ? -21.016 -13.977 -4.785 1 98.38 240 GLU B O 1
ATOM 4432 N N . GLU B 1 241 ? -22 -13.078 -3.047 1 97.62 241 GLU B N 1
ATOM 4433 C CA . GLU B 1 241 ? -23.297 -13.078 -3.721 1 97.62 241 GLU B CA 1
ATOM 4434 C C . GLU B 1 241 ? -23.297 -12.141 -4.922 1 97.62 241 GLU B C 1
ATOM 4436 O O . GLU B 1 241 ? -22.766 -11.023 -4.844 1 97.62 241 GLU B O 1
ATOM 4441 N N . PRO B 1 242 ? -23.891 -12.633 -6.051 1 96.31 242 PRO B N 1
ATOM 4442 C CA . PRO B 1 242 ? -23.875 -11.789 -7.246 1 96.31 242 PRO B CA 1
ATOM 4443 C C . PRO B 1 242 ? -24.438 -10.391 -6.992 1 96.31 242 PRO B C 1
ATOM 4445 O O . PRO B 1 242 ? -25.562 -10.258 -6.496 1 96.31 242 PRO B O 1
ATOM 4448 N N . GLY B 1 243 ? -23.609 -9.383 -7.207 1 97.12 243 GLY B N 1
ATOM 4449 C CA . GLY B 1 243 ? -24.062 -8.008 -7.129 1 97.12 243 GLY B CA 1
ATOM 4450 C C . GLY B 1 243 ? -23.953 -7.418 -5.738 1 97.12 243 GLY B C 1
ATOM 4451 O O . GLY B 1 243 ? -24.203 -6.227 -5.539 1 97.12 243 GLY B O 1
ATOM 4452 N N . ALA B 1 244 ? -23.578 -8.172 -4.754 1 98.19 244 ALA B N 1
ATOM 4453 C CA . ALA B 1 244 ? -23.562 -7.727 -3.359 1 98.19 244 ALA B CA 1
ATOM 4454 C C . ALA B 1 244 ? -22.594 -6.562 -3.166 1 98.19 244 ALA B C 1
ATOM 4456 O O . ALA B 1 244 ? -22.953 -5.539 -2.584 1 98.19 244 ALA B O 1
ATOM 4457 N N . VAL B 1 245 ? -21.406 -6.672 -3.674 1 98.31 245 VAL B N 1
ATOM 4458 C CA . VAL B 1 245 ? -20.375 -5.648 -3.508 1 98.31 245 VAL B CA 1
ATOM 4459 C C . VAL B 1 245 ? -20.812 -4.367 -4.223 1 98.31 245 VAL B C 1
ATOM 4461 O O . VAL B 1 245 ? -20.703 -3.273 -3.664 1 98.31 245 VAL B O 1
ATOM 4464 N N . GLU B 1 246 ? -21.297 -4.52 -5.445 1 97.5 246 GLU B N 1
ATOM 4465 C CA . GLU B 1 246 ? -21.75 -3.375 -6.23 1 97.5 246 GLU B CA 1
ATOM 4466 C C . GLU B 1 246 ? -22.859 -2.607 -5.504 1 97.5 246 GLU B C 1
ATOM 4468 O O . GLU B 1 246 ? -22.828 -1.376 -5.445 1 97.5 246 GLU B O 1
ATOM 4473 N N . ALA B 1 247 ? -23.781 -3.342 -4.98 1 97.56 247 ALA B N 1
ATOM 4474 C CA . ALA B 1 247 ? -24.906 -2.727 -4.27 1 97.56 247 ALA B CA 1
ATOM 4475 C C . ALA B 1 247 ? -24.406 -1.939 -3.055 1 97.56 247 ALA B C 1
ATOM 4477 O O . ALA B 1 247 ? -24.766 -0.767 -2.889 1 97.56 247 ALA B O 1
ATOM 4478 N N . VAL B 1 248 ? -23.609 -2.502 -2.248 1 98.31 248 VAL B N 1
ATOM 4479 C CA . VAL B 1 248 ? -23.203 -1.892 -0.987 1 98.31 248 VAL B CA 1
ATOM 4480 C C . VAL B 1 248 ? -22.203 -0.759 -1.258 1 98.31 248 VAL B C 1
ATOM 4482 O O . VAL B 1 248 ? -22.234 0.272 -0.583 1 98.31 248 VAL B O 1
ATOM 4485 N N . ALA B 1 249 ? -21.344 -0.895 -2.236 1 97.5 249 ALA B N 1
ATOM 4486 C CA . ALA B 1 249 ? -20.391 0.151 -2.576 1 97.5 249 ALA B CA 1
ATOM 4487 C C . ALA B 1 249 ? -21.094 1.424 -3.027 1 97.5 249 ALA B C 1
ATOM 4489 O O . ALA B 1 249 ? -20.594 2.531 -2.811 1 97.5 249 ALA B O 1
ATOM 4490 N N . SER B 1 250 ? -22.156 1.281 -3.664 1 94.75 250 SER B N 1
ATOM 4491 C CA . SER B 1 250 ? -22.938 2.426 -4.133 1 94.75 250 SER B CA 1
ATOM 4492 C C . SER B 1 250 ? -23.703 3.084 -2.986 1 94.75 250 SER B C 1
ATOM 4494 O O . SER B 1 250 ? -23.938 4.293 -3.008 1 94.75 250 SER B O 1
ATOM 4496 N N . GLU B 1 251 ? -24.062 2.311 -1.994 1 95.75 251 GLU B N 1
ATOM 4497 C CA . GLU B 1 251 ? -24.859 2.764 -0.861 1 95.75 251 GLU B CA 1
ATOM 4498 C C . GLU B 1 251 ? -23.984 3.35 0.238 1 95.75 251 GLU B C 1
ATOM 4500 O O . GLU B 1 251 ? -24.328 4.371 0.838 1 95.75 251 GLU B O 1
ATOM 4505 N N . ARG B 1 252 ? -22.922 2.711 0.483 1 96.38 252 ARG B N 1
ATOM 4506 C CA . ARG B 1 252 ? -22.047 3.039 1.596 1 96.38 252 ARG B CA 1
ATOM 4507 C C . ARG B 1 252 ? -20.766 3.729 1.102 1 96.38 252 ARG B C 1
ATOM 4509 O O . ARG B 1 252 ? -19.719 3.092 0.969 1 96.38 252 ARG B O 1
ATOM 4516 N N . GLU B 1 253 ? -20.844 5.02 1.106 1 93.56 253 GLU B N 1
ATOM 4517 C CA . GLU B 1 253 ? -19.734 5.812 0.567 1 93.56 253 GLU B CA 1
ATOM 4518 C C . GLU B 1 253 ? -18.594 5.93 1.574 1 93.56 253 GLU B C 1
ATOM 4520 O O . GLU B 1 253 ? -17.547 6.492 1.264 1 93.56 253 GLU B O 1
ATOM 4525 N N . ASP B 1 254 ? -18.781 5.371 2.75 1 93.94 254 ASP B N 1
ATOM 4526 C CA . ASP B 1 254 ? -17.781 5.441 3.797 1 93.94 254 ASP B CA 1
ATOM 4527 C C . ASP B 1 254 ? -16.859 4.211 3.762 1 93.94 254 ASP B C 1
ATOM 4529 O O . ASP B 1 254 ? -15.828 4.18 4.434 1 93.94 254 ASP B O 1
ATOM 4533 N N . LEU B 1 255 ? -17.266 3.227 2.93 1 97 255 LEU B N 1
ATOM 4534 C CA . LEU B 1 255 ? -16.531 1.972 2.912 1 97 255 LEU B CA 1
ATOM 4535 C C . LEU B 1 255 ? -15.477 1.976 1.806 1 97 255 LEU B C 1
ATOM 4537 O O . LEU B 1 255 ? -15.609 2.707 0.822 1 97 255 LEU B O 1
ATOM 4541 N N . TYR B 1 256 ? -14.453 1.24 2.049 1 98 256 TYR B N 1
ATOM 4542 C CA . TYR B 1 256 ? -13.43 0.964 1.046 1 98 256 TYR B CA 1
ATOM 4543 C C . TYR B 1 256 ? -13.523 -0.475 0.554 1 98 256 TYR B C 1
ATOM 4545 O O . TYR B 1 256 ? -13.977 -1.358 1.282 1 98 256 TYR B O 1
ATOM 4553 N N . PHE B 1 257 ? -13.125 -0.722 -0.689 1 98.69 257 PHE B N 1
ATOM 4554 C CA . PHE B 1 257 ? -13.125 -2.059 -1.272 1 98.69 257 PHE B CA 1
ATOM 4555 C C . PHE B 1 257 ? -11.82 -2.334 -2 1 98.69 257 PHE B C 1
ATOM 4557 O O . PHE B 1 257 ? -11.328 -1.486 -2.75 1 98.69 257 PHE B O 1
ATOM 4564 N N . VAL B 1 258 ? -11.219 -3.451 -1.722 1 98.75 258 VAL B N 1
ATOM 4565 C CA . VAL B 1 258 ? -10.07 -3.992 -2.443 1 98.75 258 VAL B CA 1
ATOM 4566 C C . VAL B 1 258 ? -10.453 -5.312 -3.105 1 98.75 258 VAL B C 1
ATOM 4568 O O . VAL B 1 258 ? -10.68 -6.316 -2.422 1 98.75 258 VAL B O 1
ATOM 4571 N N . LEU B 1 259 ? -10.477 -5.266 -4.418 1 98.69 259 LEU B N 1
ATOM 4572 C CA . LEU B 1 259 ? -11.008 -6.395 -5.176 1 98.69 259 LEU B CA 1
ATOM 4573 C C . LEU B 1 259 ? -9.984 -6.902 -6.184 1 98.69 259 LEU B C 1
ATOM 4575 O O . LEU B 1 259 ? -9.797 -6.297 -7.242 1 98.69 259 LEU B O 1
ATOM 4579 N N . ASP B 1 260 ? -9.391 -8.07 -5.879 1 98.06 260 ASP B N 1
ATOM 4580 C CA . ASP B 1 260 ? -8.422 -8.664 -6.793 1 98.06 260 ASP B CA 1
ATOM 4581 C C . ASP B 1 260 ? -9.039 -9.812 -7.586 1 98.06 260 ASP B C 1
ATOM 4583 O O . ASP B 1 260 ? -8.492 -10.242 -8.602 1 98.06 260 ASP B O 1
ATOM 4587 N N . VAL B 1 261 ? -10.156 -10.336 -7.137 1 96.62 261 VAL B N 1
ATOM 4588 C CA . VAL B 1 261 ? -10.898 -11.375 -7.84 1 96.62 261 VAL B CA 1
ATOM 4589 C C . VAL B 1 261 ? -12.305 -10.875 -8.164 1 96.62 261 VAL B C 1
ATOM 4591 O O . VAL B 1 261 ? -12.805 -9.961 -7.512 1 96.62 261 VAL B O 1
ATOM 4594 N N . HIS B 1 262 ? -12.859 -11.438 -9.164 1 96.44 262 HIS B N 1
ATOM 4595 C CA . HIS B 1 262 ? -14.086 -10.891 -9.727 1 96.44 262 HIS B CA 1
ATOM 4596 C C . HIS B 1 262 ? -15.07 -12 -10.078 1 96.44 262 HIS B C 1
ATOM 4598 O O . HIS B 1 262 ? -14.688 -13.172 -10.188 1 96.44 262 HIS B O 1
ATOM 4604 N N . PRO B 1 263 ? -16.344 -11.641 -10.227 1 93.25 263 PRO B N 1
ATOM 4605 C CA . PRO B 1 263 ? -17.359 -12.648 -10.539 1 93.25 263 PRO B CA 1
ATOM 4606 C C . PRO B 1 263 ? -17.062 -13.391 -11.844 1 93.25 263 PRO B C 1
ATOM 4608 O O . PRO B 1 263 ? -17.328 -14.586 -11.953 1 93.25 263 PRO B O 1
ATOM 4611 N N . GLU B 1 264 ? -16.578 -12.648 -12.758 1 91.69 264 GLU B N 1
ATOM 4612 C CA . GLU B 1 264 ? -16.125 -13.18 -14.047 1 91.69 264 GLU B CA 1
ATOM 4613 C C . GLU B 1 264 ? -14.711 -12.703 -14.375 1 91.69 264 GLU B C 1
ATOM 4615 O O . GLU B 1 264 ? -14.375 -11.539 -14.156 1 91.69 264 GLU B O 1
ATOM 4620 N N . GLU B 1 265 ? -13.93 -13.656 -14.828 1 90.19 265 GLU B N 1
ATOM 4621 C CA . GLU B 1 265 ? -12.555 -13.312 -15.172 1 90.19 265 GLU B CA 1
ATOM 4622 C C . GLU B 1 265 ? -12.18 -13.844 -16.562 1 90.19 265 GLU B C 1
ATOM 4624 O O . GLU B 1 265 ? -12.422 -15.008 -16.875 1 90.19 265 GLU B O 1
ATOM 4629 N N . PRO B 1 266 ? -11.695 -13.039 -17.391 1 91.94 266 PRO B N 1
ATOM 4630 C CA . PRO B 1 266 ? -11.375 -11.617 -17.203 1 91.94 266 PRO B CA 1
ATOM 4631 C C . PRO B 1 266 ? -12.617 -10.75 -17.031 1 91.94 266 PRO B C 1
ATOM 4633 O O . PRO B 1 266 ? -13.672 -11.039 -17.609 1 91.94 266 PRO B O 1
ATOM 4636 N N . LEU B 1 267 ? -12.445 -9.68 -16.281 1 95.19 267 LEU B N 1
ATOM 4637 C CA . LEU B 1 267 ? -13.586 -8.836 -15.969 1 95.19 267 LEU B CA 1
ATOM 4638 C C . LEU B 1 267 ? -14.047 -8.055 -17.203 1 95.19 267 LEU B C 1
ATOM 4640 O O . LEU B 1 267 ? -13.305 -7.223 -17.719 1 95.19 267 LEU B O 1
ATOM 4644 N N . PRO B 1 268 ? -15.242 -8.266 -17.625 1 95.19 268 PRO B N 1
ATOM 4645 C CA . PRO B 1 268 ? -15.727 -7.555 -18.812 1 95.19 268 PRO B CA 1
ATOM 4646 C C . PRO B 1 268 ? -15.969 -6.074 -18.547 1 95.19 268 PRO B C 1
ATOM 4648 O O . PRO B 1 268 ? -16.422 -5.699 -17.469 1 95.19 268 PRO B O 1
ATOM 4651 N N . PRO B 1 269 ? -15.742 -5.262 -19.562 1 94.12 269 PRO B N 1
ATOM 4652 C CA . PRO B 1 269 ? -15.992 -3.826 -19.406 1 94.12 269 PRO B CA 1
ATOM 4653 C C . PRO B 1 269 ? -17.453 -3.516 -19.109 1 94.12 269 PRO B C 1
ATOM 4655 O O . PRO B 1 269 ? -17.75 -2.49 -18.484 1 94.12 269 PRO B O 1
ATOM 4658 N N . SER B 1 270 ? -18.328 -4.406 -19.438 1 94.31 270 SER B N 1
ATOM 4659 C CA . SER B 1 270 ? -19.766 -4.18 -19.266 1 94.31 270 SER B CA 1
ATOM 4660 C C . SER B 1 270 ? -20.234 -4.668 -17.891 1 94.31 270 SER B C 1
ATOM 4662 O O . SER B 1 270 ? -21.391 -4.449 -17.531 1 94.31 270 SER B O 1
ATOM 4664 N N . SER B 1 271 ? -19.375 -5.242 -17.188 1 94.94 271 SER B N 1
ATOM 4665 C CA . SER B 1 271 ? -19.734 -5.773 -15.875 1 94.94 271 SER B CA 1
ATOM 4666 C C . SER B 1 271 ? -20.141 -4.656 -14.922 1 94.94 271 SER B C 1
ATOM 4668 O O . SER B 1 271 ? -19.594 -3.557 -14.969 1 94.94 271 SER B O 1
ATOM 4670 N N . GLY B 1 272 ? -21.172 -4.941 -14.117 1 95.06 272 GLY B N 1
ATOM 4671 C CA . GLY B 1 272 ? -21.547 -4.008 -13.07 1 95.06 272 GLY B CA 1
ATOM 4672 C C . GLY B 1 272 ? -20.391 -3.652 -12.148 1 95.06 272 GLY B C 1
ATOM 4673 O O . GLY B 1 272 ? -20.281 -2.512 -11.695 1 95.06 272 GLY B O 1
ATOM 4674 N N . ARG B 1 273 ? -19.531 -4.57 -11.938 1 96.31 273 ARG B N 1
ATOM 4675 C CA . ARG B 1 273 ? -18.359 -4.359 -11.102 1 96.31 273 ARG B CA 1
ATOM 4676 C C . ARG B 1 273 ? -17.469 -3.273 -11.688 1 96.31 273 ARG B C 1
ATOM 4678 O O . ARG B 1 273 ? -16.844 -2.502 -10.945 1 96.31 273 ARG B O 1
ATOM 4685 N N . MET B 1 274 ? -17.359 -3.223 -12.961 1 96.69 274 MET B N 1
ATOM 4686 C CA . MET B 1 274 ? -16.469 -2.277 -13.648 1 96.69 274 MET B CA 1
ATOM 4687 C C . MET B 1 274 ? -16.906 -0.84 -13.375 1 96.69 274 MET B C 1
ATOM 4689 O O . MET B 1 274 ? -16.094 0.08 -13.43 1 96.69 274 MET B O 1
ATOM 4693 N N . ARG B 1 275 ? -18.125 -0.669 -13.016 1 95.25 275 ARG B N 1
ATOM 4694 C CA . ARG B 1 275 ? -18.641 0.67 -12.734 1 95.25 275 ARG B CA 1
ATOM 4695 C C . ARG B 1 275 ? -18 1.251 -11.477 1 95.25 275 ARG B C 1
ATOM 4697 O O . ARG B 1 275 ? -18.031 2.465 -11.266 1 95.25 275 ARG B O 1
ATOM 4704 N N . LEU B 1 276 ? -17.453 0.382 -10.688 1 96.88 276 LEU B N 1
ATOM 4705 C CA . LEU B 1 276 ? -16.844 0.807 -9.438 1 96.88 276 LEU B CA 1
ATOM 4706 C C . LEU B 1 276 ? -15.43 1.337 -9.672 1 96.88 276 LEU B C 1
ATOM 4708 O O . LEU B 1 276 ? -14.82 1.91 -8.766 1 96.88 276 LEU B O 1
ATOM 4712 N N . HIS B 1 277 ? -14.883 1.236 -10.867 1 96.5 277 HIS B N 1
ATOM 4713 C CA . HIS B 1 277 ? -13.484 1.541 -11.156 1 96.5 277 HIS B CA 1
ATOM 4714 C C . HIS B 1 277 ? -13.172 3.008 -10.875 1 96.5 277 HIS B C 1
ATOM 4716 O O . HIS B 1 277 ? -12.07 3.338 -10.43 1 96.5 277 HIS B O 1
ATOM 4722 N N . GLY B 1 278 ? -14.086 3.889 -11.031 1 93.94 278 GLY B N 1
ATOM 4723 C CA . GLY B 1 278 ? -13.867 5.312 -10.852 1 93.94 278 GLY B CA 1
ATOM 4724 C C . GLY B 1 278 ? -14.055 5.77 -9.414 1 93.94 278 GLY B C 1
ATOM 4725 O O . GLY B 1 278 ? -13.758 6.914 -9.078 1 93.94 278 GLY B O 1
ATOM 4726 N N . ASN B 1 279 ? -14.586 4.918 -8.57 1 95.25 279 ASN B N 1
ATOM 4727 C CA . ASN B 1 279 ? -14.773 5.223 -7.156 1 95.25 279 ASN B CA 1
ATOM 4728 C C . ASN B 1 279 ? -13.445 5.312 -6.418 1 95.25 279 ASN B C 1
ATOM 4730 O O . ASN B 1 279 ? -12.688 4.336 -6.375 1 95.25 279 ASN B O 1
ATOM 4734 N N . PRO B 1 280 ? -13.125 6.465 -5.836 1 95.12 280 PRO B N 1
ATOM 4735 C CA . PRO B 1 280 ? -11.82 6.66 -5.191 1 95.12 280 PRO B CA 1
ATOM 4736 C C . PRO B 1 280 ? -11.602 5.723 -4.008 1 95.12 280 PRO B C 1
ATOM 4738 O O . PRO B 1 280 ? -10.484 5.609 -3.504 1 95.12 280 PRO B O 1
ATOM 4741 N N . ARG B 1 281 ? -12.609 5.031 -3.572 1 96.31 281 ARG B N 1
ATOM 4742 C CA . ARG B 1 281 ? -12.484 4.152 -2.414 1 96.31 281 ARG B CA 1
ATOM 4743 C C . ARG B 1 281 ? -12.438 2.689 -2.84 1 96.31 281 ARG B C 1
ATOM 4745 O O . ARG B 1 281 ? -12.5 1.79 -1.998 1 96.31 281 ARG B O 1
ATOM 4752 N N . VAL B 1 282 ? -12.336 2.459 -4.125 1 97.69 282 VAL B N 1
ATOM 4753 C CA . VAL B 1 282 ? -12.289 1.096 -4.645 1 97.69 282 VAL B CA 1
ATOM 4754 C C . VAL B 1 282 ? -10.961 0.863 -5.367 1 97.69 282 VAL B C 1
ATOM 4756 O O . VAL B 1 282 ? -10.555 1.672 -6.203 1 97.69 282 VAL B O 1
ATOM 4759 N N . VAL B 1 283 ? -10.273 -0.135 -4.984 1 98.38 283 VAL B N 1
ATOM 4760 C CA . VAL B 1 283 ? -9.094 -0.646 -5.688 1 98.38 283 VAL B CA 1
ATOM 4761 C C . VAL B 1 283 ? -9.43 -1.984 -6.344 1 98.38 283 VAL B C 1
ATOM 4763 O O . VAL B 1 283 ? -9.852 -2.926 -5.668 1 98.38 283 VAL B O 1
ATOM 4766 N N . MET B 1 284 ? -9.305 -2.066 -7.617 1 97.88 284 MET B N 1
ATOM 4767 C CA . MET B 1 284 ? -9.562 -3.289 -8.367 1 97.88 284 MET B CA 1
ATOM 4768 C C . MET B 1 284 ? -8.336 -3.697 -9.18 1 97.88 284 MET B C 1
ATOM 4770 O O . MET B 1 284 ? -7.773 -2.883 -9.914 1 97.88 284 MET B O 1
ATOM 4774 N N . THR B 1 285 ? -7.938 -4.922 -9.039 1 97.81 285 THR B N 1
ATOM 4775 C CA . THR B 1 285 ? -6.805 -5.438 -9.805 1 97.81 285 THR B CA 1
ATOM 4776 C C . THR B 1 285 ? -7.164 -6.754 -10.484 1 97.81 285 THR B C 1
ATOM 4778 O O . THR B 1 285 ? -8.133 -7.41 -10.102 1 97.81 285 THR B O 1
ATOM 4781 N N . PRO B 1 286 ? -6.543 -7.113 -11.578 1 96.25 286 PRO B N 1
ATOM 4782 C CA . PRO B 1 286 ? -6.906 -8.273 -12.398 1 96.25 286 PRO B CA 1
ATOM 4783 C C . PRO B 1 286 ? -6.262 -9.57 -11.898 1 96.25 286 PRO B C 1
ATOM 4785 O O . PRO B 1 286 ? -5.586 -10.258 -12.672 1 96.25 286 PRO B O 1
ATOM 4788 N N . HIS B 1 287 ? -6.57 -9.883 -10.633 1 93.31 287 HIS B N 1
ATOM 4789 C CA . HIS B 1 287 ? -6.168 -11.172 -10.078 1 93.31 287 HIS B CA 1
ATOM 4790 C C . HIS B 1 287 ? -4.648 -11.32 -10.086 1 93.31 287 HIS B C 1
ATOM 4792 O O . HIS B 1 287 ? -4.125 -12.32 -10.578 1 93.31 287 HIS B O 1
ATOM 4798 N N . ILE B 1 288 ? -3.973 -10.398 -9.445 1 94.25 288 ILE B N 1
ATOM 4799 C CA . ILE B 1 288 ? -2.516 -10.367 -9.523 1 94.25 288 ILE B CA 1
ATOM 4800 C C . ILE B 1 288 ? -1.92 -10.625 -8.141 1 94.25 288 ILE B C 1
ATOM 4802 O O . ILE B 1 288 ? -0.699 -10.594 -7.969 1 94.25 288 ILE B O 1
ATOM 4806 N N . ALA B 1 289 ? -2.689 -10.844 -7.152 1 94.25 289 ALA B N 1
ATOM 4807 C CA . ALA B 1 289 ? -2.215 -10.922 -5.773 1 94.25 289 ALA B CA 1
ATOM 4808 C C . ALA B 1 289 ? -1.125 -11.977 -5.625 1 94.25 289 ALA B C 1
ATOM 4810 O O . ALA B 1 289 ? -0.158 -11.781 -4.887 1 94.25 289 ALA B O 1
ATOM 4811 N N . GLY B 1 290 ? -1.283 -13.008 -6.285 1 90.31 290 GLY B N 1
ATOM 4812 C CA . GLY B 1 290 ? -0.353 -14.117 -6.125 1 90.31 290 GLY B CA 1
ATOM 4813 C C . GLY B 1 290 ? 0.883 -13.984 -6.996 1 90.31 290 GLY B C 1
ATOM 4814 O O . GLY B 1 290 ? 1.808 -14.797 -6.895 1 90.31 290 GLY B O 1
ATOM 4815 N N . SER B 1 291 ? 0.932 -12.938 -7.793 1 87.19 291 SER B N 1
ATOM 4816 C CA . SER B 1 291 ? 1.962 -12.898 -8.828 1 87.19 291 SER B CA 1
ATOM 4817 C C . SER B 1 291 ? 3.068 -11.914 -8.461 1 87.19 291 SER B C 1
ATOM 4819 O O . SER B 1 291 ? 2.867 -10.695 -8.516 1 87.19 291 SER B O 1
ATOM 4821 N N . SER B 1 292 ? 4.141 -12.312 -7.941 1 88.06 292 SER B N 1
ATOM 4822 C CA . SER B 1 292 ? 5.422 -11.617 -7.895 1 88.06 292 SER B CA 1
ATOM 4823 C C . SER B 1 292 ? 6.461 -12.305 -8.773 1 88.06 292 SER B C 1
ATOM 4825 O O . SER B 1 292 ? 6.32 -13.484 -9.102 1 88.06 292 SER B O 1
ATOM 4827 N N . ARG B 1 293 ? 7.387 -11.547 -9.148 1 88.94 293 ARG B N 1
ATOM 4828 C CA . ARG B 1 293 ? 8.438 -12.164 -9.961 1 88.94 293 ARG B CA 1
ATOM 4829 C C . ARG B 1 293 ? 9.109 -13.305 -9.211 1 88.94 293 ARG B C 1
ATOM 4831 O O . ARG B 1 293 ? 9.414 -14.344 -9.797 1 88.94 293 ARG B O 1
ATOM 4838 N N . GLU B 1 294 ? 9.305 -13.109 -7.941 1 88.62 294 GLU B N 1
ATOM 4839 C CA . GLU B 1 294 ? 9.898 -14.156 -7.117 1 88.62 294 GLU B CA 1
ATOM 4840 C C . GLU B 1 294 ? 8.992 -15.383 -7.055 1 88.62 294 GLU B C 1
ATOM 4842 O O . GLU B 1 294 ? 9.445 -16.516 -7.242 1 88.62 294 GLU B O 1
ATOM 4847 N N . SER B 1 295 ? 7.75 -15.141 -6.832 1 87.38 295 SER B N 1
ATOM 4848 C CA . SER B 1 295 ? 6.816 -16.25 -6.699 1 87.38 295 SER B CA 1
ATOM 4849 C C . SER B 1 295 ? 6.641 -16.984 -8.023 1 87.38 295 SER B C 1
ATOM 4851 O O . SER B 1 295 ? 6.574 -18.219 -8.055 1 87.38 295 SER B O 1
ATOM 4853 N N . MET B 1 296 ? 6.566 -16.234 -9.07 1 87.88 296 MET B N 1
ATOM 4854 C CA . MET B 1 296 ? 6.402 -16.844 -10.383 1 87.88 296 MET B CA 1
ATOM 4855 C C . MET B 1 296 ? 7.625 -17.672 -10.75 1 87.88 296 MET B C 1
ATOM 4857 O O . MET B 1 296 ? 7.492 -18.797 -11.234 1 87.88 296 MET B O 1
ATOM 4861 N N . THR B 1 297 ? 8.766 -17.156 -10.492 1 89.62 297 THR B N 1
ATOM 4862 C CA . THR B 1 297 ? 10.008 -17.875 -10.766 1 89.62 297 THR B CA 1
ATOM 4863 C C . THR B 1 297 ? 10.133 -19.094 -9.859 1 89.62 297 THR B C 1
ATOM 4865 O O . THR B 1 297 ? 10.461 -20.188 -10.328 1 89.62 297 THR B O 1
ATOM 4868 N N . ALA B 1 298 ? 9.805 -18.906 -8.672 1 89.62 298 ALA B N 1
ATOM 4869 C CA . ALA B 1 298 ? 9.906 -20 -7.699 1 89.62 298 ALA B CA 1
ATOM 4870 C C . ALA B 1 298 ? 8.914 -21.109 -8.031 1 89.62 298 ALA B C 1
ATOM 4872 O O . ALA B 1 298 ? 9.234 -22.297 -7.883 1 89.62 298 ALA B O 1
ATOM 4873 N N . THR B 1 299 ? 7.766 -20.719 -8.391 1 90.44 299 THR B N 1
ATOM 4874 C CA . THR B 1 299 ? 6.742 -21.719 -8.711 1 90.44 299 THR B CA 1
ATOM 4875 C C . THR B 1 299 ? 7.164 -22.562 -9.906 1 90.44 299 THR B C 1
ATOM 4877 O O . THR B 1 299 ? 6.961 -23.781 -9.914 1 90.44 299 THR B O 1
ATOM 4880 N N . ARG B 1 300 ? 7.727 -21.938 -10.867 1 91.88 300 ARG B N 1
ATOM 4881 C CA . ARG B 1 300 ? 8.203 -22.656 -12.047 1 91.88 300 ARG B CA 1
ATOM 4882 C C . ARG B 1 300 ? 9.344 -23.594 -11.68 1 91.88 300 ARG B C 1
ATOM 4884 O O . ARG B 1 300 ? 9.406 -24.734 -12.164 1 91.88 300 ARG B O 1
ATOM 4891 N N . LEU B 1 301 ? 10.219 -23.125 -10.82 1 92.56 301 LEU B N 1
ATOM 4892 C CA . LEU B 1 301 ? 11.336 -23.953 -10.359 1 92.56 301 LEU B CA 1
ATOM 4893 C C . LEU B 1 301 ? 10.836 -25.172 -9.602 1 92.56 301 LEU B C 1
ATOM 4895 O O . LEU B 1 301 ? 11.273 -26.297 -9.859 1 92.56 301 LEU B O 1
ATOM 4899 N N . LEU B 1 302 ? 9.938 -24.906 -8.734 1 92.62 302 LEU B N 1
ATOM 4900 C CA . LEU B 1 302 ? 9.391 -25.984 -7.918 1 92.62 302 LEU B CA 1
ATOM 4901 C C . LEU B 1 302 ? 8.625 -26.984 -8.781 1 92.62 302 LEU B C 1
ATOM 4903 O O . LEU B 1 302 ? 8.695 -28.203 -8.539 1 92.62 302 LEU B O 1
ATOM 4907 N N . ALA B 1 303 ? 7.922 -26.484 -9.727 1 94.19 303 ALA B N 1
ATOM 4908 C CA . ALA B 1 303 ? 7.207 -27.359 -10.648 1 94.19 303 ALA B CA 1
ATOM 4909 C C . ALA B 1 303 ? 8.18 -28.25 -11.422 1 94.19 303 ALA B C 1
ATOM 4911 O O . ALA B 1 303 ? 7.938 -29.438 -11.594 1 94.19 303 ALA B O 1
ATOM 4912 N N . ALA B 1 304 ? 9.25 -27.672 -11.883 1 95.44 304 ALA B N 1
ATOM 4913 C CA . ALA B 1 304 ? 10.266 -28.422 -12.609 1 95.44 304 ALA B CA 1
ATOM 4914 C C . ALA B 1 304 ? 10.906 -29.484 -11.727 1 95.44 304 ALA B C 1
ATOM 4916 O O . ALA B 1 304 ? 11.125 -30.609 -12.164 1 95.44 304 ALA B O 1
ATOM 4917 N N . MET B 1 305 ? 11.156 -29.125 -10.516 1 94.44 305 MET B N 1
ATOM 4918 C CA . MET B 1 305 ? 11.758 -30.078 -9.586 1 94.44 305 MET B CA 1
ATOM 4919 C C . MET B 1 305 ? 10.797 -31.219 -9.281 1 94.44 305 MET B C 1
ATOM 4921 O O . MET B 1 305 ? 11.219 -32.375 -9.188 1 94.44 305 MET B O 1
ATOM 4925 N N . GLN B 1 306 ? 9.57 -30.859 -9.117 1 95 306 GLN B N 1
ATOM 4926 C CA . GLN B 1 306 ? 8.547 -31.875 -8.898 1 95 306 GLN B CA 1
ATOM 4927 C C . GLN B 1 306 ? 8.414 -32.781 -10.102 1 95 306 GLN B C 1
ATOM 4929 O O . GLN B 1 306 ? 8.258 -34 -9.953 1 95 306 GLN B O 1
ATOM 4934 N N . ALA B 1 307 ? 8.477 -32.25 -11.297 1 96.38 307 ALA B N 1
ATOM 4935 C CA . ALA B 1 307 ? 8.461 -33.062 -12.523 1 96.38 307 ALA B CA 1
ATOM 4936 C C . ALA B 1 307 ? 9.633 -34.031 -12.562 1 96.38 307 ALA B C 1
ATOM 4938 O O . ALA B 1 307 ? 9.461 -35.188 -12.906 1 96.38 307 ALA B O 1
ATOM 4939 N N . ARG B 1 308 ? 10.75 -33.531 -12.211 1 95.25 308 ARG B N 1
ATOM 4940 C CA . ARG B 1 308 ? 11.938 -34.375 -12.195 1 95.25 308 ARG B CA 1
ATOM 4941 C C . ARG B 1 308 ? 11.781 -35.5 -11.18 1 95.25 308 ARG B C 1
ATOM 4943 O O . ARG B 1 308 ? 12.109 -36.656 -11.477 1 95.25 308 ARG B O 1
ATOM 4950 N N . ASP B 1 309 ? 11.336 -35.156 -10.008 1 95 309 ASP B N 1
ATOM 4951 C CA . ASP B 1 309 ? 11.117 -36.188 -8.984 1 95 309 ASP B CA 1
ATOM 4952 C C . ASP B 1 309 ? 10.148 -37.25 -9.477 1 95 309 ASP B C 1
ATOM 4954 O O . ASP B 1 309 ? 10.336 -38.438 -9.211 1 95 309 ASP B O 1
ATOM 4958 N N . TYR B 1 310 ? 9.133 -36.781 -10.141 1 96.56 310 TYR B N 1
ATOM 4959 C CA . TYR B 1 310 ? 8.172 -37.75 -10.656 1 96.56 310 TYR B CA 1
ATOM 4960 C C . TYR B 1 310 ? 8.828 -38.688 -11.664 1 96.56 310 TYR B C 1
ATOM 4962 O O . TYR B 1 310 ? 8.586 -39.906 -11.648 1 96.56 310 TYR B O 1
ATOM 4970 N N . LEU B 1 311 ? 9.641 -38.156 -12.516 1 96.75 311 LEU B N 1
ATOM 4971 C CA . LEU B 1 311 ? 10.289 -38.969 -13.547 1 96.75 311 LEU B CA 1
ATOM 4972 C C . LEU B 1 311 ? 11.305 -39.938 -12.938 1 96.75 311 LEU B C 1
ATOM 4974 O O . LEU B 1 311 ? 11.516 -41.031 -13.453 1 96.75 311 LEU B O 1
ATOM 4978 N N . GLU B 1 312 ? 11.836 -39.531 -11.797 1 95.06 312 GLU B N 1
ATOM 4979 C CA . GLU B 1 312 ? 12.891 -40.312 -11.172 1 95.06 312 GLU B CA 1
ATOM 4980 C C . GLU B 1 312 ? 12.312 -41.281 -10.148 1 95.06 312 GLU B C 1
ATOM 4982 O O . GLU B 1 312 ? 12.781 -42.438 -10.023 1 95.06 312 GLU B O 1
ATOM 4987 N N . ARG B 1 313 ? 11.289 -40.812 -9.477 1 94.5 313 ARG B N 1
ATOM 4988 C CA . ARG B 1 313 ? 10.852 -41.562 -8.305 1 94.5 313 ARG B CA 1
ATOM 4989 C C . ARG B 1 313 ? 9.391 -41.969 -8.43 1 94.5 313 ARG B C 1
ATOM 4991 O O . ARG B 1 313 ? 8.883 -42.75 -7.621 1 94.5 313 ARG B O 1
ATOM 4998 N N . GLY B 1 314 ? 8.648 -41.406 -9.281 1 94.94 314 GLY B N 1
ATOM 4999 C CA . GLY B 1 314 ? 7.258 -41.75 -9.523 1 94.94 314 GLY B CA 1
ATOM 5000 C C . GLY B 1 314 ? 6.301 -41.156 -8.516 1 94.94 314 GLY B C 1
ATOM 5001 O O . GLY B 1 314 ? 5.223 -41.688 -8.266 1 94.94 314 GLY B O 1
ATOM 5002 N N . CYS B 1 315 ? 6.742 -40.062 -7.848 1 95.56 315 CYS B N 1
ATOM 5003 C CA . CYS B 1 315 ? 5.902 -39.438 -6.832 1 95.56 315 CYS B CA 1
ATOM 5004 C C . CYS B 1 315 ? 5.902 -37.906 -6.988 1 95.56 315 CYS B C 1
ATOM 5006 O O . CYS B 1 315 ? 6.75 -37.375 -7.691 1 95.56 315 CYS B O 1
ATOM 5008 N N . VAL B 1 316 ? 4.883 -37.312 -6.465 1 96.25 316 VAL B N 1
ATOM 5009 C CA . VAL B 1 316 ? 4.766 -35.875 -6.512 1 96.25 316 VAL B CA 1
ATOM 5010 C C . VAL B 1 316 ? 4.668 -35.312 -5.09 1 96.25 316 VAL B C 1
ATOM 5012 O O . VAL B 1 316 ? 4.43 -36.062 -4.141 1 96.25 316 VAL B O 1
ATOM 5015 N N . TRP B 1 317 ? 4.887 -34.062 -4.941 1 93.12 317 TRP B N 1
ATOM 5016 C CA . TRP B 1 317 ? 4.926 -33.406 -3.629 1 93.12 317 TRP B CA 1
ATOM 5017 C C . TRP B 1 317 ? 3.531 -32.969 -3.191 1 93.12 317 TRP B C 1
ATOM 5019 O O . TRP B 1 317 ? 3.195 -33.062 -2.008 1 93.12 317 TRP B O 1
ATOM 5029 N N . ASN B 1 318 ? 2.676 -32.5 -4.145 1 92.5 318 ASN B N 1
ATOM 5030 C CA . ASN B 1 318 ? 1.378 -31.906 -3.838 1 92.5 318 ASN B CA 1
ATOM 5031 C C . ASN B 1 318 ? 0.28 -32.469 -4.738 1 92.5 318 ASN B C 1
ATOM 5033 O O . ASN B 1 318 ? -0.207 -31.781 -5.633 1 92.5 318 ASN B O 1
ATOM 5037 N N . PRO B 1 319 ? -0.132 -33.719 -4.445 1 95.06 319 PRO B N 1
ATOM 5038 C CA . PRO B 1 319 ? -1.164 -34.344 -5.281 1 95.06 319 PRO B CA 1
ATOM 5039 C C . PRO B 1 319 ? -2.52 -33.625 -5.156 1 95.06 319 PRO B C 1
ATOM 5041 O O . PRO B 1 319 ? -2.914 -33.25 -4.055 1 95.06 319 PRO B O 1
ATOM 5044 N N . VAL B 1 320 ? -3.162 -33.438 -6.293 1 93.62 320 VAL B N 1
ATOM 5045 C CA . VAL B 1 320 ? -4.469 -32.781 -6.305 1 93.62 320 VAL B CA 1
ATOM 5046 C C . VAL B 1 320 ? -5.551 -33.812 -6.625 1 93.62 320 VAL B C 1
ATOM 5048 O O . VAL B 1 320 ? -6.734 -33.594 -6.367 1 93.62 320 VAL B O 1
ATOM 5051 N N . ASN B 1 321 ? -5.16 -34.969 -7.195 1 93.69 321 ASN B N 1
ATOM 5052 C CA . ASN B 1 321 ? -6.129 -36 -7.52 1 93.69 321 ASN B CA 1
ATOM 5053 C C . ASN B 1 321 ? -5.621 -37.375 -7.098 1 93.69 321 ASN B C 1
ATOM 5055 O O . ASN B 1 321 ? -4.496 -37.531 -6.617 1 93.69 321 ASN B O 1
ATOM 5059 N N . GLY B 1 322 ? -6.441 -38.375 -7.172 1 92.06 322 GLY B N 1
ATOM 5060 C CA . GLY B 1 322 ? -6.184 -39.719 -6.621 1 92.06 322 GLY B CA 1
ATOM 5061 C C . GLY B 1 322 ? -5.238 -40.531 -7.477 1 92.06 322 GLY B C 1
ATOM 5062 O O . GLY B 1 322 ? -4.867 -41.656 -7.098 1 92.06 322 GLY B O 1
ATOM 5063 N N . ALA B 1 323 ? -4.82 -40.031 -8.57 1 93.81 323 ALA B N 1
ATOM 5064 C CA . ALA B 1 323 ? -3.955 -40.781 -9.469 1 93.81 323 ALA B CA 1
ATOM 5065 C C . ALA B 1 323 ? -2.49 -40.656 -9.07 1 93.81 323 ALA B C 1
ATOM 5067 O O . ALA B 1 323 ? -1.616 -41.281 -9.648 1 93.81 323 ALA B O 1
ATOM 5068 N N . CYS B 1 324 ? -2.252 -39.844 -8.078 1 94.94 324 CYS B N 1
ATOM 5069 C CA . CYS B 1 324 ? -0.878 -39.469 -7.738 1 94.94 324 CYS B CA 1
ATOM 5070 C C . CYS B 1 324 ? -0.368 -40.312 -6.574 1 94.94 324 CYS B C 1
ATOM 5072 O O . CYS B 1 324 ? -1.144 -40.719 -5.699 1 94.94 324 CYS B O 1
ATOM 5074 N N . ARG B 1 325 ? 0.913 -40.562 -6.609 1 94.31 325 ARG B N 1
ATOM 5075 C CA . ARG B 1 325 ? 1.638 -41.031 -5.43 1 94.31 325 ARG B CA 1
ATOM 5076 C C . ARG B 1 325 ? 2.408 -39.875 -4.781 1 94.31 325 ARG B C 1
ATOM 5078 O O . ARG B 1 325 ? 3.166 -39.188 -5.449 1 94.31 325 ARG B O 1
ATOM 5085 N N . GLU B 1 326 ? 2.238 -39.688 -3.527 1 93.75 326 GLU B N 1
ATOM 5086 C CA . GLU B 1 326 ? 2.887 -38.594 -2.824 1 93.75 326 GLU B CA 1
ATOM 5087 C C . GLU B 1 326 ? 4.301 -38.969 -2.389 1 93.75 326 GLU B C 1
ATOM 5089 O O . GLU B 1 326 ? 4.52 -40.062 -1.861 1 93.75 326 GLU B O 1
ATOM 5094 N N . CYS B 1 327 ? 5.207 -38.062 -2.711 1 92.25 327 CYS B N 1
ATOM 5095 C CA . CYS B 1 327 ? 6.578 -38.281 -2.264 1 92.25 327 CYS B CA 1
ATOM 5096 C C . CYS B 1 327 ? 6.676 -38.188 -0.745 1 92.25 327 CYS B C 1
ATOM 5098 O O . CYS B 1 327 ? 5.938 -37.438 -0.114 1 92.25 327 CYS B O 1
ATOM 5100 N N . PRO B 1 328 ? 7.641 -38.875 -0.17 1 85.12 328 PRO B N 1
ATOM 5101 C CA . PRO B 1 328 ? 7.828 -38.812 1.28 1 85.12 328 PRO B CA 1
ATOM 5102 C C . PRO B 1 328 ? 8.289 -37.406 1.735 1 85.12 328 PRO B C 1
ATOM 5104 O O . PRO B 1 328 ? 7.996 -37 2.861 1 85.12 328 PRO B O 1
ATOM 5107 N N . SER B 1 329 ? 9.125 -36.719 0.904 1 79.88 329 SER B N 1
ATOM 5108 C CA . SER B 1 329 ? 9.602 -35.375 1.222 1 79.88 329 SER B CA 1
ATOM 5109 C C . SER B 1 329 ? 9.852 -34.562 -0.045 1 79.88 329 SER B C 1
ATOM 5111 O O . SER B 1 329 ? 10.125 -35.125 -1.107 1 79.88 329 SER B O 1
ATOM 5113 N N . GLN B 1 330 ? 9.711 -33.281 0.161 1 80 330 GLN B N 1
ATOM 5114 C CA . GLN B 1 330 ? 10.086 -32.344 -0.911 1 80 330 GLN B CA 1
ATOM 5115 C C . GLN B 1 330 ? 11.594 -32.156 -0.951 1 80 330 GLN B C 1
ATOM 5117 O O . GLN B 1 330 ? 12.25 -32.125 0.092 1 80 330 GLN B O 1
ATOM 5122 N N . ARG B 1 331 ? 12.109 -31.953 -2.125 1 74.25 331 ARG B N 1
ATOM 5123 C CA . ARG B 1 331 ? 13.547 -31.75 -2.289 1 74.25 331 ARG B CA 1
ATOM 5124 C C . ARG B 1 331 ? 13.961 -30.375 -1.781 1 74.25 331 ARG B C 1
ATOM 5126 O O . ARG B 1 331 ? 15.07 -30.203 -1.262 1 74.25 331 ARG B O 1
ATOM 5133 N N . VAL B 1 332 ? 13.039 -29.375 -2.014 1 80 332 VAL B N 1
ATOM 5134 C CA . VAL B 1 332 ? 13.375 -28 -1.688 1 80 332 VAL B CA 1
ATOM 5135 C C . VAL B 1 332 ? 12.18 -27.328 -1.013 1 80 332 VAL B C 1
ATOM 5137 O O . VAL B 1 332 ? 11.031 -27.516 -1.422 1 80 332 VAL B O 1
ATOM 5140 N N . GLY B 1 333 ? 12.594 -26.578 0.017 1 78.12 333 GLY B N 1
ATOM 5141 C CA . GLY B 1 333 ? 11.555 -25.812 0.693 1 78.12 333 GLY B CA 1
ATOM 5142 C C . GLY B 1 333 ? 11.234 -24.5 0.007 1 78.12 333 GLY B C 1
ATOM 5143 O O . GLY B 1 333 ? 11.945 -24.078 -0.914 1 78.12 333 GLY B O 1
ATOM 5144 N N . LEU B 1 334 ? 10.172 -23.922 0.346 1 76.5 334 LEU B N 1
ATOM 5145 C CA . LEU B 1 334 ? 9.68 -22.688 -0.264 1 76.5 334 LEU B CA 1
ATOM 5146 C C . LEU B 1 334 ? 10.711 -21.578 -0.131 1 76.5 334 LEU B C 1
ATOM 5148 O O . LEU B 1 334 ? 10.992 -20.859 -1.1 1 76.5 334 LEU B O 1
ATOM 5152 N N . ASP B 1 335 ? 11.305 -21.422 1.041 1 78.25 335 ASP B N 1
ATOM 5153 C CA . ASP B 1 335 ? 12.266 -20.344 1.286 1 78.25 335 ASP B CA 1
ATOM 5154 C C . ASP B 1 335 ? 13.484 -20.484 0.374 1 78.25 335 ASP B C 1
ATOM 5156 O O . ASP B 1 335 ? 13.992 -19.484 -0.146 1 78.25 335 ASP B O 1
ATOM 5160 N N . GLU B 1 336 ? 13.867 -21.688 0.251 1 84 336 GLU B N 1
ATOM 5161 C CA . GLU B 1 336 ? 15.008 -21.953 -0.629 1 84 336 GLU B CA 1
ATOM 5162 C C . GLU B 1 336 ? 14.648 -21.672 -2.086 1 84 336 GLU B C 1
ATOM 5164 O O . GLU B 1 336 ? 15.461 -21.125 -2.838 1 84 336 GLU B O 1
ATOM 5169 N N . ALA B 1 337 ? 13.484 -22.031 -2.492 1 84.25 337 ALA B N 1
ATOM 5170 C CA . ALA B 1 337 ? 13.039 -21.781 -3.859 1 84.25 337 ALA B CA 1
ATOM 5171 C C . ALA B 1 337 ? 12.969 -20.281 -4.152 1 84.25 337 ALA B C 1
ATOM 5173 O O . ALA B 1 337 ? 13.352 -19.844 -5.234 1 84.25 337 ALA B O 1
ATOM 5174 N N . ILE B 1 338 ? 12.547 -19.531 -3.193 1 81 338 ILE B N 1
ATOM 5175 C CA . ILE B 1 338 ? 12.445 -18.094 -3.342 1 81 338 ILE B CA 1
ATOM 5176 C C . ILE B 1 338 ? 13.844 -17.484 -3.432 1 81 338 ILE B C 1
ATOM 5178 O O . ILE B 1 338 ? 14.078 -16.578 -4.234 1 81 338 ILE B O 1
ATOM 5182 N N . ALA B 1 339 ? 14.695 -17.969 -2.607 1 83.75 339 ALA B N 1
ATOM 5183 C CA . ALA B 1 339 ? 16.078 -17.5 -2.658 1 83.75 339 ALA B CA 1
ATOM 5184 C C . ALA B 1 339 ? 16.703 -17.766 -4.027 1 83.75 339 ALA B C 1
ATOM 5186 O O . ALA B 1 339 ? 17.391 -16.906 -4.578 1 83.75 339 ALA B O 1
ATOM 5187 N N . MET B 1 340 ? 16.422 -18.906 -4.508 1 85.75 340 MET B N 1
ATOM 5188 C CA . MET B 1 340 ? 16.906 -19.266 -5.84 1 85.75 340 MET B CA 1
ATOM 5189 C C . MET B 1 340 ? 16.312 -18.344 -6.902 1 85.75 340 MET B C 1
ATOM 5191 O O . MET B 1 340 ? 17.016 -17.891 -7.797 1 85.75 340 MET B O 1
ATOM 5195 N N . ALA B 1 341 ? 15.062 -18.094 -6.777 1 85.88 341 ALA B N 1
ATOM 5196 C CA . ALA B 1 341 ? 14.383 -17.203 -7.715 1 85.88 341 ALA B CA 1
ATOM 5197 C C . ALA B 1 341 ? 15.008 -15.812 -7.711 1 85.88 341 ALA B C 1
ATOM 5199 O O . ALA B 1 341 ? 15.25 -15.227 -8.773 1 85.88 341 ALA B O 1
ATOM 5200 N N . ARG B 1 342 ? 15.344 -15.352 -6.562 1 83.56 342 ARG B N 1
ATOM 5201 C CA . ARG B 1 342 ? 15.938 -14.023 -6.434 1 83.56 342 ARG B CA 1
ATOM 5202 C C . ARG B 1 342 ? 17.297 -13.961 -7.117 1 83.56 342 ARG B C 1
ATOM 5204 O O . ARG B 1 342 ? 17.625 -12.984 -7.789 1 83.56 342 ARG B O 1
ATOM 5211 N N . ARG B 1 343 ? 18.016 -14.945 -6.887 1 84.44 343 ARG B N 1
ATOM 5212 C CA . ARG B 1 343 ? 19.328 -15.023 -7.527 1 84.44 343 ARG B CA 1
ATOM 5213 C C . ARG B 1 343 ? 19.203 -14.992 -9.047 1 84.44 343 ARG B C 1
ATOM 5215 O O . ARG B 1 343 ? 19.938 -14.281 -9.727 1 84.44 343 ARG B O 1
ATOM 5222 N N . LEU B 1 344 ? 18.281 -15.695 -9.523 1 84.44 344 LEU B N 1
ATOM 5223 C CA . LEU B 1 344 ? 18.062 -15.781 -10.961 1 84.44 344 LEU B CA 1
ATOM 5224 C C . LEU B 1 344 ? 17.594 -14.445 -11.516 1 84.44 344 LEU B C 1
ATOM 5226 O O . LEU B 1 344 ? 17.922 -14.086 -12.656 1 84.44 344 LEU B O 1
ATOM 5230 N N . LEU B 1 345 ? 16.875 -13.75 -10.664 1 81.31 345 LEU B N 1
ATOM 5231 C CA . LEU B 1 345 ? 16.281 -12.477 -11.094 1 81.31 345 LEU B CA 1
ATOM 5232 C C . LEU B 1 345 ? 17.281 -11.336 -10.906 1 81.31 345 LEU B C 1
ATOM 5234 O O . LEU B 1 345 ? 17.078 -10.242 -11.445 1 81.31 345 LEU B O 1
ATOM 5238 N N . GLY B 1 346 ? 18.375 -11.539 -10.219 1 74.81 346 GLY B N 1
ATOM 5239 C CA . GLY B 1 346 ? 19.359 -10.508 -9.938 1 74.81 346 GLY B CA 1
ATOM 5240 C C . GLY B 1 346 ? 18.859 -9.461 -8.961 1 74.81 346 GLY B C 1
ATOM 5241 O O . GLY B 1 346 ? 19.156 -8.273 -9.117 1 74.81 346 GLY B O 1
ATOM 5242 N N . VAL B 1 347 ? 17.969 -9.922 -8.156 1 74.5 347 VAL B N 1
ATOM 5243 C CA . VAL B 1 347 ? 17.406 -8.953 -7.219 1 74.5 347 VAL B CA 1
ATOM 5244 C C . VAL B 1 347 ? 17.594 -9.453 -5.789 1 74.5 347 VAL B C 1
ATOM 5246 O O . VAL B 1 347 ? 17.703 -10.656 -5.555 1 74.5 347 VAL B O 1
#

InterPro domains:
  IPR006139 D-isomer specific 2-hydroxyacid dehydrogenase, catalytic domain [PF00389] (44-321)
  IPR006140 D-isomer specific 2-hydroxyacid dehydrogenase, NAD-binding domain [PF02826] (109-289)
  IPR036291 NAD(P)-binding domain superfamily [SSF51735] (100-290)
  IPR050223 D-isomer specific 2-hydroxyacid dehydrogenase [PTHR10996] (46-311)

Nearest PDB structures (foldseek):
  4ebf-assembly1_F  TM=8.691E-01  e=2.893E-27  Stutzerimonas stutzeri
  4e5p-assembly3_F  TM=8.704E-01  e=3.948E-26  Stutzerimonas stutzeri
  4nu5-assembly1_B  TM=8.717E-01  e=7.150E-26  Stutzerimonas stutzeri
  4e5k-assembly1_A  TM=8.733E-01  e=7.588E-26  Stutzerimonas stutzeri
  6ih2-assembly1_B-2  TM=8.782E-01  e=4.508E-25  Ralstonia sp. 4506

pLDDT: mean 93.61, std 5.87, range [52.72, 98.94]

Sequence (694 aa):
MADCRFDVALNFPVDEGVGEVLSGLRVYSPRERSSAADIWEYVRASRVFINAFTPVDAGLLRDKGCLELIVLTSTGFDHVDVEAAAGVGVCVANQPEVITEAVAEYVVAAVLAALRGVVAGHMYTPRWAREGWPSHLAGFLVRGRSVGLLGAGRIGQSVAFKLAALGAGPFYYYSRSRKPGLEAVLGAKRLEPRELFSRSMILVNSLPLTGETRGLVTAGLLRLLPRGAVYVNVGRGGTEEPGAVEAVASEREDLYFVLDVHPEEPLPPSSGRMRLHGNPRVVMTPHIAGSSRESMTATRLLAAMQARDYLERGCVWNPVNGACRECPSQRVGLDEAIAMARRLLGVMADCRFDVALNFPVDEGVGEVLSGLRVYSPRERSSAADIWEYVRASRVFINAFTPVDAGLLRDKGCLELIVLTSTGFDHVDVEAAAGVGVCVANQPEVITEAVAEYVVAAVLAALRGVVAGHMYTPRWAREGWPSHLAGFLVRGRSVGLLGAGRIGQSVAFKLAALGAGPFYYYSRSRKPGLEAVLGAKRLEPRELFSRSMILVNSLPLTGETRGLVTAGLLRLLPRGAVYVNVGRGGTEEPGAVEAVASEREDLYFVLDVHPEEPLPPSSGRMRLHGNPRVVMTPHIAGSSRESMTATRLLAAMQARDYLERGCVWNPVNGACRECPSQRVGLDEAIAMARRLLGV